Protein AF-A0A919JDH4-F1 (afdb_monomer)

Nearest PDB structures (foldseek):
 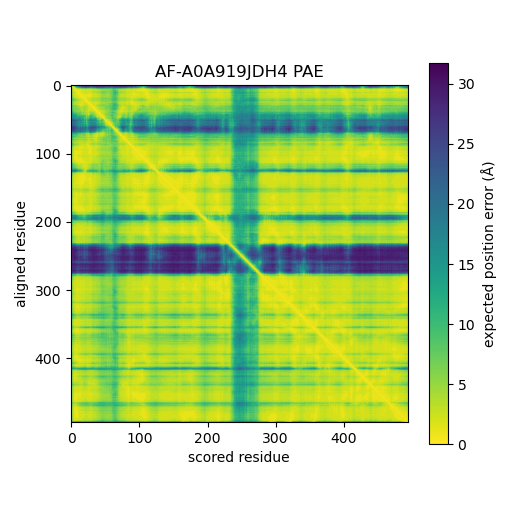 3ly0-assembly1_A  TM=7.181E-01  e=2.570E-14  Cereibacter sphaeroides 2.4.1
  5lx4-assembly1_A-2  TM=7.889E-01  e=2.229E-13  Aspergillus fumigatus
  5lwz-assembly1_A  TM=8.027E-01  e=3.135E-13  Aspergillus fumigatus Af293
  5lx7-assembly1_A-2  TM=8.026E-01  e=6.947E-13  Aspergillus fumigatus
  2rag-assembly1_A  TM=5.861E-01  e=3.046E-12  Caulobacter vibrioides CB15

Mean predicted aligned error: 7.28 Å

pLDDT: mean 84.59, std 18.18, range [31.33, 98.94]

Organism: NCBI:txid135950

Sequence (494 aa):
MNAGRGFADLHNHQFAQLAFGGRVLWGSAAAADSELGSCRPEHGPHGLFDLPGNLAQVLLGTGSVAALLGHRTDGAPDFPAWPGWHDLTHQAVPRSALKRAVDGGLRLMVMPAVNNALLGRLTRGHDYHDMAAVDRQLRAARQFEAMIDAEAGGPGRGWYRIAETPAQAREAIGQGRLAVVLGIEVDHFLGDTVGPRSTVRDLAAQLDRYHALGVRHLFPIHLQDCAYGGAAFATSLHWSRNSGPVSRANPPLSLPVWRMTTVARTADGYAYRGGHCNAGGLTPLGVTLIRLLMERGMMIDVDHASASARADVLRLTGAAGYPVVAGHAELRSLAARGDRSEFLLTDAEVTGIGRHGGIVAPKLRQPAVAAPDDVKGTAEAFLYAYRRVRELLPDAVIPFGTDLNGFAGMPRPRRAGVRLDYPFTAPVSGAQLGRGRLGGRDFDINTDGVAHVGMLPDLVALLIRHGLPEPEARPMLDSALGYVRAWERAVEAG

Structure (mmCIF, N/CA/C/O backbone):
data_AF-A0A919JDH4-F1
#
_entry.id   AF-A0A919JDH4-F1
#
loop_
_atom_site.group_PDB
_atom_site.id
_atom_site.type_symbol
_atom_site.label_atom_id
_atom_site.label_alt_id
_atom_site.label_comp_id
_atom_site.label_asym_id
_atom_site.label_entity_id
_atom_site.label_seq_id
_atom_site.pdbx_PDB_ins_code
_atom_site.Cartn_x
_atom_site.Cartn_y
_atom_site.Cartn_z
_atom_site.occupancy
_atom_site.B_iso_or_equiv
_atom_site.auth_seq_id
_atom_site.auth_comp_id
_atom_site.auth_asym_id
_atom_site.auth_atom_id
_atom_site.pdbx_PDB_model_num
ATOM 1 N N . MET A 1 1 ? -27.170 4.247 3.321 1.00 47.28 1 MET A N 1
ATOM 2 C CA . MET A 1 1 ? -25.769 3.991 2.919 1.00 47.28 1 MET A CA 1
ATOM 3 C C . MET A 1 1 ? -25.643 4.359 1.451 1.00 47.28 1 MET A C 1
ATOM 5 O O . MET A 1 1 ? -26.468 3.893 0.676 1.00 47.28 1 MET A O 1
ATOM 9 N N . ASN A 1 2 ? -24.692 5.216 1.072 1.00 53.44 2 ASN A N 1
ATOM 10 C CA . ASN A 1 2 ? -24.413 5.467 -0.346 1.00 53.44 2 ASN A CA 1
ATOM 11 C C . ASN A 1 2 ? -23.721 4.222 -0.907 1.00 53.44 2 ASN A C 1
ATOM 13 O O . ASN A 1 2 ? -22.554 3.980 -0.598 1.00 53.44 2 ASN A O 1
ATOM 17 N N . ALA A 1 3 ? -24.460 3.404 -1.658 1.00 53.56 3 ALA A N 1
ATOM 18 C CA . ALA A 1 3 ? -23.914 2.228 -2.321 1.00 53.56 3 ALA A CA 1
ATOM 19 C C . ALA A 1 3 ? -22.698 2.653 -3.167 1.00 53.56 3 ALA A C 1
ATOM 21 O O . ALA A 1 3 ? -22.827 3.489 -4.058 1.00 53.56 3 ALA A O 1
ATOM 22 N N . GLY A 1 4 ? -21.511 2.135 -2.837 1.00 65.62 4 GLY A N 1
ATOM 23 C CA . GLY A 1 4 ? -20.267 2.413 -3.564 1.00 65.62 4 GLY A CA 1
ATOM 24 C C . GLY A 1 4 ? -19.285 3.409 -2.928 1.00 65.62 4 GLY A C 1
ATOM 25 O O . GLY A 1 4 ? -18.208 3.593 -3.490 1.00 65.62 4 GLY A O 1
ATOM 26 N N . ARG A 1 5 ? -19.583 4.029 -1.774 1.00 84.56 5 ARG A N 1
ATOM 27 C CA . ARG A 1 5 ? -18.593 4.867 -1.062 1.00 84.56 5 ARG A CA 1
ATOM 28 C C . ARG A 1 5 ? -17.568 4.006 -0.312 1.00 84.56 5 ARG A C 1
ATOM 30 O O . ARG A 1 5 ? -17.949 3.019 0.318 1.00 84.56 5 ARG A O 1
ATOM 37 N N . GLY A 1 6 ? -16.286 4.370 -0.366 1.00 96.00 6 GLY A N 1
ATOM 38 C CA . GLY A 1 6 ? -15.194 3.521 0.109 1.00 96.00 6 GLY A CA 1
ATOM 39 C C . GLY A 1 6 ? -13.818 4.142 -0.082 1.00 96.00 6 GLY A C 1
ATOM 40 O O . GLY A 1 6 ? -13.474 4.506 -1.208 1.00 96.00 6 GLY A O 1
ATOM 41 N N . PHE A 1 7 ? -13.011 4.197 0.980 1.00 98.19 7 PHE A N 1
ATOM 42 C CA . PHE A 1 7 ? -11.595 4.540 0.837 1.00 98.19 7 PHE A CA 1
ATOM 43 C C . PHE A 1 7 ? -10.766 3.291 0.515 1.00 98.19 7 PHE A C 1
ATOM 45 O O . PHE A 1 7 ? -11.189 2.160 0.795 1.00 98.19 7 PHE A O 1
ATOM 52 N N . ALA A 1 8 ? -9.601 3.503 -0.094 1.00 98.62 8 ALA A N 1
ATOM 53 C CA . ALA A 1 8 ? -8.673 2.454 -0.483 1.00 98.62 8 ALA A CA 1
ATOM 54 C C . ALA A 1 8 ? -7.288 2.614 0.145 1.00 98.62 8 ALA A C 1
ATOM 56 O O . ALA A 1 8 ? -6.842 3.729 0.420 1.00 98.62 8 ALA A O 1
ATOM 57 N N . ASP A 1 9 ? -6.627 1.474 0.320 1.00 98.62 9 ASP A N 1
ATOM 58 C CA . ASP A 1 9 ? -5.222 1.344 0.701 1.00 98.62 9 ASP A CA 1
ATOM 59 C C . ASP A 1 9 ? -4.470 0.621 -0.425 1.00 98.62 9 ASP A C 1
ATOM 61 O O . ASP A 1 9 ? -4.675 -0.569 -0.652 1.00 98.62 9 ASP A O 1
ATOM 65 N N . LEU A 1 10 ? -3.657 1.338 -1.197 1.00 98.38 10 LEU A N 1
ATOM 66 C CA . LEU A 1 10 ? -3.035 0.801 -2.411 1.00 98.38 10 LEU A CA 1
ATOM 67 C C . LEU A 1 10 ? -1.713 0.075 -2.167 1.00 98.38 10 LEU A C 1
ATOM 69 O O . LEU A 1 10 ? -1.081 -0.339 -3.137 1.00 98.38 10 LEU A O 1
ATOM 73 N N . HIS A 1 11 ? -1.302 -0.100 -0.913 1.00 97.81 11 HIS A N 1
ATOM 74 C CA . HIS A 1 11 ? -0.021 -0.721 -0.616 1.00 97.81 11 HIS A CA 1
ATOM 75 C C . HIS A 1 11 ? -0.018 -1.325 0.791 1.00 97.81 11 HIS A C 1
ATOM 77 O O . HIS A 1 11 ? 0.091 -0.602 1.778 1.00 97.81 11 HIS A O 1
ATOM 83 N N . ASN A 1 12 ? -0.192 -2.646 0.903 1.00 95.38 12 ASN A N 1
ATOM 84 C CA . ASN A 1 12 ? -0.328 -3.330 2.191 1.00 95.38 12 ASN A CA 1
ATOM 85 C C . ASN A 1 12 ? 0.160 -4.787 2.147 1.00 95.38 12 ASN A C 1
ATOM 87 O O . ASN A 1 12 ? -0.447 -5.640 1.494 1.00 95.38 12 ASN A O 1
ATOM 91 N N . HIS A 1 13 ? 1.195 -5.116 2.918 1.00 97.38 13 HIS A N 1
ATOM 92 C CA . HIS A 1 13 ? 1.796 -6.449 2.927 1.00 97.38 13 HIS A CA 1
ATOM 93 C C . HIS A 1 13 ? 1.192 -7.367 3.991 1.00 97.38 13 HIS A C 1
ATOM 95 O O . HIS A 1 13 ? 1.863 -7.838 4.916 1.00 97.38 13 HIS A O 1
ATOM 101 N N . GLN A 1 14 ? -0.098 -7.666 3.855 1.00 98.00 14 GLN A N 1
ATOM 102 C CA . GLN A 1 14 ? -0.848 -8.488 4.812 1.00 98.00 14 GLN A CA 1
ATOM 103 C C . GLN A 1 14 ? -0.118 -9.792 5.202 1.00 98.00 14 GLN A C 1
ATOM 105 O O . GLN A 1 14 ? -0.121 -10.170 6.373 1.00 98.00 14 GLN A O 1
ATOM 110 N N . PHE A 1 15 ? 0.530 -10.464 4.242 1.00 97.88 15 PHE A N 1
ATOM 111 C CA . PHE A 1 15 ? 1.167 -11.773 4.438 1.00 97.88 15 PHE A CA 1
ATOM 112 C C . PHE A 1 15 ? 2.704 -11.746 4.540 1.00 97.88 15 PHE A C 1
ATOM 114 O O . PHE A 1 15 ? 3.338 -12.797 4.410 1.00 97.88 15 PHE A O 1
ATOM 121 N N . ALA A 1 16 ? 3.315 -10.590 4.825 1.00 93.75 16 ALA A N 1
ATOM 122 C CA . ALA A 1 16 ? 4.773 -10.448 4.927 1.00 93.75 16 ALA A CA 1
ATOM 123 C C . ALA A 1 16 ? 5.443 -11.339 5.999 1.00 93.75 16 ALA A C 1
ATOM 125 O O . ALA A 1 16 ? 6.643 -11.585 5.912 1.00 93.75 16 ALA A O 1
ATOM 126 N N . GLN A 1 17 ? 4.705 -11.931 6.948 1.00 92.62 17 GLN A N 1
ATOM 127 C CA . GLN A 1 17 ? 5.241 -12.978 7.839 1.00 92.62 17 GLN A CA 1
ATOM 128 C C . GLN A 1 17 ? 5.737 -14.224 7.090 1.00 92.62 17 GLN A C 1
ATOM 130 O O . GLN A 1 17 ? 6.486 -15.021 7.644 1.00 92.62 17 GLN A O 1
ATOM 135 N N . LEU A 1 18 ? 5.316 -14.421 5.837 1.00 94.25 18 LEU A N 1
ATOM 136 C CA . LEU A 1 18 ? 5.763 -15.519 4.969 1.00 94.25 18 LEU A CA 1
ATOM 137 C C . LEU A 1 18 ? 6.910 -15.110 4.026 1.00 94.25 18 LEU A C 1
ATOM 139 O O . LEU A 1 18 ? 7.472 -15.960 3.319 1.00 94.25 18 LEU A O 1
ATOM 143 N N . ALA A 1 19 ? 7.234 -13.817 4.006 1.00 89.94 19 ALA A N 1
ATOM 144 C CA . ALA A 1 19 ? 8.346 -13.225 3.280 1.00 89.94 19 ALA A CA 1
ATOM 145 C C . ALA A 1 19 ? 9.632 -13.271 4.113 1.00 89.94 19 ALA A C 1
ATOM 147 O O . ALA A 1 19 ? 9.632 -13.687 5.272 1.00 89.94 19 ALA A O 1
ATOM 148 N N . PHE A 1 20 ? 10.752 -12.856 3.523 1.00 84.25 20 PHE A N 1
ATOM 149 C CA . PHE A 1 20 ? 12.035 -12.675 4.215 1.00 84.25 20 PHE A CA 1
ATOM 150 C C . PHE A 1 20 ? 12.496 -13.941 4.961 1.00 84.25 20 PHE A C 1
ATOM 152 O O . PHE A 1 20 ? 13.006 -13.902 6.083 1.00 84.25 20 PHE A O 1
ATOM 159 N N . GLY A 1 21 ? 12.247 -15.097 4.344 1.00 83.19 21 GLY A N 1
ATOM 160 C CA . GLY A 1 21 ? 12.508 -16.418 4.915 1.00 83.19 21 GLY A CA 1
ATOM 161 C C . GLY A 1 21 ? 11.651 -16.798 6.132 1.00 83.19 21 GLY A C 1
ATOM 162 O O . GLY A 1 21 ? 11.965 -17.771 6.817 1.00 83.19 21 GLY A O 1
ATOM 163 N N . GLY A 1 22 ? 10.585 -16.037 6.394 1.00 86.31 22 GLY A N 1
ATOM 164 C CA . GLY A 1 22 ? 9.565 -16.258 7.419 1.00 86.31 22 GLY A CA 1
ATOM 165 C C . GLY A 1 22 ? 10.018 -16.027 8.853 1.00 86.31 22 GLY A C 1
ATOM 166 O O . GLY A 1 22 ? 9.481 -16.646 9.766 1.00 86.31 22 GLY A O 1
ATOM 167 N N . ARG A 1 23 ? 11.055 -15.205 9.041 1.00 80.38 23 ARG A N 1
ATOM 168 C CA . ARG A 1 23 ? 11.686 -14.969 10.351 1.00 80.38 23 ARG A CA 1
ATOM 169 C C . ARG A 1 23 ? 11.811 -13.492 10.728 1.00 80.38 23 ARG A C 1
ATOM 171 O O . ARG A 1 23 ? 12.329 -13.192 11.791 1.00 80.38 23 ARG A O 1
ATOM 178 N N . VAL A 1 24 ? 11.397 -12.578 9.844 1.00 79.56 24 VAL A N 1
ATOM 179 C CA . VAL A 1 24 ? 11.563 -11.126 10.051 1.00 79.56 24 VAL A CA 1
ATOM 180 C C . VAL A 1 24 ? 10.308 -10.467 10.612 1.00 79.56 24 VAL A C 1
ATOM 182 O O . VAL A 1 24 ? 10.408 -9.647 11.514 1.00 79.56 24 VAL A O 1
ATOM 185 N N . LEU A 1 25 ? 9.130 -10.796 10.076 1.00 85.69 25 LEU A N 1
ATOM 186 C CA . LEU A 1 25 ? 7.869 -10.256 10.574 1.00 85.69 25 LEU A CA 1
ATOM 187 C C . LEU A 1 25 ? 7.190 -11.300 11.464 1.00 85.69 25 LEU A C 1
ATOM 189 O O . LEU A 1 25 ? 6.777 -12.357 10.984 1.00 85.69 25 LEU A O 1
ATOM 193 N N . TRP A 1 26 ? 7.071 -11.001 12.754 1.00 89.44 26 TRP A N 1
ATOM 194 C CA . TRP A 1 26 ? 6.430 -11.869 13.735 1.00 89.44 26 TRP A CA 1
ATOM 195 C C . TRP A 1 26 ? 4.909 -11.672 13.782 1.00 89.44 26 TRP A C 1
ATOM 197 O O . TRP A 1 26 ? 4.405 -10.551 13.729 1.00 89.44 26 TRP A O 1
ATOM 207 N N . GLY A 1 27 ? 4.169 -12.770 13.951 1.00 91.69 27 GLY A N 1
ATOM 208 C CA . GLY A 1 27 ? 2.706 -12.793 14.014 1.00 91.69 27 GLY A CA 1
ATOM 209 C C . GLY A 1 27 ? 2.069 -13.390 12.757 1.00 91.69 27 GLY A C 1
ATOM 210 O O . GLY A 1 27 ? 2.738 -13.979 11.913 1.00 91.69 27 GLY A O 1
ATOM 211 N N . SER A 1 28 ? 0.746 -13.277 12.634 1.00 94.50 28 SER A N 1
ATOM 212 C CA . SER A 1 28 ? -0.007 -13.875 11.526 1.00 94.50 28 SER A CA 1
ATOM 213 C C . SER A 1 28 ? -1.254 -13.066 11.196 1.00 94.50 28 SER A C 1
ATOM 215 O O . SER A 1 28 ? -2.000 -12.673 12.086 1.00 94.50 28 SER A O 1
ATOM 217 N N . ALA A 1 29 ? -1.511 -12.847 9.907 1.00 95.31 29 ALA A N 1
ATOM 218 C CA . ALA A 1 29 ? -2.738 -12.188 9.468 1.00 95.31 29 ALA A CA 1
ATOM 219 C C . ALA A 1 29 ? -3.994 -13.042 9.715 1.00 95.31 29 ALA A C 1
ATOM 221 O O . ALA A 1 29 ? -5.081 -12.496 9.887 1.00 95.31 29 ALA A O 1
ATOM 222 N N . ALA A 1 30 ? -3.850 -14.374 9.722 1.00 94.38 30 ALA A N 1
ATOM 223 C CA . ALA A 1 30 ? -4.961 -15.323 9.817 1.00 94.38 30 ALA A CA 1
ATOM 224 C C . ALA A 1 30 ? -5.284 -15.760 11.252 1.00 94.38 30 ALA A C 1
ATOM 226 O O . ALA A 1 30 ? -6.417 -16.153 11.526 1.00 94.38 30 ALA A O 1
ATOM 227 N N . ALA A 1 31 ? -4.298 -15.697 12.148 1.00 89.62 31 ALA A N 1
ATOM 228 C CA . ALA A 1 31 ? -4.437 -16.173 13.517 1.00 89.62 31 ALA A CA 1
ATOM 229 C C . ALA A 1 31 ? -5.471 -15.358 14.309 1.00 89.62 31 ALA A C 1
ATOM 231 O O . ALA A 1 31 ? -5.719 -14.182 14.021 1.00 89.62 31 ALA A O 1
ATOM 232 N N . ALA A 1 32 ? -6.076 -15.983 15.318 1.00 89.00 32 ALA A N 1
ATOM 233 C CA . ALA A 1 32 ? -6.860 -15.260 16.305 1.00 89.00 32 ALA A CA 1
ATOM 234 C C . ALA A 1 32 ? -5.949 -14.345 17.137 1.00 89.00 32 ALA A C 1
ATOM 236 O O . ALA A 1 32 ? -4.773 -14.642 17.343 1.00 89.00 32 ALA A O 1
ATOM 237 N N . ASP A 1 33 ? -6.498 -13.256 17.678 1.00 89.00 33 ASP A N 1
ATOM 238 C CA . ASP A 1 33 ? -5.713 -12.298 18.467 1.00 89.00 33 ASP A CA 1
ATOM 239 C C . ASP A 1 33 ? -4.976 -12.970 19.634 1.00 89.00 33 ASP A C 1
ATOM 241 O O . ASP A 1 33 ? -3.833 -12.634 19.916 1.00 89.00 33 ASP A O 1
ATOM 245 N N . SER A 1 34 ? -5.592 -13.963 20.283 1.00 86.12 34 SER A N 1
ATOM 246 C CA . SER A 1 34 ? -4.988 -14.719 21.389 1.00 86.12 34 SER A CA 1
ATOM 247 C C . SER A 1 34 ? -3.726 -15.495 21.000 1.00 86.12 34 SER A C 1
ATOM 249 O O . SER A 1 34 ? -2.951 -15.876 21.873 1.00 86.12 34 SER A O 1
ATOM 251 N N . GLU A 1 35 ? -3.522 -15.748 19.710 1.00 86.62 35 GLU A N 1
ATOM 252 C CA . GLU A 1 35 ? -2.385 -16.496 19.169 1.00 86.62 35 GLU A CA 1
ATOM 253 C C . GLU A 1 35 ? -1.235 -15.570 18.730 1.00 86.62 35 GLU A C 1
ATOM 255 O O . GLU A 1 35 ? -0.139 -16.039 18.425 1.00 86.62 35 GLU A O 1
ATOM 260 N N . LEU A 1 36 ? -1.439 -14.248 18.745 1.00 89.19 36 LEU A N 1
ATOM 261 C CA . LEU A 1 36 ? -0.424 -13.236 18.433 1.00 89.19 36 LEU A CA 1
ATOM 262 C C . LEU A 1 36 ? 0.477 -12.959 19.649 1.00 89.19 36 LEU A C 1
ATOM 264 O O . LEU A 1 36 ? 0.606 -11.827 20.110 1.00 89.19 36 LEU A O 1
ATOM 268 N N . GLY A 1 37 ? 1.059 -14.022 20.210 1.00 89.38 37 GLY A N 1
ATOM 269 C CA . GLY A 1 37 ? 1.851 -13.998 21.443 1.00 89.38 37 GLY A CA 1
ATOM 270 C C . GLY A 1 37 ? 3.237 -13.359 21.301 1.00 89.38 37 GLY A C 1
ATOM 271 O O . GLY A 1 37 ? 3.603 -12.829 20.257 1.00 89.38 37 GLY A O 1
ATOM 272 N N . SER A 1 38 ? 4.038 -13.409 22.368 1.00 89.06 38 SER A N 1
ATOM 273 C CA . SER A 1 38 ? 5.358 -12.761 22.404 1.00 89.06 38 SER A CA 1
ATOM 274 C C . SER A 1 38 ? 6.288 -13.176 21.256 1.00 89.06 38 SER A C 1
ATOM 276 O O . SER A 1 38 ? 6.415 -14.366 20.979 1.00 89.06 38 SER 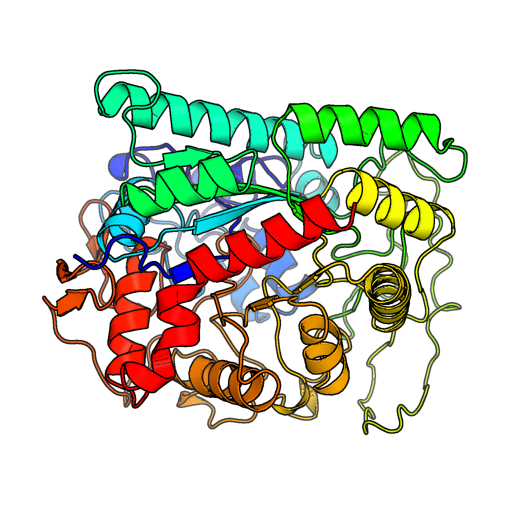A O 1
ATOM 278 N N . CYS A 1 39 ? 7.016 -12.216 20.670 1.00 85.31 39 CYS A N 1
ATOM 279 C CA . CYS A 1 39 ? 8.048 -12.469 19.654 1.00 85.31 39 CYS A CA 1
ATOM 280 C C . CYS A 1 39 ? 9.397 -12.915 20.232 1.00 85.31 39 CYS A C 1
ATOM 282 O O . CYS A 1 39 ? 10.328 -13.208 19.483 1.00 85.31 39 CYS A O 1
ATOM 284 N N . ARG A 1 40 ? 9.514 -13.022 21.564 1.00 85.00 40 ARG A N 1
ATOM 285 C CA . ARG A 1 40 ? 10.735 -13.471 22.252 1.00 85.00 40 ARG A CA 1
ATOM 286 C C . ARG A 1 40 ? 11.327 -14.782 21.700 1.00 85.00 40 ARG A C 1
ATOM 288 O O . ARG A 1 40 ? 12.554 -14.871 21.697 1.00 85.00 40 ARG A O 1
ATOM 295 N N . PRO A 1 41 ? 10.539 -15.788 21.260 1.00 82.75 41 PRO A N 1
ATOM 296 C CA . PRO A 1 41 ? 11.097 -17.004 20.669 1.00 82.75 41 PRO A CA 1
ATOM 297 C C . PRO A 1 41 ? 11.942 -16.749 19.417 1.00 82.75 41 PRO A C 1
ATOM 299 O O . PRO A 1 41 ? 12.909 -17.471 19.197 1.00 82.75 41 PRO A O 1
ATOM 302 N N . GLU A 1 42 ? 11.606 -15.722 18.634 1.00 79.06 42 GLU A N 1
ATOM 303 C CA . GLU A 1 42 ? 12.273 -15.419 17.366 1.00 79.06 42 GLU A CA 1
ATOM 304 C C . GLU A 1 42 ? 13.263 -14.259 17.501 1.00 79.06 42 GLU A C 1
ATOM 306 O O . GLU A 1 42 ? 14.423 -14.383 17.121 1.00 79.06 42 GLU A O 1
ATOM 311 N N . HIS A 1 43 ? 12.846 -13.150 18.116 1.00 81.31 43 HIS A N 1
ATOM 312 C CA . HIS A 1 43 ? 13.675 -11.946 18.244 1.00 81.31 43 HIS A CA 1
ATOM 313 C C . HIS A 1 43 ? 14.552 -11.955 19.507 1.00 81.31 43 HIS A C 1
ATOM 315 O O . HIS A 1 43 ? 15.353 -11.047 19.733 1.00 81.31 43 HIS A O 1
ATOM 321 N N . GLY A 1 44 ? 14.435 -12.983 20.350 1.00 74.12 44 GLY A N 1
ATOM 322 C CA . GLY A 1 44 ? 15.226 -13.118 21.567 1.00 74.12 44 GLY A CA 1
ATOM 323 C C . GLY A 1 44 ? 14.783 -12.208 22.721 1.00 74.12 44 GLY A C 1
ATOM 324 O O . GLY A 1 44 ? 13.780 -11.493 22.640 1.00 74.12 44 GLY A O 1
ATOM 325 N N . PRO A 1 45 ? 15.504 -12.243 23.857 1.00 74.31 45 PRO A N 1
ATOM 326 C CA . PRO A 1 45 ? 15.206 -11.396 25.009 1.00 74.31 45 PRO A CA 1
ATOM 327 C C . PRO A 1 45 ? 15.366 -9.916 24.644 1.00 74.31 45 PRO A C 1
ATOM 329 O O . PRO A 1 45 ? 16.378 -9.531 24.065 1.00 74.31 45 PRO A O 1
ATOM 332 N N . HIS A 1 46 ? 14.362 -9.098 24.979 1.00 71.31 46 HIS A N 1
ATOM 333 C CA . HIS A 1 46 ? 14.290 -7.675 24.608 1.00 71.31 46 HIS A CA 1
ATOM 334 C C . HIS A 1 46 ? 14.454 -7.412 23.102 1.00 71.31 46 HIS A C 1
ATOM 336 O O . HIS A 1 46 ? 14.872 -6.328 22.705 1.00 71.31 46 HIS A O 1
ATOM 342 N N . GLY A 1 47 ? 14.179 -8.415 22.263 1.00 64.88 47 GLY A N 1
ATOM 343 C CA . GLY A 1 47 ? 14.332 -8.296 20.821 1.00 64.88 47 GLY A CA 1
ATOM 344 C C . GLY A 1 47 ? 15.777 -8.068 20.356 1.00 64.88 47 GLY A C 1
ATOM 345 O O . GLY A 1 47 ? 16.004 -7.593 19.248 1.00 64.88 47 GLY A O 1
ATOM 346 N N . LEU A 1 48 ? 16.770 -8.382 21.198 1.00 66.31 48 LEU A N 1
ATOM 347 C CA . LEU A 1 48 ? 18.194 -8.164 20.911 1.00 66.31 48 LEU A CA 1
ATOM 348 C C . LEU A 1 48 ? 18.711 -8.973 19.713 1.00 66.31 48 LEU A C 1
ATOM 350 O O . LEU A 1 48 ? 19.782 -8.674 19.188 1.00 66.31 48 LEU A O 1
ATOM 354 N N . PHE A 1 49 ? 17.979 -10.002 19.289 1.00 61.56 49 PHE A N 1
ATOM 355 C CA . PHE A 1 49 ? 18.321 -10.824 18.132 1.00 61.56 49 PHE A CA 1
ATOM 356 C C . PHE A 1 49 ? 17.540 -10.437 16.872 1.00 61.56 49 PHE A C 1
ATOM 358 O O . PHE A 1 49 ? 17.715 -11.100 15.850 1.00 61.56 49 PHE A O 1
ATOM 365 N N . ASP A 1 50 ? 16.767 -9.341 16.894 1.00 64.75 50 ASP A N 1
ATOM 366 C CA . ASP A 1 50 ? 16.145 -8.746 15.702 1.00 64.75 50 ASP A CA 1
ATOM 367 C C . ASP A 1 50 ? 17.191 -8.047 14.806 1.00 64.75 50 ASP A C 1
ATOM 369 O O . ASP A 1 50 ? 17.109 -6.863 14.486 1.00 64.75 50 ASP A O 1
ATOM 373 N N . LEU A 1 51 ? 18.235 -8.782 14.407 1.00 61.25 51 LEU A N 1
ATOM 374 C CA . LEU A 1 51 ? 19.225 -8.348 13.418 1.00 61.25 51 LEU A CA 1
ATOM 375 C C . LEU A 1 51 ? 18.569 -7.797 12.133 1.00 61.25 51 LEU A C 1
ATOM 377 O O . LEU A 1 51 ? 19.077 -6.800 11.622 1.00 61.25 51 LEU A O 1
ATOM 381 N N . PRO A 1 52 ? 17.465 -8.368 11.606 1.00 57.44 52 PRO A N 1
ATOM 382 C CA . PRO A 1 52 ? 16.797 -7.866 10.407 1.00 57.44 52 PRO A CA 1
ATOM 383 C C . PRO A 1 52 ? 16.007 -6.581 10.620 1.00 57.44 52 PRO A C 1
ATOM 385 O O . PRO A 1 52 ? 16.122 -5.711 9.773 1.00 57.44 52 PRO A O 1
ATOM 388 N N . GLY A 1 53 ? 15.244 -6.415 11.701 1.00 54.97 53 GLY A N 1
ATOM 389 C CA . GLY A 1 53 ? 14.540 -5.164 12.005 1.00 54.97 53 GLY A CA 1
ATOM 390 C C . GLY A 1 53 ? 15.505 -4.027 12.304 1.00 54.97 53 GLY A C 1
ATOM 391 O O . GLY A 1 53 ? 15.331 -2.906 11.825 1.00 54.97 53 GLY A O 1
ATOM 392 N N . ASN A 1 54 ? 16.588 -4.345 13.008 1.00 57.31 54 ASN A N 1
ATOM 393 C CA . ASN A 1 54 ? 17.704 -3.442 13.259 1.00 57.31 54 ASN A CA 1
ATOM 394 C C . ASN A 1 54 ? 18.413 -3.009 11.973 1.00 57.31 54 ASN A C 1
ATOM 396 O O . ASN A 1 54 ? 18.774 -1.843 11.814 1.00 57.31 54 ASN A O 1
ATOM 400 N N . LEU A 1 55 ? 18.604 -3.944 11.042 1.00 55.94 55 LEU A N 1
ATOM 401 C CA . LEU A 1 55 ? 19.260 -3.680 9.773 1.00 55.94 55 LEU A CA 1
ATOM 402 C C . LEU A 1 55 ? 18.310 -3.023 8.761 1.00 55.94 55 LEU A C 1
ATOM 404 O O . LEU A 1 55 ? 18.728 -2.084 8.106 1.00 55.94 55 LEU A O 1
ATOM 408 N N . ALA A 1 56 ? 17.044 -3.429 8.662 1.00 53.25 56 ALA A N 1
ATOM 409 C CA . ALA A 1 56 ? 16.028 -2.823 7.798 1.00 53.25 56 ALA A CA 1
ATOM 410 C C . ALA A 1 56 ? 15.806 -1.350 8.159 1.00 53.25 56 ALA A C 1
ATOM 412 O O . ALA A 1 56 ? 15.770 -0.504 7.272 1.00 53.25 56 ALA A O 1
ATOM 413 N N . GLN A 1 57 ? 15.792 -1.007 9.449 1.00 53.78 57 GLN A N 1
ATOM 414 C CA . GLN A 1 57 ? 15.717 0.387 9.899 1.00 53.78 57 GLN A CA 1
ATOM 415 C C . GLN A 1 57 ? 16.897 1.248 9.437 1.00 53.78 57 GLN A C 1
ATOM 417 O O . GLN A 1 57 ? 16.715 2.424 9.118 1.00 53.78 57 GLN A O 1
ATOM 422 N N . VAL A 1 58 ? 18.098 0.668 9.387 1.00 48.50 58 VAL A N 1
ATOM 423 C CA . VAL A 1 58 ? 19.322 1.350 8.940 1.00 48.50 58 VAL A CA 1
ATOM 424 C C . VAL A 1 58 ? 19.442 1.355 7.410 1.00 48.50 58 VAL A C 1
ATOM 426 O O . VAL A 1 58 ? 19.832 2.367 6.832 1.00 48.50 58 VAL A O 1
ATOM 429 N N . LEU A 1 59 ? 19.093 0.250 6.746 1.00 46.91 59 LEU A N 1
ATOM 430 C CA . LEU A 1 59 ? 19.205 0.060 5.296 1.00 46.91 59 LEU A CA 1
ATOM 431 C C . LEU A 1 59 ? 18.129 0.823 4.525 1.00 46.91 59 LEU A C 1
ATOM 433 O O . LEU A 1 59 ? 18.439 1.444 3.515 1.00 46.91 59 LEU A O 1
ATOM 437 N N . LEU A 1 60 ? 16.887 0.804 5.010 1.00 48.78 60 LEU A N 1
ATOM 438 C CA . LEU A 1 60 ? 15.743 1.450 4.360 1.00 48.78 60 LEU A CA 1
ATOM 439 C C . LEU A 1 60 ? 15.593 2.919 4.776 1.00 48.78 60 LEU A C 1
ATOM 441 O O . LEU A 1 60 ? 14.712 3.619 4.289 1.00 48.78 60 LEU A O 1
ATOM 445 N N . GLY A 1 61 ? 16.456 3.410 5.675 1.00 44.25 61 GLY A N 1
ATOM 446 C CA . GLY A 1 61 ? 16.411 4.788 6.168 1.00 44.25 61 GLY A CA 1
ATOM 447 C C . GLY A 1 61 ? 15.181 5.111 7.021 1.00 44.25 61 GLY A C 1
ATOM 448 O O . GLY A 1 61 ? 14.889 6.284 7.245 1.00 44.25 61 GLY A O 1
ATOM 449 N N . THR A 1 62 ? 14.446 4.098 7.487 1.00 42.59 62 THR A N 1
ATOM 450 C CA . THR A 1 62 ? 13.166 4.260 8.192 1.00 42.59 62 THR A CA 1
ATOM 451 C C . THR A 1 62 ? 13.301 4.357 9.716 1.00 42.59 62 THR A C 1
ATOM 453 O O . THR A 1 62 ? 12.320 4.716 10.381 1.00 42.59 62 THR A O 1
ATOM 456 N N . GLY A 1 63 ? 14.497 4.116 10.278 1.00 42.25 63 GLY A N 1
ATOM 457 C CA . GLY A 1 63 ? 14.750 4.140 11.725 1.00 42.25 63 GLY A CA 1
ATOM 458 C C . GLY A 1 63 ? 16.048 4.832 12.166 1.00 42.25 63 GLY A C 1
ATOM 459 O O . GLY A 1 63 ? 16.743 5.486 11.394 1.00 42.25 63 GLY A O 1
ATOM 460 N N . SER A 1 64 ? 16.350 4.724 13.462 1.00 42.81 64 SER A N 1
ATOM 461 C CA . SER A 1 64 ? 17.512 5.356 14.111 1.00 42.81 64 SER A CA 1
ATOM 462 C C . SER A 1 64 ? 18.451 4.300 14.697 1.00 42.81 64 SER A C 1
ATOM 464 O O . SER A 1 64 ? 18.011 3.201 15.016 1.00 42.81 64 SER A O 1
ATOM 466 N N . VAL A 1 65 ? 19.727 4.637 14.924 1.00 42.34 65 VAL A N 1
ATOM 467 C CA . VAL A 1 65 ? 20.717 3.752 15.587 1.00 42.34 65 VAL A CA 1
ATOM 468 C C . VAL A 1 65 ? 20.218 3.260 16.960 1.00 42.34 65 VAL A C 1
ATOM 470 O O . VAL A 1 65 ? 20.601 2.184 17.399 1.00 42.34 65 VAL A O 1
ATOM 473 N N . ALA A 1 66 ? 19.312 3.995 17.619 1.00 44.44 66 ALA A N 1
ATOM 474 C CA . ALA A 1 66 ? 18.696 3.577 18.880 1.00 44.44 66 ALA A CA 1
ATOM 475 C C . ALA A 1 66 ? 17.817 2.319 18.755 1.00 44.44 66 ALA A C 1
ATOM 477 O O . ALA A 1 66 ? 17.627 1.624 19.747 1.00 44.44 66 ALA A O 1
ATOM 478 N N . ALA A 1 67 ? 17.329 1.986 17.557 1.00 48.25 67 ALA A N 1
ATOM 479 C CA . ALA A 1 67 ? 16.603 0.743 17.312 1.00 48.25 67 ALA A CA 1
ATOM 480 C C . ALA A 1 67 ? 17.462 -0.507 17.562 1.00 48.25 67 ALA A C 1
ATOM 482 O O . ALA A 1 67 ? 16.939 -1.518 18.010 1.00 48.25 67 ALA A O 1
ATOM 483 N N . LEU A 1 68 ? 18.793 -0.393 17.411 1.00 50.44 68 LEU A N 1
ATOM 484 C CA . LEU A 1 68 ? 19.768 -1.455 17.703 1.00 50.44 68 LEU A CA 1
ATOM 485 C C . LEU A 1 68 ? 19.801 -1.875 19.182 1.00 50.44 68 LEU A C 1
ATOM 487 O O . LEU A 1 68 ? 20.445 -2.867 19.517 1.00 50.44 68 LEU A O 1
ATOM 491 N N . LEU A 1 69 ? 19.145 -1.123 20.073 1.00 52.62 69 LEU A N 1
ATOM 492 C CA . LEU A 1 69 ? 19.062 -1.427 21.503 1.00 52.62 69 LEU A CA 1
ATOM 493 C C . LEU A 1 69 ? 17.984 -2.478 21.831 1.00 52.62 69 LEU A C 1
ATOM 495 O O . LEU A 1 69 ? 17.881 -2.890 22.987 1.00 52.62 69 LEU A O 1
ATOM 499 N N . GLY A 1 70 ? 17.219 -2.932 20.831 1.00 63.25 70 GLY A N 1
ATOM 500 C CA . GLY A 1 70 ? 16.145 -3.912 20.978 1.00 63.25 70 GLY A CA 1
ATOM 501 C C . GLY A 1 70 ? 14.753 -3.276 21.056 1.00 63.25 70 GLY A C 1
ATOM 502 O O . GLY A 1 70 ? 14.586 -2.059 20.987 1.00 63.25 70 GLY A O 1
ATOM 503 N N . HIS A 1 71 ? 13.729 -4.115 21.202 1.00 72.00 71 HIS A N 1
ATOM 504 C CA . HIS A 1 71 ? 12.328 -3.706 21.296 1.00 72.00 71 HIS A CA 1
ATOM 505 C C . HIS A 1 71 ? 11.564 -4.603 22.278 1.00 72.00 71 HIS A C 1
ATOM 507 O O . HIS A 1 71 ? 11.976 -5.719 22.605 1.00 72.00 71 HIS A O 1
ATOM 513 N N . ARG A 1 72 ? 10.447 -4.099 22.811 1.00 78.19 72 ARG A N 1
ATOM 514 C CA . ARG A 1 72 ? 9.593 -4.906 23.687 1.00 78.19 72 ARG A CA 1
ATOM 515 C C . ARG A 1 72 ? 8.920 -6.008 22.862 1.00 78.19 72 ARG A C 1
ATOM 517 O O . ARG A 1 72 ? 8.452 -5.756 21.759 1.00 78.19 72 ARG A O 1
ATOM 524 N N . THR A 1 73 ? 8.856 -7.216 23.416 1.00 82.56 73 THR A N 1
ATOM 525 C CA . THR A 1 73 ? 8.473 -8.421 22.663 1.00 82.56 73 THR A CA 1
ATOM 526 C C . THR A 1 73 ? 7.079 -8.947 22.997 1.00 82.56 73 THR A C 1
ATOM 528 O O . THR A 1 73 ? 6.623 -9.909 22.387 1.00 82.56 73 THR A O 1
ATOM 531 N N . ASP A 1 74 ? 6.409 -8.380 23.996 1.00 87.19 74 ASP A N 1
ATOM 532 C CA . ASP A 1 74 ? 5.165 -8.905 24.563 1.00 87.19 74 ASP A CA 1
ATOM 533 C C . ASP A 1 74 ? 3.948 -8.630 23.656 1.00 87.19 74 ASP A C 1
ATOM 535 O O . ASP A 1 74 ? 3.560 -7.479 23.448 1.00 87.19 74 ASP A O 1
ATOM 539 N N . GLY A 1 75 ? 3.337 -9.695 23.134 1.00 88.38 75 GLY A N 1
ATOM 540 C CA . GLY A 1 75 ? 2.105 -9.636 22.341 1.00 88.38 75 GLY A CA 1
ATOM 541 C C . GLY A 1 75 ? 0.865 -9.947 23.181 1.00 88.38 75 GLY A C 1
ATOM 542 O O . GLY A 1 75 ? 0.729 -9.483 24.314 1.00 88.38 75 GLY A O 1
ATOM 543 N N . ALA A 1 76 ? -0.029 -10.763 22.631 1.00 89.06 76 ALA A N 1
ATOM 544 C CA . ALA A 1 76 ? -1.205 -11.297 23.308 1.00 89.06 76 ALA A CA 1
ATOM 545 C C . ALA A 1 76 ? -0.877 -11.895 24.700 1.00 89.06 76 ALA A C 1
ATOM 547 O O . ALA A 1 76 ? 0.221 -12.431 24.896 1.00 89.06 76 ALA A O 1
ATOM 548 N N . PRO A 1 77 ? -1.823 -11.854 25.661 1.00 87.50 77 PRO A N 1
ATOM 549 C CA . PRO A 1 77 ? -3.227 -11.452 25.493 1.00 87.50 77 PRO A CA 1
ATOM 550 C C . PRO A 1 77 ? -3.471 -9.935 25.498 1.00 87.50 77 PRO A C 1
ATOM 552 O O . PRO A 1 77 ? -4.435 -9.487 24.882 1.00 87.50 77 PRO A O 1
ATOM 555 N N . ASP A 1 78 ? -2.599 -9.151 26.133 1.00 87.50 78 ASP A N 1
ATOM 556 C CA . ASP A 1 78 ? -2.847 -7.728 26.419 1.00 87.50 78 ASP A CA 1
ATOM 557 C C . ASP A 1 78 ? -2.025 -6.768 25.549 1.00 87.50 78 ASP A C 1
ATOM 559 O O . ASP A 1 78 ? -2.081 -5.556 25.743 1.00 87.50 78 ASP A O 1
ATOM 563 N N . PHE A 1 79 ? -1.233 -7.289 24.606 1.00 89.19 79 PHE A N 1
ATOM 564 C CA . PHE A 1 79 ? -0.472 -6.507 23.625 1.00 89.19 79 PHE A CA 1
ATOM 565 C C . PHE A 1 79 ? 0.273 -5.297 24.220 1.00 89.19 79 PHE A C 1
ATOM 567 O O . PHE A 1 79 ? 0.155 -4.191 23.693 1.00 89.19 79 PHE A O 1
ATOM 574 N N . PRO A 1 80 ? 1.028 -5.423 25.329 1.00 86.31 80 PRO A N 1
ATOM 575 C CA . PRO A 1 80 ? 1.595 -4.254 25.993 1.00 86.31 80 PRO A CA 1
ATOM 576 C C . PRO A 1 80 ? 2.816 -3.676 25.257 1.00 86.31 80 PRO A C 1
ATOM 578 O O . PRO A 1 80 ? 3.331 -2.639 25.686 1.00 86.31 80 PRO A O 1
ATOM 581 N N . ALA A 1 81 ? 3.304 -4.342 24.202 1.00 83.12 81 ALA A N 1
ATOM 582 C CA . ALA A 1 81 ? 4.432 -3.897 23.388 1.00 83.12 81 ALA A CA 1
ATOM 583 C C . ALA A 1 81 ? 4.052 -3.585 21.936 1.00 83.12 81 ALA A C 1
ATOM 585 O O . ALA A 1 81 ? 4.285 -2.466 21.492 1.00 83.12 81 ALA A O 1
ATOM 586 N N . TRP A 1 82 ? 3.474 -4.557 21.229 1.00 89.31 82 TRP A N 1
ATOM 587 C CA . TRP A 1 82 ? 3.143 -4.472 19.806 1.00 89.31 82 TRP A CA 1
ATOM 588 C C . TRP A 1 82 ? 1.675 -4.854 19.575 1.00 89.31 82 TRP A C 1
ATOM 590 O O . TRP A 1 82 ? 1.113 -5.535 20.429 1.00 89.31 82 TRP A O 1
ATOM 600 N N . PRO A 1 83 ? 1.039 -4.450 18.461 1.00 90.56 83 PRO A N 1
ATOM 601 C CA . PRO A 1 83 ? 1.568 -3.535 17.455 1.00 90.56 83 PRO A CA 1
ATOM 602 C C . PRO A 1 83 ? 1.582 -2.076 17.945 1.00 90.56 83 PRO A C 1
ATOM 604 O O . PRO A 1 83 ? 0.816 -1.679 18.825 1.00 90.56 83 PRO A O 1
ATOM 607 N N . GLY A 1 84 ? 2.446 -1.263 17.353 1.00 88.19 84 GLY A N 1
ATOM 608 C CA . GLY A 1 84 ? 2.601 0.163 17.616 1.00 88.19 84 GLY A CA 1
ATOM 609 C C . GLY A 1 84 ? 2.974 0.912 16.340 1.00 88.19 84 GLY A C 1
ATOM 610 O O . GLY A 1 84 ? 3.497 0.329 15.398 1.00 88.19 84 GLY A O 1
ATOM 611 N N . TRP A 1 85 ? 2.738 2.226 16.302 1.00 87.88 85 TRP A N 1
ATOM 612 C CA . TRP A 1 85 ? 2.960 3.048 15.099 1.00 87.88 85 TRP A CA 1
ATOM 613 C C . TRP A 1 85 ? 4.409 3.026 14.569 1.00 87.88 85 TRP A C 1
ATOM 615 O O . TRP A 1 85 ? 4.655 3.353 13.409 1.00 87.88 85 TRP A O 1
ATOM 625 N N . HIS A 1 86 ? 5.376 2.681 15.419 1.00 81.88 86 HIS A N 1
ATOM 626 C CA . HIS A 1 86 ? 6.797 2.561 15.085 1.00 81.88 86 HIS A CA 1
ATOM 627 C C . HIS A 1 86 ? 7.254 1.117 14.833 1.00 81.88 86 HIS A C 1
ATOM 629 O O . HIS A 1 86 ? 8.435 0.901 14.569 1.00 81.88 86 HIS A O 1
ATOM 635 N N . ASP A 1 87 ? 6.365 0.131 14.975 1.00 80.50 87 ASP A N 1
ATOM 636 C CA . ASP A 1 87 ? 6.728 -1.278 14.861 1.00 80.50 87 ASP A CA 1
ATOM 637 C C . ASP A 1 87 ? 6.858 -1.675 13.398 1.00 80.50 87 ASP A C 1
ATOM 639 O O . ASP A 1 87 ? 5.935 -1.486 12.611 1.00 80.50 87 ASP A O 1
ATOM 643 N N . LEU A 1 88 ? 8.004 -2.254 13.044 1.00 79.62 88 LEU A N 1
ATOM 644 C CA . LEU A 1 88 ? 8.304 -2.645 11.665 1.00 79.62 88 LEU A CA 1
ATOM 645 C C . LEU A 1 88 ? 8.425 -4.163 11.478 1.00 79.62 88 LEU A C 1
ATOM 647 O O . LEU A 1 88 ? 8.364 -4.644 10.354 1.00 79.62 88 LEU A O 1
ATOM 651 N N . THR A 1 89 ? 8.608 -4.916 12.566 1.00 81.56 89 THR A N 1
ATOM 652 C CA . THR A 1 89 ? 8.857 -6.370 12.550 1.00 81.56 89 THR A CA 1
ATOM 653 C C . THR A 1 89 ? 7.724 -7.187 13.169 1.00 81.56 89 THR A C 1
ATOM 655 O O . THR A 1 89 ? 7.880 -8.373 13.442 1.00 81.56 89 THR A O 1
ATOM 658 N N . HIS A 1 90 ? 6.554 -6.579 13.364 1.00 90.25 90 HIS A N 1
ATOM 659 C CA . HIS A 1 90 ? 5.371 -7.243 13.902 1.00 90.25 90 HIS A CA 1
ATOM 660 C C . HIS A 1 90 ? 4.163 -7.069 12.985 1.00 90.25 90 HIS A C 1
ATOM 662 O O . HIS A 1 90 ? 3.999 -6.035 12.344 1.00 90.25 90 HIS A O 1
ATOM 668 N N . GLN A 1 91 ? 3.296 -8.077 12.968 1.00 93.75 91 GLN A N 1
ATOM 669 C CA . GLN A 1 91 ? 2.058 -8.086 12.201 1.00 93.75 91 GLN A CA 1
ATOM 670 C C . GLN A 1 91 ? 1.116 -6.948 12.632 1.00 93.75 91 GLN A C 1
ATOM 672 O O . GLN A 1 91 ? 0.632 -6.924 13.764 1.00 93.75 91 GLN A O 1
ATOM 677 N N . ALA A 1 92 ? 0.795 -6.058 11.694 1.00 94.56 92 ALA A N 1
ATOM 678 C CA . ALA A 1 92 ? -0.089 -4.908 11.888 1.00 94.56 92 ALA A CA 1
ATOM 679 C C . ALA A 1 92 ? -1.426 -5.017 11.120 1.00 94.56 92 ALA A C 1
ATOM 681 O O . ALA A 1 92 ? -2.251 -4.099 11.147 1.00 94.56 92 ALA A O 1
ATOM 682 N N . VAL A 1 93 ? -1.674 -6.145 10.450 1.00 97.19 93 VAL A N 1
ATOM 683 C CA . VAL A 1 93 ? -2.871 -6.434 9.639 1.00 97.19 93 VAL A CA 1
ATOM 684 C C . VAL A 1 93 ? -3.559 -7.747 10.082 1.00 97.19 93 VAL A C 1
ATOM 686 O O . VAL A 1 93 ? -3.888 -8.590 9.242 1.00 97.19 93 VAL A O 1
ATOM 689 N N . PRO A 1 94 ? -3.791 -7.984 11.393 1.00 96.19 94 PRO A N 1
ATOM 690 C CA . PRO A 1 94 ? -4.514 -9.175 11.832 1.00 96.19 94 PRO A CA 1
ATOM 691 C C . PRO A 1 94 ? -5.986 -9.127 11.395 1.00 96.19 94 PRO A C 1
ATOM 693 O O . PRO A 1 94 ? -6.569 -8.052 11.217 1.00 96.19 94 PRO A O 1
ATOM 696 N N . ARG A 1 95 ? -6.608 -10.303 11.252 1.00 96.38 95 ARG A N 1
ATOM 697 C CA . ARG A 1 95 ? -7.989 -10.480 10.765 1.00 96.38 95 ARG A CA 1
ATOM 698 C C . ARG A 1 95 ? -9.017 -9.568 11.436 1.00 96.38 95 ARG A C 1
ATOM 700 O O . ARG A 1 95 ? -9.826 -8.952 10.744 1.00 96.38 95 ARG A O 1
ATOM 707 N N . SER A 1 96 ? -8.999 -9.494 12.765 1.00 95.56 96 SER A N 1
ATOM 708 C CA . SER A 1 96 ? -9.923 -8.693 13.581 1.00 95.56 96 SER A CA 1
ATOM 709 C C . SER A 1 96 ? -9.796 -7.194 13.280 1.00 95.56 96 SER A C 1
ATOM 711 O O . SER A 1 96 ? -10.794 -6.522 13.006 1.00 95.56 96 SER A O 1
ATOM 713 N N . ALA A 1 97 ? -8.564 -6.682 13.235 1.00 97.69 97 ALA A N 1
ATOM 714 C CA . ALA A 1 97 ? -8.274 -5.300 12.876 1.00 97.69 97 ALA A CA 1
ATOM 715 C C . ALA A 1 97 ? -8.676 -4.996 11.428 1.00 97.69 97 ALA A C 1
ATOM 717 O O . ALA A 1 97 ? -9.308 -3.969 11.178 1.00 97.69 97 ALA A O 1
ATOM 718 N N . LEU A 1 98 ? -8.367 -5.886 10.478 1.00 98.56 98 LEU A N 1
ATOM 719 C CA . LEU A 1 98 ? -8.762 -5.700 9.081 1.00 98.56 98 LEU A CA 1
ATOM 720 C C . LEU A 1 98 ? -10.286 -5.653 8.945 1.00 98.56 98 LEU A C 1
ATOM 722 O O . LEU A 1 98 ? -10.813 -4.748 8.300 1.00 98.56 98 LEU A O 1
ATOM 726 N N . LYS A 1 99 ? -11.010 -6.550 9.623 1.00 98.06 99 LYS A N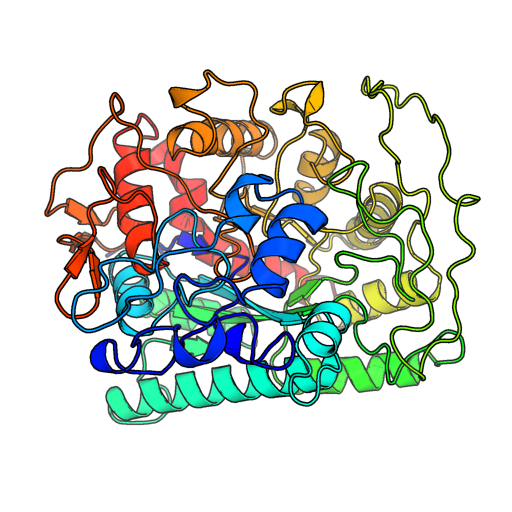 1
ATOM 727 C CA . LYS A 1 99 ? -12.475 -6.520 9.648 1.00 98.06 99 LYS A CA 1
ATOM 728 C C . LYS A 1 99 ? -13.009 -5.198 10.199 1.00 98.06 99 LYS A C 1
ATOM 730 O O . LYS A 1 99 ? -13.915 -4.627 9.597 1.00 98.06 99 LYS A O 1
ATOM 735 N N . ARG A 1 100 ? -12.420 -4.659 11.272 1.00 98.12 100 ARG A N 1
ATOM 736 C CA . ARG A 1 100 ? -12.796 -3.332 11.790 1.00 98.12 100 ARG A CA 1
ATOM 737 C C . ARG A 1 100 ? -12.561 -2.223 10.758 1.00 98.12 100 ARG A C 1
ATOM 739 O O . ARG A 1 100 ? -13.406 -1.343 10.616 1.00 98.12 100 ARG A O 1
ATOM 746 N N . ALA A 1 101 ? -11.449 -2.260 10.020 1.00 98.50 101 ALA A N 1
ATOM 747 C CA . ALA A 1 101 ? -11.190 -1.295 8.949 1.00 98.50 101 ALA A CA 1
ATOM 748 C C . ALA A 1 101 ? -12.276 -1.358 7.862 1.00 98.50 101 ALA A C 1
ATOM 750 O O . ALA A 1 101 ? -12.779 -0.320 7.424 1.00 98.50 101 ALA A O 1
ATOM 751 N N . VAL A 1 102 ? -12.697 -2.570 7.485 1.00 98.25 102 VAL A N 1
ATOM 752 C CA . VAL A 1 102 ? -13.816 -2.794 6.558 1.00 98.25 102 VAL A CA 1
ATOM 753 C C . VAL A 1 102 ? -15.122 -2.261 7.148 1.00 98.25 102 VAL A C 1
ATOM 755 O O . VAL A 1 102 ? -15.831 -1.507 6.485 1.00 98.25 102 VAL A O 1
ATOM 758 N N . ASP A 1 103 ? -15.429 -2.526 8.410 1.00 97.44 103 ASP A N 1
ATOM 759 C CA . ASP A 1 103 ? -16.639 -1.986 9.046 1.00 97.44 103 ASP A CA 1
ATOM 760 C C . ASP A 1 103 ? -16.641 -0.451 9.101 1.00 97.44 103 ASP A C 1
ATOM 762 O O . ASP A 1 103 ? -17.698 0.174 8.989 1.00 97.44 103 ASP A O 1
ATOM 766 N N . GLY A 1 104 ? -15.463 0.173 9.169 1.00 97.31 104 GLY A N 1
ATOM 767 C CA . GLY A 1 104 ? -15.285 1.625 9.103 1.00 97.31 104 GLY A CA 1
ATOM 768 C C . GLY A 1 104 ? -15.222 2.241 7.703 1.00 97.31 104 GLY A C 1
ATOM 769 O O . GLY A 1 104 ? -15.247 3.467 7.586 1.00 97.31 104 GLY A O 1
ATOM 770 N N . GLY A 1 105 ? -15.186 1.431 6.642 1.00 97.25 105 GLY A N 1
ATOM 771 C CA . GLY A 1 105 ? -15.292 1.905 5.259 1.00 97.25 105 GLY A CA 1
ATOM 772 C C . GLY A 1 105 ? -14.081 1.683 4.352 1.00 97.25 105 GLY A C 1
ATOM 773 O O . GLY A 1 105 ? -14.087 2.210 3.238 1.00 97.25 105 GLY A O 1
ATOM 774 N N . LEU A 1 106 ? -13.083 0.892 4.766 1.00 98.62 106 LEU A N 1
ATOM 775 C CA . LEU A 1 106 ? -12.079 0.364 3.836 1.00 98.62 106 LEU A CA 1
ATOM 776 C C . LEU A 1 106 ? -12.783 -0.580 2.852 1.00 98.62 106 LEU A C 1
ATOM 778 O O . LEU A 1 106 ? -13.433 -1.545 3.264 1.00 98.62 106 LEU A O 1
ATOM 782 N N . ARG A 1 107 ? -12.709 -0.290 1.554 1.00 98.44 107 ARG A N 1
ATOM 783 C CA . ARG A 1 107 ? -13.433 -1.056 0.520 1.00 98.44 107 ARG A CA 1
ATOM 784 C C . ARG A 1 107 ? -12.535 -1.645 -0.552 1.00 98.44 107 ARG A C 1
ATOM 786 O O . ARG A 1 107 ? -12.951 -2.595 -1.205 1.00 98.44 107 ARG A O 1
ATOM 793 N N . LEU A 1 108 ? -11.319 -1.135 -0.703 1.00 98.75 108 LEU A N 1
ATOM 794 C CA . LEU A 1 108 ? -10.326 -1.727 -1.583 1.00 98.75 108 LEU A CA 1
ATOM 795 C C . LEU A 1 108 ? -8.963 -1.740 -0.901 1.00 98.75 108 LEU A C 1
ATOM 797 O O . LEU A 1 108 ? -8.576 -0.747 -0.289 1.00 98.75 108 LEU A O 1
ATOM 801 N N . MET A 1 109 ? -8.241 -2.847 -1.033 1.00 98.69 109 MET A N 1
ATOM 802 C CA . MET A 1 109 ? -6.813 -2.880 -0.754 1.00 98.69 109 MET A CA 1
ATOM 803 C C . MET A 1 109 ? -6.045 -3.530 -1.900 1.00 98.69 109 MET A C 1
ATOM 805 O O . MET A 1 109 ? -6.528 -4.488 -2.505 1.00 98.69 109 MET A O 1
ATOM 809 N N . VAL A 1 110 ? -4.843 -3.042 -2.174 1.00 98.88 110 VAL A N 1
ATOM 810 C CA . VAL A 1 110 ? -3.858 -3.789 -2.960 1.00 98.88 110 VAL A CA 1
ATOM 811 C C . VAL A 1 110 ? -2.965 -4.530 -1.973 1.00 98.88 110 VAL A C 1
ATOM 813 O O . VAL A 1 110 ? -2.436 -3.932 -1.038 1.00 98.88 110 VAL A O 1
ATOM 816 N N . MET A 1 111 ? -2.809 -5.834 -2.183 1.00 98.56 111 MET A N 1
ATOM 817 C CA . MET A 1 111 ? -1.970 -6.702 -1.363 1.00 98.56 111 MET A CA 1
ATOM 818 C C . MET A 1 111 ? -0.766 -7.170 -2.186 1.00 98.56 111 MET A C 1
ATOM 820 O O . MET A 1 111 ? -0.856 -8.209 -2.850 1.00 98.56 111 MET A O 1
ATOM 824 N N . PRO A 1 112 ? 0.333 -6.393 -2.225 1.00 98.31 112 PRO A N 1
ATOM 825 C CA . PRO A 1 112 ? 1.567 -6.847 -2.837 1.00 98.31 112 PRO A CA 1
ATOM 826 C C . PRO A 1 112 ? 2.224 -7.945 -1.996 1.00 98.31 112 PRO A C 1
ATOM 828 O O . PRO A 1 112 ? 2.538 -7.759 -0.818 1.00 98.31 112 PRO A O 1
ATOM 831 N N . ALA A 1 113 ? 2.458 -9.104 -2.613 1.00 98.19 113 ALA A N 1
ATOM 832 C CA . ALA A 1 113 ? 3.361 -10.104 -2.067 1.00 98.19 113 ALA A CA 1
ATOM 833 C C . ALA A 1 113 ? 4.797 -9.569 -2.137 1.00 98.19 113 ALA A C 1
ATOM 835 O O . ALA A 1 113 ? 5.274 -9.248 -3.228 1.00 98.19 113 ALA A O 1
ATOM 836 N N . VAL A 1 114 ? 5.466 -9.500 -0.983 1.00 93.81 114 VAL A N 1
ATOM 837 C CA . VAL A 1 114 ? 6.780 -8.853 -0.842 1.00 93.81 114 VAL A CA 1
ATOM 838 C C . VAL A 1 114 ? 7.887 -9.830 -0.521 1.00 93.81 114 VAL A C 1
ATOM 840 O O . VAL A 1 114 ? 7.639 -10.871 0.085 1.00 93.81 114 VAL A O 1
ATOM 843 N N . ASN A 1 115 ? 9.118 -9.525 -0.912 1.00 88.50 115 ASN A N 1
ATOM 844 C CA . ASN A 1 115 ? 10.289 -10.247 -0.439 1.00 88.50 115 ASN A CA 1
ATOM 845 C C . ASN A 1 115 ? 11.574 -9.454 -0.670 1.00 88.50 115 ASN A C 1
ATOM 847 O O . ASN A 1 115 ? 11.676 -8.624 -1.568 1.00 88.50 115 ASN A O 1
ATOM 851 N N . ASN A 1 116 ? 12.577 -9.794 0.134 1.00 79.69 116 ASN A N 1
ATOM 852 C CA . ASN A 1 116 ? 13.961 -9.413 -0.064 1.00 79.69 116 ASN A CA 1
ATOM 853 C C . ASN A 1 116 ? 14.829 -10.621 0.317 1.00 79.69 116 ASN A C 1
ATOM 855 O O . ASN A 1 116 ? 14.924 -11.008 1.491 1.00 79.69 116 ASN A O 1
ATOM 859 N N . ALA A 1 117 ? 15.449 -11.241 -0.687 1.00 74.19 117 ALA A N 1
ATOM 860 C CA . ALA A 1 117 ? 16.239 -12.459 -0.509 1.00 74.19 117 ALA A CA 1
ATOM 861 C C . ALA A 1 117 ? 17.459 -12.265 0.413 1.00 74.19 117 ALA A C 1
ATOM 863 O O . ALA A 1 117 ? 17.876 -13.205 1.096 1.00 74.19 117 ALA A O 1
ATOM 864 N N . LEU A 1 118 ? 18.022 -11.050 0.481 1.00 71.94 118 LEU A N 1
ATOM 865 C CA . LEU A 1 118 ? 19.135 -10.741 1.381 1.00 71.94 118 LEU A CA 1
ATOM 866 C C . LEU A 1 118 ? 18.697 -10.838 2.847 1.00 71.94 118 LEU A C 1
ATOM 868 O O . LEU A 1 118 ? 19.388 -11.487 3.635 1.00 71.94 118 LEU A O 1
ATOM 872 N N . LEU A 1 119 ? 17.546 -10.263 3.206 1.00 70.38 119 LEU A N 1
ATOM 873 C CA . LEU A 1 119 ? 17.005 -10.355 4.566 1.00 70.38 119 LEU A CA 1
ATOM 874 C C . LEU A 1 119 ? 16.733 -11.814 4.959 1.00 70.38 119 LEU A C 1
ATOM 876 O O . LEU A 1 119 ? 17.154 -12.244 6.033 1.00 70.38 119 LEU A O 1
ATOM 880 N N . GLY A 1 120 ? 16.129 -12.607 4.066 1.00 71.00 120 GLY A N 1
ATOM 881 C CA . GLY A 1 120 ? 15.887 -14.034 4.317 1.00 71.00 120 GLY A CA 1
ATOM 882 C C . GLY A 1 120 ? 17.165 -14.869 4.464 1.00 71.00 120 GLY A C 1
ATOM 883 O O . GLY A 1 120 ? 17.232 -15.783 5.290 1.00 71.00 120 GLY A O 1
ATOM 884 N N . ARG A 1 121 ? 18.226 -14.530 3.724 1.00 72.19 121 ARG A N 1
ATOM 885 C CA . ARG A 1 121 ? 19.540 -15.171 3.875 1.00 72.19 121 ARG A CA 1
ATOM 886 C C . ARG A 1 121 ? 20.199 -14.817 5.209 1.00 72.19 121 ARG A C 1
ATOM 888 O O . ARG A 1 121 ? 20.803 -15.692 5.832 1.00 72.19 121 ARG A O 1
ATOM 895 N N . LEU A 1 122 ? 20.104 -13.560 5.643 1.00 69.12 122 LEU A N 1
ATOM 896 C CA . LEU A 1 122 ? 20.693 -13.090 6.902 1.00 69.12 122 LEU A CA 1
ATOM 897 C C . LEU A 1 122 ? 20.036 -13.739 8.126 1.00 69.12 122 LEU A C 1
ATOM 899 O O . LEU A 1 122 ? 20.743 -14.094 9.068 1.00 69.12 122 LEU A O 1
ATOM 903 N N . THR A 1 123 ? 18.723 -13.978 8.086 1.00 68.38 123 THR A N 1
ATOM 904 C CA . THR A 1 123 ? 17.993 -14.702 9.145 1.00 68.38 123 THR A CA 1
ATOM 905 C C . THR A 1 123 ? 18.159 -16.213 9.101 1.00 68.38 123 THR A C 1
ATOM 907 O O . THR A 1 123 ? 17.703 -16.903 10.013 1.00 68.38 123 THR A O 1
ATOM 910 N N . ARG A 1 124 ? 18.789 -16.753 8.048 1.00 74.25 124 ARG A N 1
ATOM 911 C CA . ARG A 1 124 ? 18.790 -18.197 7.756 1.00 74.25 124 ARG A CA 1
ATOM 912 C C . ARG A 1 124 ? 17.360 -18.757 7.752 1.00 74.25 124 ARG A C 1
ATOM 914 O O . ARG A 1 124 ? 17.097 -19.817 8.324 1.00 74.25 124 ARG A O 1
ATOM 921 N N . GLY A 1 125 ? 16.436 -17.999 7.166 1.00 72.88 125 GLY A N 1
ATOM 922 C CA . GLY A 1 125 ? 15.049 -18.402 6.995 1.00 72.88 125 GLY A CA 1
ATOM 923 C C . GLY A 1 125 ? 14.870 -19.495 5.941 1.00 72.88 125 GLY A C 1
ATOM 924 O O . GLY A 1 125 ? 15.807 -19.862 5.228 1.00 72.88 125 GLY A O 1
ATOM 925 N N . HIS A 1 126 ? 13.654 -20.032 5.858 1.00 76.88 126 HIS A N 1
ATOM 926 C CA . HIS A 1 126 ? 13.288 -21.006 4.827 1.00 76.88 126 HIS A CA 1
ATOM 927 C C . HIS A 1 126 ? 13.216 -20.335 3.444 1.00 76.88 126 HIS A C 1
ATOM 929 O O . HIS A 1 126 ? 13.218 -19.114 3.373 1.00 76.88 126 HIS A O 1
ATOM 935 N N . ASP A 1 127 ? 13.169 -21.127 2.364 1.00 78.31 127 ASP A N 1
ATOM 936 C CA . ASP A 1 127 ? 13.151 -20.713 0.944 1.00 78.31 127 ASP A CA 1
ATOM 937 C C . ASP A 1 127 ? 12.901 -19.205 0.694 1.00 78.31 127 ASP A C 1
ATOM 939 O O . ASP A 1 127 ? 11.760 -18.738 0.605 1.00 78.31 127 ASP A O 1
ATOM 943 N N . TYR A 1 128 ? 13.994 -18.438 0.654 1.00 76.44 128 TYR A N 1
ATOM 944 C CA . TYR A 1 128 ? 13.993 -16.972 0.614 1.00 76.44 128 TYR A CA 1
ATOM 945 C C . TYR A 1 128 ? 14.065 -16.411 -0.812 1.00 76.44 128 TYR A C 1
ATOM 947 O O . TYR A 1 128 ? 14.282 -15.212 -0.982 1.00 76.44 128 TYR A O 1
ATOM 955 N N . HIS A 1 129 ? 13.885 -17.263 -1.824 1.00 83.62 129 HIS A N 1
ATOM 956 C CA . HIS A 1 129 ? 13.771 -16.851 -3.218 1.00 83.62 129 HIS A CA 1
ATOM 957 C C . HIS A 1 129 ? 12.499 -16.025 -3.441 1.00 83.62 129 HIS A C 1
ATOM 959 O O . HIS A 1 129 ? 11.429 -16.374 -2.934 1.00 83.62 129 HIS A O 1
ATOM 965 N N . ASP A 1 130 ? 12.610 -14.944 -4.220 1.00 87.25 130 ASP A N 1
ATOM 966 C CA . ASP A 1 130 ? 11.542 -13.950 -4.389 1.00 87.25 130 ASP A CA 1
ATOM 967 C C . ASP A 1 130 ? 10.240 -14.592 -4.869 1.00 87.25 130 ASP A C 1
ATOM 969 O O . ASP A 1 130 ? 9.200 -14.460 -4.222 1.00 87.25 130 ASP A O 1
ATOM 973 N N . MET A 1 131 ? 10.296 -15.385 -5.940 1.00 90.94 131 MET A N 1
ATOM 974 C CA . MET A 1 131 ? 9.081 -15.974 -6.507 1.00 90.94 131 MET A CA 1
ATOM 975 C C . MET A 1 131 ? 8.502 -17.109 -5.655 1.00 90.94 131 MET A C 1
ATOM 977 O O . MET A 1 131 ? 7.289 -17.313 -5.649 1.00 90.94 131 MET A O 1
ATOM 981 N N . ALA A 1 132 ? 9.326 -17.804 -4.868 1.00 90.75 132 ALA A N 1
ATOM 982 C CA . ALA A 1 132 ? 8.830 -18.783 -3.905 1.00 90.75 132 ALA A CA 1
ATOM 983 C C . ALA A 1 132 ? 8.096 -18.110 -2.733 1.00 90.75 132 ALA A C 1
ATOM 985 O O . ALA A 1 132 ? 7.054 -18.602 -2.286 1.00 90.75 132 ALA A O 1
ATOM 986 N N . ALA A 1 133 ? 8.605 -16.971 -2.251 1.00 92.06 133 ALA A N 1
ATOM 987 C CA . ALA A 1 133 ? 7.941 -16.149 -1.243 1.00 92.06 133 ALA A CA 1
ATOM 988 C C . ALA A 1 133 ? 6.634 -15.538 -1.768 1.00 92.06 133 ALA A C 1
ATOM 990 O O . ALA A 1 133 ? 5.630 -15.546 -1.049 1.00 92.06 133 ALA A O 1
ATOM 991 N N . VAL A 1 134 ? 6.616 -15.080 -3.025 1.00 96.00 134 VAL A N 1
ATOM 992 C CA . VAL A 1 134 ? 5.393 -14.632 -3.711 1.00 96.00 134 VAL A CA 1
ATOM 993 C C . VAL A 1 134 ? 4.359 -15.753 -3.738 1.00 96.00 134 VAL A C 1
ATOM 995 O O . VAL A 1 134 ? 3.250 -15.586 -3.233 1.00 96.00 134 VAL A O 1
ATOM 998 N N . ASP A 1 135 ? 4.734 -16.930 -4.237 1.00 96.50 135 ASP A N 1
ATOM 999 C CA . ASP A 1 135 ? 3.851 -18.092 -4.332 1.00 96.50 135 ASP A CA 1
ATOM 1000 C C . ASP A 1 135 ? 3.237 -18.478 -2.969 1.00 96.50 135 ASP A C 1
ATOM 1002 O O . ASP A 1 135 ? 2.060 -18.845 -2.896 1.00 96.50 135 ASP A O 1
ATOM 1006 N N . ARG A 1 136 ? 4.004 -18.386 -1.871 1.00 96.44 136 ARG A N 1
ATOM 1007 C CA . ARG A 1 136 ? 3.492 -18.630 -0.508 1.00 96.44 136 ARG A CA 1
ATOM 1008 C C . ARG A 1 136 ? 2.449 -17.598 -0.086 1.00 96.44 136 ARG A C 1
ATOM 1010 O O . ARG A 1 136 ? 1.410 -17.987 0.442 1.00 96.44 136 ARG A O 1
ATOM 1017 N N . GLN A 1 137 ? 2.708 -16.317 -0.323 1.00 98.19 137 GLN A N 1
ATOM 1018 C CA . GLN A 1 137 ? 1.807 -15.231 0.071 1.00 98.19 137 GLN A CA 1
ATOM 1019 C C . GLN A 1 137 ? 0.509 -15.232 -0.741 1.00 98.19 137 GLN A C 1
ATOM 1021 O O . GLN A 1 137 ? -0.566 -15.097 -0.160 1.00 98.19 137 GLN A O 1
ATOM 1026 N N . LEU A 1 138 ? 0.573 -15.485 -2.053 1.00 98.62 138 LEU A N 1
ATOM 1027 C CA . LEU A 1 138 ? -0.626 -15.613 -2.891 1.00 98.62 138 LEU A CA 1
ATOM 1028 C C . LEU A 1 138 ? -1.500 -16.799 -2.449 1.00 98.62 138 LEU A C 1
ATOM 1030 O O . LEU A 1 138 ? -2.723 -16.671 -2.356 1.00 98.62 138 LEU A O 1
ATOM 1034 N N . ARG A 1 139 ? -0.887 -17.943 -2.104 1.00 98.50 139 ARG A N 1
ATOM 1035 C CA . ARG A 1 139 ? -1.618 -19.078 -1.513 1.00 98.50 139 ARG A CA 1
ATOM 1036 C C . ARG A 1 139 ? -2.248 -18.719 -0.169 1.00 98.50 139 ARG A C 1
ATOM 1038 O O . ARG A 1 139 ? -3.404 -19.068 0.055 1.00 98.50 139 ARG A O 1
ATOM 1045 N N . ALA A 1 140 ? -1.522 -18.018 0.700 1.00 98.44 140 ALA A N 1
ATOM 1046 C CA . ALA A 1 140 ? -2.036 -17.596 2.000 1.00 98.44 140 ALA A CA 1
ATOM 1047 C C . ALA A 1 140 ? -3.227 -16.634 1.871 1.00 98.44 140 ALA A C 1
ATOM 1049 O O . ALA A 1 140 ? -4.202 -16.785 2.602 1.00 98.44 140 ALA A O 1
ATOM 1050 N N . ALA A 1 141 ? -3.210 -15.722 0.895 1.00 98.75 141 ALA A N 1
ATOM 1051 C CA . ALA A 1 141 ? -4.341 -14.840 0.608 1.00 98.75 141 ALA A CA 1
ATOM 1052 C C . ALA A 1 141 ? -5.605 -15.622 0.219 1.00 98.75 141 ALA A C 1
ATOM 1054 O O . ALA A 1 141 ? -6.685 -15.363 0.749 1.00 98.75 141 ALA A O 1
ATOM 1055 N N . ARG A 1 142 ? -5.473 -16.636 -0.645 1.00 98.69 142 ARG A N 1
ATOM 1056 C CA . ARG A 1 142 ? -6.592 -17.514 -1.040 1.00 98.69 142 ARG A CA 1
ATOM 1057 C C . ARG A 1 142 ? -7.103 -18.364 0.122 1.00 98.69 142 ARG A C 1
ATOM 1059 O O . ARG A 1 142 ? -8.307 -18.539 0.275 1.00 98.69 142 ARG A O 1
ATOM 1066 N N . GLN A 1 143 ? -6.201 -18.874 0.958 1.00 98.62 143 GLN A N 1
ATOM 1067 C CA . GLN A 1 143 ? -6.571 -19.608 2.172 1.00 98.62 143 GLN A CA 1
ATOM 1068 C C . GLN A 1 143 ? -7.300 -18.708 3.174 1.00 98.62 143 GLN A C 1
ATOM 1070 O O . GLN A 1 143 ? -8.278 -19.137 3.779 1.00 98.62 143 GLN A O 1
ATOM 1075 N N . PHE A 1 144 ? -6.863 -17.456 3.314 1.00 98.69 144 PHE A N 1
ATOM 1076 C CA . PHE A 1 144 ? -7.522 -16.468 4.157 1.00 98.69 144 PHE A CA 1
ATOM 1077 C C . PHE A 1 144 ? -8.930 -16.147 3.646 1.00 98.69 144 PHE A C 1
ATOM 1079 O O . PHE A 1 144 ? -9.876 -16.186 4.424 1.00 98.69 144 PHE A O 1
ATOM 1086 N N . GLU A 1 145 ? -9.099 -15.917 2.343 1.00 98.69 145 GLU A N 1
ATOM 1087 C CA . GLU A 1 145 ? -10.419 -15.749 1.723 1.00 98.69 145 GLU A CA 1
ATOM 1088 C C . GLU A 1 145 ? -11.339 -16.949 2.007 1.00 98.69 145 GLU A C 1
ATOM 1090 O O . GLU A 1 145 ? -12.458 -16.763 2.484 1.00 98.69 145 GLU A O 1
ATOM 1095 N N . ALA A 1 146 ? -10.853 -18.178 1.803 1.00 98.62 146 ALA A N 1
ATOM 1096 C CA . ALA A 1 146 ? -11.617 -19.397 2.070 1.00 98.62 146 ALA A CA 1
ATOM 1097 C C . ALA A 1 146 ? -11.989 -19.560 3.556 1.00 98.62 146 ALA A C 1
ATOM 1099 O O . ALA A 1 146 ? -13.090 -20.011 3.873 1.00 98.62 146 ALA A O 1
ATOM 1100 N N . MET A 1 147 ? -11.097 -19.174 4.470 1.00 98.19 147 MET A N 1
ATOM 1101 C CA . MET A 1 147 ? -11.364 -19.158 5.910 1.00 98.19 147 MET A CA 1
ATOM 1102 C C . MET A 1 147 ? -12.477 -18.159 6.256 1.00 98.19 147 MET A C 1
ATOM 1104 O O . MET A 1 147 ? -13.426 -18.523 6.947 1.00 98.19 147 MET A O 1
ATOM 1108 N N . ILE A 1 148 ? -12.409 -16.928 5.738 1.00 98.50 148 ILE A N 1
ATOM 1109 C CA . ILE A 1 148 ? -13.446 -15.904 5.947 1.00 98.50 148 ILE A CA 1
ATOM 1110 C C . ILE A 1 148 ? -14.790 -16.332 5.340 1.00 98.50 148 ILE A C 1
ATOM 1112 O O . ILE A 1 148 ? -15.847 -16.094 5.924 1.00 98.50 148 ILE A O 1
ATOM 1116 N N . ASP A 1 149 ? -14.764 -16.982 4.181 1.00 98.56 149 ASP A N 1
ATOM 1117 C CA . ASP A 1 149 ? -15.947 -17.567 3.556 1.00 98.56 149 ASP A CA 1
ATOM 1118 C C . ASP A 1 149 ? -16.558 -18.677 4.429 1.00 98.56 149 ASP A C 1
ATOM 1120 O O . ASP A 1 149 ? -17.771 -18.693 4.651 1.00 98.56 149 ASP A O 1
ATOM 1124 N N . ALA A 1 150 ? -15.740 -19.576 4.985 1.00 98.31 150 ALA A N 1
ATOM 1125 C CA . ALA A 1 150 ? -16.203 -20.628 5.891 1.00 98.31 150 ALA A CA 1
ATOM 1126 C C . ALA A 1 150 ? -16.867 -20.050 7.155 1.00 98.31 150 ALA A C 1
ATOM 1128 O O . ALA A 1 150 ? -17.951 -20.498 7.532 1.00 98.31 150 ALA A O 1
ATOM 1129 N N . GLU A 1 151 ? -16.281 -19.005 7.750 1.00 96.31 151 GLU A N 1
ATOM 1130 C CA . GLU A 1 151 ? -16.869 -18.259 8.876 1.00 96.31 151 GLU A CA 1
ATOM 1131 C C . GLU A 1 151 ? -18.221 -17.614 8.513 1.00 96.31 151 GLU A C 1
ATOM 1133 O O . GLU A 1 151 ? -19.108 -17.503 9.359 1.00 96.31 151 GLU A O 1
ATOM 1138 N N . ALA A 1 152 ? -18.407 -17.224 7.249 1.00 97.38 152 ALA A N 1
ATOM 1139 C CA . ALA A 1 152 ? -19.635 -16.619 6.729 1.00 97.38 152 ALA A CA 1
ATOM 1140 C C . ALA A 1 152 ? -20.653 -17.636 6.166 1.00 97.38 152 ALA A C 1
ATOM 1142 O O . ALA A 1 152 ? -21.669 -17.248 5.576 1.00 97.38 152 ALA A O 1
ATOM 1143 N N . GLY A 1 153 ? -20.410 -18.938 6.350 1.00 97.56 153 GLY A N 1
ATOM 1144 C CA . GLY A 1 153 ? -21.327 -20.007 5.954 1.00 97.56 153 GLY A CA 1
ATOM 1145 C C . GLY A 1 153 ? -21.137 -20.535 4.530 1.00 97.56 153 GLY A C 1
ATOM 1146 O O . GLY A 1 153 ? -22.102 -21.042 3.947 1.00 97.56 153 GLY A O 1
ATOM 1147 N N . GLY A 1 154 ? -19.943 -20.388 3.948 1.00 97.12 154 GLY A N 1
ATOM 1148 C CA . GLY A 1 154 ? -19.525 -21.050 2.707 1.00 97.12 154 GLY A CA 1
ATOM 1149 C C . GLY A 1 154 ? -18.848 -20.137 1.670 1.00 97.12 154 GLY A C 1
ATOM 1150 O O . GLY A 1 154 ? -18.817 -18.917 1.841 1.00 97.12 154 GLY A O 1
ATOM 1151 N N . PRO A 1 155 ? -18.330 -20.717 0.568 1.00 97.50 155 PRO A N 1
ATOM 1152 C CA . PRO A 1 155 ? -17.624 -19.990 -0.493 1.00 97.50 155 PRO A CA 1
ATOM 1153 C C . PRO A 1 155 ? -18.393 -18.766 -1.013 1.00 97.50 155 PRO A C 1
ATOM 1155 O O . PRO A 1 155 ? -19.597 -18.842 -1.257 1.00 97.50 155 PRO A O 1
ATOM 1158 N N . GLY A 1 156 ? -17.708 -17.637 -1.198 1.00 95.62 156 GLY A N 1
ATOM 1159 C CA . GLY A 1 156 ? -18.286 -16.398 -1.736 1.00 95.62 156 GLY A CA 1
ATOM 1160 C C . GLY A 1 156 ? -19.099 -15.557 -0.742 1.00 95.62 156 GLY A C 1
ATOM 1161 O O . GLY A 1 156 ? -19.592 -14.481 -1.105 1.00 95.62 156 GLY A O 1
ATOM 1162 N N . ARG A 1 157 ? -19.284 -16.025 0.499 1.00 96.94 157 ARG A N 1
ATOM 1163 C CA . ARG A 1 157 ? -20.157 -15.370 1.491 1.00 96.94 157 ARG A CA 1
ATOM 1164 C C . ARG A 1 157 ? -19.420 -14.408 2.417 1.00 96.94 157 ARG A C 1
ATOM 1166 O O . ARG A 1 157 ? -20.068 -13.575 3.051 1.00 96.94 157 ARG A O 1
ATOM 1173 N N . GLY A 1 158 ? -18.098 -14.513 2.471 1.00 98.00 158 GLY A N 1
ATOM 1174 C CA . GLY A 1 158 ? -17.210 -13.712 3.291 1.00 98.00 158 GLY A CA 1
ATOM 1175 C C . GLY A 1 158 ? -17.108 -12.249 2.865 1.00 98.00 158 GLY A C 1
ATOM 1176 O O . GLY A 1 158 ? -17.502 -11.846 1.770 1.00 98.00 158 GLY A O 1
ATOM 1177 N N . TRP A 1 159 ? -16.548 -11.431 3.757 1.00 98.12 159 TRP A N 1
ATOM 1178 C CA . TRP A 1 159 ? -16.337 -9.997 3.535 1.00 98.12 159 TRP A CA 1
ATOM 1179 C C . TRP A 1 159 ? -15.025 -9.671 2.805 1.00 98.12 159 TRP A C 1
ATOM 1181 O O . TRP A 1 159 ? -14.849 -8.531 2.387 1.00 98.12 159 TRP A O 1
ATOM 1191 N N . TYR A 1 160 ? -14.114 -10.635 2.655 1.00 98.75 160 TYR A N 1
ATOM 1192 C CA . TYR A 1 160 ? -12.822 -10.486 1.981 1.00 98.75 160 TYR A CA 1
ATOM 1193 C C . TYR A 1 160 ? -12.911 -11.108 0.588 1.00 98.75 160 TYR A C 1
ATOM 1195 O O . TYR A 1 160 ? -13.121 -12.315 0.491 1.00 98.75 160 TYR A O 1
ATOM 1203 N N . ARG A 1 161 ? -12.791 -10.305 -0.477 1.00 98.62 161 ARG A N 1
ATOM 1204 C CA . ARG A 1 161 ? -12.907 -10.777 -1.861 1.00 98.62 161 ARG A CA 1
ATOM 1205 C C . ARG A 1 161 ? -11.701 -10.404 -2.700 1.00 98.62 161 ARG A C 1
ATOM 1207 O O . ARG A 1 161 ? -11.524 -9.243 -3.049 1.00 98.62 161 ARG A O 1
ATOM 1214 N N . ILE A 1 162 ? -10.926 -11.400 -3.095 1.00 98.88 162 ILE A N 1
ATOM 1215 C CA . ILE A 1 162 ? -9.879 -11.262 -4.093 1.00 98.88 162 ILE A CA 1
ATOM 1216 C C . ILE A 1 162 ? -10.532 -11.023 -5.453 1.00 98.88 162 ILE A C 1
ATOM 1218 O O . ILE A 1 162 ? -11.283 -11.862 -5.954 1.00 98.88 162 ILE A O 1
ATOM 1222 N N . ALA A 1 163 ? -10.259 -9.857 -6.027 1.00 98.69 163 ALA A N 1
ATOM 1223 C CA . ALA A 1 163 ? -10.781 -9.428 -7.310 1.00 98.69 163 ALA A CA 1
ATOM 1224 C C . ALA A 1 163 ? -9.727 -9.621 -8.402 1.00 98.69 163 ALA A C 1
ATOM 1226 O O . ALA A 1 163 ? -8.606 -9.125 -8.310 1.00 98.69 163 ALA A O 1
ATOM 1227 N N . GLU A 1 164 ? -10.121 -10.307 -9.467 1.00 98.62 164 GLU A N 1
ATOM 1228 C CA . GLU A 1 164 ? -9.301 -10.586 -10.648 1.00 98.62 164 GLU A CA 1
ATOM 1229 C C . GLU A 1 164 ? -9.733 -9.760 -11.864 1.00 98.62 164 GLU A C 1
ATOM 1231 O O . GLU A 1 164 ? -9.105 -9.809 -12.920 1.00 98.62 164 GLU A O 1
ATOM 1236 N N . THR A 1 165 ? -10.810 -8.991 -11.724 1.00 98.75 165 THR A N 1
ATOM 1237 C CA . THR A 1 165 ? -11.291 -8.036 -12.723 1.00 98.75 165 THR A CA 1
ATOM 1238 C C . THR A 1 165 ? -11.824 -6.777 -12.034 1.00 98.75 165 THR A C 1
ATOM 1240 O O . THR A 1 165 ? -12.290 -6.857 -10.887 1.00 98.75 165 THR A O 1
ATOM 1243 N N . PRO A 1 166 ? -11.856 -5.628 -12.732 1.00 98.56 166 PRO A N 1
ATOM 1244 C CA . PRO A 1 166 ? -12.487 -4.427 -12.195 1.00 98.56 166 PRO A CA 1
ATOM 1245 C C . PRO A 1 166 ? -13.970 -4.635 -11.848 1.00 98.56 166 PRO A C 1
ATOM 1247 O O . PRO A 1 166 ? -14.450 -4.119 -10.839 1.00 98.56 166 PRO A O 1
ATOM 1250 N N . ALA A 1 167 ? -14.689 -5.452 -12.628 1.00 98.50 167 ALA A N 1
ATOM 1251 C CA . ALA A 1 167 ? -16.092 -5.782 -12.383 1.00 98.50 167 ALA A CA 1
ATOM 1252 C C . ALA A 1 167 ? -16.299 -6.513 -11.044 1.00 98.50 167 ALA A C 1
ATOM 1254 O O . ALA A 1 167 ? -17.166 -6.122 -10.263 1.00 98.50 167 ALA A O 1
ATOM 1255 N N . GLN A 1 168 ? -15.462 -7.510 -10.733 1.00 98.56 168 GLN A N 1
ATOM 1256 C CA . GLN A 1 168 ? -15.496 -8.204 -9.438 1.00 98.56 168 GLN A CA 1
ATOM 1257 C C . GLN A 1 168 ? -15.164 -7.261 -8.274 1.00 98.56 168 GLN A C 1
ATOM 1259 O O . GLN A 1 168 ? -15.812 -7.316 -7.228 1.00 98.56 168 GLN A O 1
ATOM 1264 N N . ALA A 1 169 ? -14.183 -6.366 -8.449 1.00 98.50 169 ALA A N 1
ATOM 1265 C CA . ALA A 1 169 ? -13.854 -5.368 -7.433 1.00 98.50 169 ALA A CA 1
ATOM 1266 C C . ALA A 1 169 ? -15.042 -4.426 -7.178 1.00 98.50 169 ALA A C 1
ATOM 1268 O O . ALA A 1 169 ? -15.420 -4.192 -6.030 1.00 98.50 169 ALA A O 1
ATOM 1269 N N . ARG A 1 170 ? -15.677 -3.931 -8.247 1.00 97.81 170 ARG A N 1
ATOM 1270 C CA . ARG A 1 170 ? -16.871 -3.079 -8.182 1.00 97.81 170 ARG A CA 1
ATOM 1271 C C . ARG A 1 170 ? -18.030 -3.770 -7.471 1.00 97.81 170 ARG A C 1
ATOM 1273 O O . ARG A 1 170 ? -18.681 -3.144 -6.635 1.00 97.81 170 ARG A O 1
ATOM 1280 N N . GLU A 1 171 ? -18.274 -5.040 -7.782 1.00 97.19 171 GLU A N 1
ATOM 1281 C CA . GLU A 1 171 ? -19.313 -5.844 -7.140 1.00 97.19 171 GLU A CA 1
ATOM 1282 C C . GLU A 1 171 ? -19.063 -5.977 -5.631 1.00 97.19 171 GLU A C 1
ATOM 1284 O O . GLU A 1 171 ? -19.946 -5.653 -4.832 1.00 97.19 171 GLU A O 1
ATOM 1289 N N . ALA A 1 172 ? -17.851 -6.373 -5.229 1.00 97.81 172 ALA A N 1
ATOM 1290 C CA . ALA A 1 172 ? -17.491 -6.508 -3.819 1.00 97.81 172 ALA A CA 1
ATOM 1291 C C . ALA A 1 172 ? -17.662 -5.180 -3.059 1.00 97.81 172 ALA A C 1
ATOM 1293 O O . ALA A 1 172 ? -18.305 -5.147 -2.006 1.00 97.81 172 ALA A O 1
ATOM 1294 N N . ILE A 1 173 ? -17.172 -4.070 -3.626 1.00 97.62 173 ILE A N 1
ATOM 1295 C CA . ILE A 1 173 ? -17.325 -2.724 -3.051 1.00 97.62 173 ILE A CA 1
ATOM 1296 C C . ILE A 1 173 ? -18.810 -2.356 -2.906 1.00 97.62 173 ILE A C 1
ATOM 1298 O O . ILE A 1 173 ? -19.223 -1.856 -1.856 1.00 97.62 173 ILE A O 1
ATOM 1302 N N . GLY A 1 174 ? -19.626 -2.623 -3.932 1.00 95.62 174 GLY A N 1
ATOM 1303 C CA . GLY A 1 174 ? -21.069 -2.357 -3.928 1.00 95.62 174 GLY A CA 1
ATOM 1304 C C . GLY A 1 174 ? -21.832 -3.141 -2.855 1.00 95.62 174 GLY A C 1
ATOM 1305 O O . GLY A 1 174 ? -22.803 -2.634 -2.298 1.00 95.62 174 GLY A O 1
ATOM 1306 N N . GLN A 1 175 ? -21.347 -4.334 -2.505 1.00 94.69 175 GLN A N 1
ATOM 1307 C CA . GLN A 1 175 ? -21.870 -5.177 -1.423 1.00 94.69 175 GLN A CA 1
ATOM 1308 C C . GLN A 1 175 ? -21.333 -4.788 -0.032 1.00 94.69 175 GLN A C 1
ATOM 1310 O O . GLN A 1 175 ? -21.616 -5.467 0.954 1.00 94.69 175 GLN A O 1
ATOM 1315 N N . GLY A 1 176 ? -20.537 -3.718 0.071 1.00 93.94 176 GLY A N 1
ATOM 1316 C CA . GLY A 1 176 ? -19.907 -3.296 1.323 1.00 93.94 176 GLY A CA 1
ATOM 1317 C C . GLY A 1 176 ? -18.768 -4.210 1.789 1.00 93.94 176 GLY A C 1
ATOM 1318 O O . GLY A 1 176 ? -18.353 -4.114 2.944 1.00 93.94 176 GLY A O 1
ATOM 1319 N N . ARG A 1 177 ? -18.276 -5.090 0.910 1.00 97.06 177 ARG A N 1
ATOM 1320 C CA . ARG A 1 177 ? -17.161 -6.012 1.151 1.00 97.06 177 ARG A CA 1
ATOM 1321 C C . ARG A 1 177 ? -15.836 -5.349 0.771 1.00 97.06 177 ARG A C 1
ATOM 1323 O O . ARG A 1 177 ? -15.804 -4.295 0.136 1.00 97.06 177 ARG A O 1
ATOM 1330 N N . LEU A 1 178 ? -14.739 -5.973 1.176 1.00 98.75 178 LEU A N 1
ATOM 1331 C CA . LEU A 1 178 ? -13.392 -5.579 0.793 1.00 98.75 178 LEU A CA 1
ATOM 1332 C C . LEU A 1 178 ? -13.018 -6.239 -0.536 1.00 98.75 178 LEU A C 1
ATOM 1334 O O . LEU A 1 178 ? -12.961 -7.466 -0.607 1.00 98.75 178 LEU A O 1
ATOM 1338 N N . ALA A 1 179 ? -12.727 -5.434 -1.555 1.00 98.81 179 ALA A N 1
ATOM 1339 C CA . ALA A 1 179 ? -12.040 -5.882 -2.760 1.00 98.81 179 ALA A CA 1
ATOM 1340 C C . ALA A 1 179 ? -10.524 -5.916 -2.510 1.00 98.81 179 ALA A C 1
ATOM 1342 O O . ALA A 1 179 ? -9.931 -4.913 -2.118 1.00 98.81 179 ALA A O 1
ATOM 1343 N N . VAL A 1 180 ? -9.891 -7.058 -2.742 1.00 98.88 180 VAL A N 1
ATOM 1344 C CA . VAL A 1 180 ? -8.449 -7.264 -2.587 1.00 98.88 180 VAL A CA 1
ATOM 1345 C C . VAL A 1 180 ? -7.858 -7.486 -3.965 1.00 98.88 180 VAL A C 1
ATOM 1347 O O . VAL A 1 180 ? -8.218 -8.438 -4.653 1.00 98.88 180 VAL A O 1
ATOM 1350 N N . VAL A 1 181 ? -6.940 -6.622 -4.368 1.00 98.94 181 VAL A N 1
ATOM 1351 C CA . VAL A 1 181 ? -6.217 -6.747 -5.632 1.00 98.94 181 VAL A CA 1
ATOM 1352 C C . VAL A 1 181 ? -4.836 -7.303 -5.322 1.00 98.94 181 VAL A C 1
ATOM 1354 O O . VAL A 1 181 ? -4.057 -6.670 -4.611 1.00 98.94 181 VAL A O 1
ATOM 1357 N N . LEU A 1 182 ? -4.536 -8.509 -5.803 1.00 98.88 182 LEU A N 1
ATOM 1358 C CA . LEU A 1 182 ? -3.239 -9.134 -5.547 1.00 98.88 182 LEU A CA 1
ATOM 1359 C C . LEU A 1 182 ? -2.156 -8.437 -6.370 1.00 98.88 182 LEU A C 1
ATOM 1361 O O . LEU A 1 182 ? -2.322 -8.227 -7.578 1.00 98.88 182 LEU A O 1
ATOM 1365 N N . GLY A 1 183 ? -1.042 -8.123 -5.716 1.00 98.62 183 GLY A N 1
ATOM 1366 C CA . GLY A 1 183 ? 0.127 -7.547 -6.358 1.00 98.62 183 GLY A CA 1
ATOM 1367 C C . GLY A 1 183 ? 1.421 -8.294 -6.065 1.00 98.62 183 GLY A C 1
ATOM 1368 O O . GLY A 1 183 ? 1.435 -9.252 -5.289 1.00 98.62 183 GLY A O 1
ATOM 1369 N N . ILE A 1 184 ? 2.515 -7.847 -6.677 1.00 98.31 184 ILE A N 1
ATOM 1370 C CA . ILE A 1 184 ? 3.870 -8.341 -6.406 1.00 98.31 184 ILE A CA 1
ATOM 1371 C C . ILE A 1 184 ? 4.834 -7.158 -6.324 1.00 98.31 184 ILE A C 1
ATOM 1373 O O . ILE A 1 184 ? 4.822 -6.291 -7.198 1.00 98.31 184 ILE A O 1
ATOM 1377 N N . GLU A 1 185 ? 5.696 -7.189 -5.313 1.00 96.06 185 GLU A N 1
ATOM 1378 C CA . GLU A 1 185 ? 6.768 -6.225 -5.093 1.00 96.06 185 GLU A CA 1
ATOM 1379 C C . GLU A 1 185 ? 7.999 -6.927 -4.528 1.00 96.06 185 GLU A C 1
ATOM 1381 O O . GLU A 1 185 ? 8.082 -7.277 -3.355 1.00 96.06 185 GLU A O 1
ATOM 1386 N N . VAL A 1 186 ? 8.963 -7.215 -5.390 1.00 89.62 186 VAL A N 1
ATOM 1387 C CA . VAL A 1 186 ? 10.160 -7.970 -5.018 1.00 89.62 186 VAL A CA 1
ATOM 1388 C C . VAL A 1 186 ? 11.369 -7.399 -5.736 1.00 89.62 186 VAL A C 1
ATOM 1390 O O . VAL A 1 186 ? 11.247 -6.862 -6.837 1.00 89.62 186 VAL A O 1
ATOM 1393 N N . ASP A 1 187 ? 12.550 -7.570 -5.147 1.00 77.06 187 ASP A N 1
ATOM 1394 C CA . ASP A 1 187 ? 13.799 -7.062 -5.728 1.00 77.06 187 ASP A CA 1
ATOM 1395 C C . ASP A 1 187 ? 14.111 -7.695 -7.095 1.00 77.06 187 ASP A C 1
ATOM 1397 O O . ASP A 1 187 ? 14.613 -7.023 -7.997 1.00 77.06 187 ASP A O 1
ATOM 1401 N N . HIS A 1 188 ? 13.799 -8.984 -7.274 1.00 76.75 188 HIS A N 1
ATOM 1402 C CA . HIS A 1 188 ? 14.096 -9.720 -8.502 1.00 76.75 188 HIS A CA 1
ATOM 1403 C C . HIS A 1 188 ? 12.858 -10.442 -9.031 1.00 76.75 188 HIS A C 1
ATOM 1405 O O . HIS A 1 188 ? 12.782 -11.675 -9.026 1.00 76.75 188 HIS A O 1
ATOM 1411 N N . PHE A 1 189 ? 11.883 -9.685 -9.541 1.00 85.69 189 PHE A N 1
ATOM 1412 C CA . PHE A 1 189 ? 10.695 -10.278 -10.154 1.00 85.69 189 PHE A CA 1
ATOM 1413 C C . PHE A 1 189 ? 11.091 -11.244 -11.280 1.00 85.69 189 PHE A C 1
ATOM 1415 O O . PHE A 1 189 ? 11.768 -10.874 -12.238 1.00 85.69 189 PHE A O 1
ATOM 1422 N N . LEU A 1 190 ? 10.705 -12.513 -11.140 1.00 84.44 190 LEU A N 1
ATOM 1423 C CA . LEU A 1 190 ? 11.095 -13.618 -12.022 1.00 84.44 190 LEU A CA 1
ATOM 1424 C C . LEU A 1 190 ? 12.607 -13.856 -12.146 1.00 84.44 190 LEU A C 1
ATOM 1426 O O . LEU A 1 190 ? 12.995 -14.657 -12.988 1.00 84.44 190 LEU A O 1
ATOM 1430 N N . GLY A 1 191 ? 13.461 -13.250 -11.319 1.00 68.31 191 GLY A N 1
ATOM 1431 C CA . GLY A 1 191 ? 14.920 -13.267 -11.488 1.00 68.31 191 GLY A CA 1
ATOM 1432 C C . GLY A 1 191 ? 15.580 -14.650 -11.418 1.00 68.31 191 GLY A C 1
ATOM 1433 O O . GLY A 1 191 ? 16.672 -14.830 -11.948 1.00 68.31 191 GLY A O 1
ATOM 1434 N N . ASP A 1 192 ? 14.911 -15.643 -10.825 1.00 66.25 192 ASP A N 1
ATOM 1435 C CA . ASP A 1 192 ? 15.368 -17.042 -10.825 1.00 66.25 192 ASP A CA 1
ATOM 1436 C C . ASP A 1 192 ? 15.020 -17.792 -12.131 1.00 66.25 192 ASP A C 1
ATOM 1438 O O . ASP A 1 192 ? 15.541 -18.874 -12.394 1.00 66.25 192 ASP A O 1
ATOM 1442 N N . THR A 1 193 ? 14.138 -17.225 -12.959 1.00 66.81 193 THR A N 1
ATOM 1443 C CA . THR A 1 193 ? 13.596 -17.837 -14.192 1.00 66.81 193 THR A CA 1
ATOM 1444 C C . THR A 1 193 ? 13.828 -16.999 -15.450 1.00 66.81 193 THR A C 1
ATOM 1446 O O . THR A 1 193 ? 13.875 -17.536 -16.556 1.00 66.81 193 THR A O 1
ATOM 1449 N N . VAL A 1 194 ? 13.985 -15.687 -15.288 1.00 68.38 194 VAL A N 1
ATOM 1450 C CA . VAL A 1 194 ? 14.126 -14.693 -16.344 1.00 68.38 194 VAL A CA 1
ATOM 1451 C C . VAL A 1 194 ? 15.411 -13.911 -16.097 1.00 68.38 194 VAL A C 1
ATOM 1453 O O . VAL A 1 194 ? 15.599 -13.302 -15.047 1.00 68.38 194 VAL A O 1
ATOM 1456 N N . GLY A 1 195 ? 16.304 -13.926 -17.082 1.00 63.34 195 GLY A N 1
ATOM 1457 C CA . GLY A 1 195 ? 17.577 -13.213 -17.051 1.00 63.34 195 GLY A CA 1
ATOM 1458 C C . GLY A 1 195 ? 17.911 -12.577 -18.402 1.00 63.34 195 GLY A C 1
ATOM 1459 O O . GLY A 1 195 ? 17.093 -12.600 -19.321 1.00 63.34 195 GLY A O 1
ATOM 1460 N N . PRO A 1 196 ? 19.137 -12.053 -18.584 1.00 56.94 196 PRO A N 1
ATOM 1461 C CA . PRO A 1 196 ? 19.527 -11.318 -19.795 1.00 56.94 196 PRO A CA 1
ATOM 1462 C C . PRO A 1 196 ? 19.412 -12.097 -21.117 1.00 56.94 196 PRO A C 1
ATOM 1464 O O . PRO A 1 196 ? 19.475 -11.499 -22.186 1.00 56.94 196 PRO A O 1
ATOM 1467 N N . ARG A 1 197 ? 19.294 -13.431 -21.054 1.00 66.88 197 ARG A N 1
ATOM 1468 C CA . ARG A 1 197 ? 19.144 -14.326 -22.215 1.00 66.88 197 ARG A CA 1
ATOM 1469 C C . ARG A 1 197 ? 17.714 -14.836 -22.422 1.00 66.88 197 ARG A C 1
ATOM 1471 O O . ARG A 1 197 ? 17.488 -15.588 -23.364 1.00 66.88 197 ARG A O 1
ATOM 1478 N N . SER A 1 198 ? 16.779 -14.476 -21.548 1.00 70.94 198 SER A N 1
ATOM 1479 C CA . SER A 1 198 ? 15.389 -14.914 -21.653 1.00 70.94 198 SER A CA 1
ATOM 1480 C C . SER A 1 198 ? 14.693 -14.258 -22.835 1.00 70.94 198 SER A C 1
ATOM 1482 O O . SER A 1 198 ? 14.952 -13.102 -23.173 1.00 70.94 198 SER A O 1
ATOM 1484 N N . THR A 1 199 ? 13.804 -15.010 -23.472 1.00 79.56 199 THR A N 1
ATOM 1485 C CA . THR A 1 199 ? 13.023 -14.518 -24.603 1.00 79.56 199 THR A CA 1
ATOM 1486 C C . THR A 1 199 ? 11.769 -13.788 -24.124 1.00 79.56 199 THR A C 1
ATOM 1488 O O . THR A 1 199 ? 11.301 -13.981 -23.001 1.00 79.56 199 THR A O 1
ATOM 1491 N N . VAL A 1 200 ? 11.167 -12.993 -25.013 1.00 84.31 200 VAL A N 1
ATOM 1492 C CA . VAL A 1 200 ? 9.841 -12.390 -24.780 1.00 84.31 200 VAL A CA 1
ATOM 1493 C C . VAL A 1 200 ? 8.806 -13.464 -24.426 1.00 84.31 200 VAL A C 1
ATOM 1495 O O . VAL A 1 200 ? 7.966 -13.249 -23.559 1.00 84.31 200 VAL A O 1
ATOM 1498 N N . ARG A 1 201 ? 8.899 -14.645 -25.054 1.00 86.06 201 ARG A N 1
ATOM 1499 C CA . ARG A 1 201 ? 8.001 -15.777 -24.805 1.00 86.06 201 ARG A CA 1
ATOM 1500 C C . ARG A 1 201 ? 8.141 -16.325 -23.385 1.00 86.06 201 ARG A C 1
ATOM 1502 O O . ARG A 1 201 ? 7.127 -16.640 -22.770 1.00 86.06 201 ARG A O 1
ATOM 1509 N N . ASP A 1 202 ? 9.366 -16.426 -22.873 1.00 83.88 202 ASP A N 1
ATOM 1510 C CA . ASP A 1 202 ? 9.611 -16.919 -21.512 1.00 83.88 202 ASP A CA 1
ATOM 1511 C C . ASP A 1 202 ? 9.008 -15.965 -20.476 1.00 83.88 202 ASP A C 1
ATOM 1513 O O . ASP A 1 202 ? 8.321 -16.401 -19.553 1.00 83.88 202 ASP A O 1
ATOM 1517 N N . LEU A 1 203 ? 9.206 -14.657 -20.671 1.00 89.50 203 LEU A N 1
ATOM 1518 C CA . LEU A 1 203 ? 8.633 -13.627 -19.806 1.00 89.50 203 LEU A CA 1
ATOM 1519 C C . LEU A 1 203 ? 7.099 -13.612 -19.876 1.00 89.50 203 LEU A C 1
ATOM 1521 O O . LEU A 1 203 ? 6.442 -13.600 -18.837 1.00 89.50 203 LEU A O 1
ATOM 1525 N N . ALA A 1 204 ? 6.527 -13.669 -21.082 1.00 92.81 204 ALA A N 1
ATOM 1526 C CA . ALA A 1 204 ? 5.080 -13.716 -21.281 1.00 92.81 204 ALA A CA 1
ATOM 1527 C C . ALA A 1 204 ? 4.445 -14.929 -20.582 1.00 92.81 204 ALA A C 1
ATOM 1529 O O . ALA A 1 204 ? 3.465 -14.768 -19.862 1.00 92.81 204 ALA A O 1
ATOM 1530 N N . ALA A 1 205 ? 5.047 -16.118 -20.700 1.00 91.88 205 ALA A N 1
ATOM 1531 C CA . ALA A 1 205 ? 4.541 -17.328 -20.052 1.00 91.88 205 ALA A CA 1
ATOM 1532 C C . ALA A 1 205 ? 4.559 -17.236 -18.514 1.00 91.88 205 ALA A C 1
ATOM 1534 O O . ALA A 1 205 ? 3.636 -17.711 -17.849 1.00 91.88 205 ALA A O 1
ATOM 1535 N N . GLN A 1 206 ? 5.590 -16.615 -17.930 1.00 91.50 206 GLN A N 1
ATOM 1536 C CA . GLN A 1 206 ? 5.622 -16.377 -16.485 1.00 91.50 206 GLN A CA 1
ATOM 1537 C C . GLN A 1 206 ? 4.582 -15.335 -16.051 1.00 91.50 206 GLN A C 1
ATOM 1539 O O . GLN A 1 206 ? 3.924 -15.526 -15.029 1.00 91.50 206 GLN A O 1
ATOM 1544 N N . LEU A 1 207 ? 4.383 -14.266 -16.826 1.00 94.81 207 LEU A N 1
ATOM 1545 C CA . LEU A 1 207 ? 3.323 -13.291 -16.555 1.00 94.81 207 LEU A CA 1
ATOM 1546 C C . LEU A 1 207 ? 1.935 -13.927 -16.643 1.00 94.81 207 LEU A C 1
ATOM 1548 O O . LEU A 1 207 ? 1.121 -13.696 -15.754 1.00 94.81 207 LEU A O 1
ATOM 1552 N N . ASP A 1 208 ? 1.685 -14.786 -17.632 1.00 96.38 208 ASP A N 1
ATOM 1553 C CA . ASP A 1 208 ? 0.421 -15.522 -17.760 1.00 96.38 208 ASP A CA 1
ATOM 1554 C C . ASP A 1 208 ? 0.156 -16.406 -16.542 1.00 96.38 208 ASP A C 1
ATOM 1556 O O . ASP A 1 208 ? -0.966 -16.451 -16.040 1.00 96.38 208 ASP A O 1
ATOM 1560 N N . ARG A 1 209 ? 1.197 -17.055 -16.006 1.00 96.19 209 ARG A N 1
ATOM 1561 C CA . ARG A 1 209 ? 1.093 -17.822 -14.760 1.00 96.19 209 ARG A CA 1
ATOM 1562 C C . ARG A 1 209 ? 0.654 -16.939 -13.591 1.00 96.19 209 ARG A C 1
ATOM 1564 O O . ARG A 1 209 ? -0.294 -17.298 -12.897 1.00 96.19 209 ARG A O 1
ATOM 1571 N N . TYR A 1 210 ? 1.322 -15.813 -13.342 1.00 97.56 210 TYR A N 1
ATOM 1572 C CA . TYR A 1 210 ? 0.981 -14.948 -12.201 1.00 97.56 210 TYR A CA 1
ATOM 1573 C C . TYR A 1 210 ? -0.357 -14.231 -12.387 1.00 97.56 210 TYR A C 1
ATOM 1575 O O . TYR A 1 210 ? -1.123 -14.094 -11.431 1.00 97.56 210 TYR A O 1
ATOM 1583 N N . HIS A 1 211 ? -0.698 -13.876 -13.622 1.00 98.25 211 HIS A N 1
ATOM 1584 C CA . HIS A 1 211 ? -2.022 -13.389 -13.970 1.00 98.25 211 HIS A CA 1
ATOM 1585 C C . HIS A 1 211 ? -3.096 -14.458 -13.693 1.00 98.25 211 HIS A C 1
ATOM 1587 O O . HIS A 1 211 ? -4.109 -14.154 -13.066 1.00 98.25 211 HIS A O 1
ATOM 1593 N N . ALA A 1 212 ? -2.870 -15.727 -14.044 1.00 98.06 212 ALA A N 1
ATOM 1594 C CA . ALA A 1 212 ? -3.785 -16.829 -13.723 1.00 98.06 212 ALA A CA 1
ATOM 1595 C C . ALA A 1 212 ? -3.895 -17.123 -12.213 1.00 98.06 212 ALA A C 1
ATOM 1597 O O . ALA A 1 212 ? -4.915 -17.631 -11.759 1.00 98.06 212 ALA A O 1
ATOM 1598 N N . LEU A 1 213 ? -2.879 -16.773 -11.416 1.00 98.06 213 LEU A N 1
ATOM 1599 C CA . LEU A 1 213 ? -2.951 -16.812 -9.946 1.00 98.06 213 LEU A CA 1
ATOM 1600 C C . LEU A 1 213 ? -3.746 -15.630 -9.347 1.00 98.06 213 LEU A C 1
ATOM 1602 O O . LEU A 1 213 ? -4.018 -15.608 -8.142 1.00 98.06 213 LEU A O 1
ATOM 1606 N N . GLY A 1 214 ? -4.160 -14.674 -10.182 1.00 98.31 214 GLY A N 1
ATOM 1607 C CA . GLY A 1 214 ? -4.989 -13.526 -9.817 1.00 98.31 214 GLY A CA 1
ATOM 1608 C C . GLY A 1 214 ? -4.220 -12.225 -9.586 1.00 98.31 214 GLY A C 1
ATOM 1609 O O . GLY A 1 214 ? -4.811 -11.259 -9.114 1.00 98.31 214 GLY A O 1
ATOM 1610 N N . VAL A 1 215 ? -2.921 -12.170 -9.903 1.00 98.75 215 VAL A N 1
ATOM 1611 C CA . VAL A 1 215 ? -2.123 -10.939 -9.770 1.00 98.75 215 VAL A CA 1
ATOM 1612 C C . VAL A 1 215 ? -2.560 -9.919 -10.817 1.00 98.75 215 VAL A C 1
ATOM 1614 O O . VAL A 1 215 ? -2.695 -10.249 -11.997 1.00 98.75 215 VAL A O 1
ATOM 1617 N N . ARG A 1 216 ? -2.791 -8.678 -10.384 1.00 98.69 216 ARG A N 1
ATOM 1618 C CA . ARG A 1 216 ? -3.277 -7.571 -11.227 1.00 98.69 216 ARG A CA 1
ATOM 1619 C C . ARG A 1 216 ? -2.545 -6.254 -11.008 1.00 98.69 216 ARG A C 1
ATOM 1621 O O . ARG A 1 216 ? -2.805 -5.313 -11.743 1.00 98.69 216 ARG A O 1
ATOM 1628 N N . HIS A 1 217 ? -1.627 -6.193 -10.047 1.00 98.75 217 HIS A N 1
ATOM 1629 C CA . HIS A 1 217 ? -0.800 -5.022 -9.770 1.00 98.75 217 HIS A CA 1
ATOM 1630 C C . HIS A 1 217 ? 0.671 -5.452 -9.663 1.00 98.75 217 HIS A C 1
ATOM 1632 O O . HIS A 1 217 ? 0.971 -6.425 -8.978 1.00 98.75 217 HIS A O 1
ATOM 1638 N N . LEU A 1 218 ? 1.601 -4.790 -10.346 1.00 98.12 218 LEU A N 1
ATOM 1639 C CA . LEU A 1 218 ? 3.022 -5.141 -10.288 1.00 98.12 218 LEU A CA 1
ATOM 1640 C C . LEU A 1 218 ? 3.904 -3.910 -10.076 1.00 98.12 218 LEU A C 1
ATOM 1642 O O . LEU A 1 218 ? 3.739 -2.919 -10.784 1.00 98.12 218 LEU A O 1
ATOM 1646 N N . PHE A 1 219 ? 4.883 -4.044 -9.181 1.00 96.69 219 PHE A N 1
ATOM 1647 C CA . PHE A 1 219 ? 6.045 -3.165 -9.053 1.00 96.69 219 PHE A CA 1
ATOM 1648 C C . PHE A 1 219 ? 7.177 -3.758 -9.906 1.00 96.69 219 PHE A C 1
ATOM 1650 O O . PHE A 1 219 ? 7.720 -4.809 -9.553 1.00 96.69 219 PHE A O 1
ATOM 1657 N N . PRO A 1 220 ? 7.533 -3.160 -11.059 1.00 92.69 220 PRO A N 1
ATOM 1658 C CA . PRO A 1 220 ? 8.548 -3.733 -11.946 1.00 92.69 220 PRO A CA 1
ATOM 1659 C C . PRO A 1 220 ? 9.965 -3.671 -11.364 1.00 92.69 220 PRO A C 1
ATOM 1661 O O . PRO A 1 220 ? 10.834 -4.442 -11.769 1.00 92.69 220 PRO A O 1
ATOM 1664 N N . ILE A 1 221 ? 10.207 -2.708 -10.474 1.00 88.31 221 ILE A N 1
ATOM 1665 C CA . ILE A 1 221 ? 11.493 -2.411 -9.846 1.00 88.31 221 ILE A CA 1
ATOM 1666 C C . ILE A 1 221 ? 11.216 -2.154 -8.365 1.00 88.31 221 ILE A C 1
ATOM 1668 O O . ILE A 1 221 ? 10.240 -1.490 -8.040 1.00 88.31 221 ILE A O 1
ATOM 1672 N N . HIS A 1 222 ? 12.080 -2.664 -7.491 1.00 86.19 222 HIS A N 1
ATOM 1673 C CA . HIS A 1 222 ? 12.016 -2.442 -6.046 1.00 86.19 222 HIS A CA 1
ATOM 1674 C C . HIS A 1 222 ? 13.381 -1.925 -5.546 1.00 86.19 222 HIS A C 1
ATOM 1676 O O . HIS A 1 222 ? 14.095 -1.282 -6.306 1.00 86.19 222 HIS A O 1
ATOM 1682 N N . LEU A 1 223 ? 13.775 -2.163 -4.295 1.00 74.62 223 LEU A N 1
ATOM 1683 C CA . LEU A 1 223 ? 14.918 -1.545 -3.593 1.00 74.62 223 LEU A CA 1
ATOM 1684 C C . LEU A 1 223 ? 16.319 -1.738 -4.221 1.00 74.62 223 LEU A C 1
ATOM 1686 O O . LEU A 1 223 ? 17.310 -1.261 -3.658 1.00 74.62 223 LEU A O 1
ATOM 1690 N N . GLN A 1 224 ? 16.440 -2.452 -5.342 1.00 73.19 224 GLN A N 1
ATOM 1691 C CA . GLN A 1 224 ? 17.699 -2.726 -6.037 1.00 73.19 224 GLN A CA 1
ATOM 1692 C C . GLN A 1 224 ? 17.523 -2.677 -7.556 1.00 73.19 224 GLN A C 1
ATOM 1694 O O . GLN A 1 224 ? 16.471 -3.027 -8.092 1.00 73.19 224 GLN A O 1
ATOM 1699 N N . ASP A 1 225 ? 18.596 -2.295 -8.254 1.00 76.19 225 ASP A N 1
ATOM 1700 C CA . ASP A 1 225 ? 18.677 -2.457 -9.704 1.00 76.19 225 ASP A CA 1
ATOM 1701 C C . ASP A 1 225 ? 18.454 -3.922 -10.071 1.00 76.19 225 ASP A C 1
ATOM 1703 O O . ASP A 1 225 ? 19.068 -4.829 -9.503 1.00 76.19 225 ASP A O 1
ATOM 1707 N N . CYS A 1 226 ? 17.603 -4.147 -11.063 1.00 76.44 226 CYS A N 1
ATOM 1708 C CA . CYS A 1 226 ? 17.244 -5.485 -11.500 1.00 76.44 226 CYS A CA 1
ATOM 1709 C C . CYS A 1 226 ? 17.349 -5.609 -13.024 1.00 76.44 226 CYS A C 1
ATOM 1711 O O . CYS A 1 226 ? 17.777 -4.695 -13.734 1.00 76.44 226 CYS A O 1
ATOM 1713 N N . ALA A 1 227 ? 16.943 -6.761 -13.560 1.00 79.62 227 ALA A N 1
ATOM 1714 C CA . ALA A 1 227 ? 16.986 -7.016 -14.997 1.00 79.62 227 ALA A CA 1
ATOM 1715 C C . ALA A 1 227 ? 16.100 -6.051 -15.816 1.00 79.62 227 ALA A C 1
ATOM 1717 O O . ALA A 1 227 ? 16.310 -5.918 -17.024 1.00 79.62 227 ALA A O 1
ATOM 1718 N N . TYR A 1 228 ? 15.142 -5.369 -15.179 1.00 85.62 228 TYR A N 1
ATOM 1719 C CA . TYR A 1 228 ? 14.176 -4.483 -15.832 1.00 85.62 228 TYR A CA 1
ATOM 1720 C C . TYR A 1 228 ? 14.574 -3.003 -15.805 1.00 85.62 228 TYR A C 1
ATOM 1722 O O . TYR A 1 228 ? 14.224 -2.276 -16.732 1.00 85.62 228 TYR A O 1
ATOM 1730 N N . GLY A 1 229 ? 15.338 -2.542 -14.814 1.00 83.12 229 GLY A N 1
ATOM 1731 C CA . GLY A 1 229 ? 15.749 -1.140 -14.731 1.00 83.12 229 GLY A CA 1
ATOM 1732 C C . GLY A 1 229 ? 16.380 -0.754 -13.397 1.00 83.12 229 GLY A C 1
ATOM 1733 O O . GLY A 1 229 ? 16.644 -1.614 -12.555 1.00 83.12 229 GLY A O 1
ATOM 1734 N N . GLY A 1 230 ? 16.648 0.545 -13.247 1.00 81.38 230 GLY A N 1
ATOM 1735 C CA . GLY A 1 230 ? 17.273 1.108 -12.052 1.00 81.38 230 GLY A CA 1
ATOM 1736 C C . GLY A 1 230 ? 16.281 1.491 -10.953 1.00 81.38 230 GLY A C 1
ATOM 1737 O O . GLY A 1 230 ? 15.205 2.019 -11.241 1.00 81.38 230 GLY A O 1
ATOM 1738 N N . ALA A 1 231 ? 16.671 1.272 -9.699 1.00 81.81 231 ALA A N 1
ATOM 1739 C CA . ALA A 1 231 ? 15.906 1.629 -8.504 1.00 81.81 231 ALA A CA 1
ATOM 1740 C C . ALA A 1 231 ? 16.224 3.044 -7.991 1.00 81.81 231 ALA A C 1
ATOM 1742 O O . ALA A 1 231 ? 17.355 3.522 -8.098 1.00 81.81 231 ALA A O 1
ATOM 1743 N N . ALA A 1 232 ? 15.240 3.713 -7.396 1.00 80.31 232 ALA A N 1
ATOM 1744 C CA . ALA A 1 232 ? 15.410 4.969 -6.684 1.00 80.31 232 ALA A CA 1
ATOM 1745 C C . ALA A 1 232 ? 16.005 4.727 -5.294 1.00 80.31 232 ALA A C 1
ATOM 1747 O O . ALA A 1 232 ? 15.569 3.852 -4.547 1.00 80.31 232 ALA A O 1
ATOM 1748 N N . PHE A 1 233 ? 16.962 5.569 -4.909 1.00 69.00 233 PHE A N 1
ATOM 1749 C CA . PHE A 1 233 ? 17.598 5.492 -3.596 1.00 69.00 233 PHE A CA 1
ATOM 1750 C C . PHE A 1 233 ? 16.958 6.469 -2.604 1.00 69.00 233 PHE A C 1
ATOM 1752 O O . PHE A 1 233 ? 16.800 7.655 -2.910 1.00 69.00 233 PHE A O 1
ATOM 1759 N N . ALA A 1 234 ? 16.633 5.990 -1.397 1.00 59.50 234 ALA A N 1
ATOM 1760 C CA . ALA A 1 234 ? 16.054 6.826 -0.339 1.00 59.50 234 ALA A CA 1
ATOM 1761 C C . ALA A 1 234 ? 17.111 7.520 0.545 1.00 59.50 234 ALA A C 1
ATOM 1763 O O . ALA A 1 234 ? 16.861 8.613 1.047 1.00 59.50 234 ALA A O 1
ATOM 1764 N N . THR A 1 235 ? 18.309 6.941 0.699 1.00 51.44 235 THR A N 1
ATOM 1765 C CA . THR A 1 235 ? 19.414 7.483 1.518 1.00 51.44 235 THR A CA 1
ATOM 1766 C C . THR A 1 235 ? 20.773 7.304 0.835 1.00 51.44 235 THR A C 1
ATOM 1768 O O . THR A 1 235 ? 20.949 6.420 0.001 1.00 51.44 235 THR A O 1
ATOM 1771 N N . SER A 1 236 ? 21.775 8.098 1.229 1.00 40.97 236 SER A N 1
ATOM 1772 C CA . SER A 1 236 ? 23.174 7.942 0.783 1.00 40.97 236 SER A CA 1
ATOM 1773 C C . SER A 1 236 ? 23.817 6.617 1.212 1.00 40.97 236 SER A C 1
ATOM 1775 O O . SER A 1 236 ? 24.823 6.202 0.638 1.00 40.97 236 SER A O 1
ATOM 1777 N N . LEU A 1 237 ? 23.236 5.948 2.215 1.00 41.00 237 LEU A N 1
ATOM 1778 C CA . LEU A 1 237 ? 23.672 4.647 2.712 1.00 41.00 237 LEU A CA 1
ATOM 1779 C C . LEU A 1 237 ? 23.045 3.471 1.948 1.00 41.00 237 LEU A C 1
ATOM 1781 O O . LEU A 1 237 ? 23.314 2.327 2.315 1.00 41.00 237 LEU A O 1
ATOM 1785 N N . HIS A 1 238 ? 22.252 3.727 0.896 1.00 44.16 238 HIS A N 1
ATOM 1786 C CA . HIS A 1 238 ? 21.837 2.697 -0.059 1.00 44.16 238 HIS A CA 1
ATOM 1787 C C . HIS A 1 238 ? 23.074 2.183 -0.808 1.00 44.16 238 HIS A C 1
ATOM 1789 O O . HIS A 1 238 ? 23.446 2.651 -1.879 1.00 44.16 238 HIS A O 1
ATOM 1795 N N . TRP A 1 239 ? 23.765 1.271 -0.129 1.00 41.38 239 TRP A N 1
ATOM 1796 C CA . TRP A 1 239 ? 24.786 0.340 -0.572 1.00 41.38 239 TRP A CA 1
ATOM 1797 C C . TRP A 1 239 ? 25.518 0.735 -1.863 1.00 41.38 239 TRP A C 1
ATOM 1799 O O . TRP A 1 239 ? 25.348 0.140 -2.924 1.00 41.38 239 TRP A O 1
ATOM 1809 N N . SER A 1 240 ? 26.457 1.674 -1.738 1.00 35.62 240 SER A N 1
ATOM 1810 C CA . SER A 1 240 ? 27.433 2.038 -2.775 1.00 35.62 240 SER A CA 1
ATOM 1811 C C . SER A 1 240 ? 28.443 0.922 -3.102 1.00 35.62 240 SER A C 1
ATOM 1813 O O . SER A 1 240 ? 29.493 1.173 -3.699 1.00 35.62 240 SER A O 1
ATOM 1815 N N . ARG A 1 241 ? 28.177 -0.327 -2.698 1.00 33.94 241 ARG A N 1
ATOM 1816 C CA . ARG A 1 241 ? 29.205 -1.360 -2.626 1.00 33.94 241 ARG A CA 1
ATOM 1817 C C . ARG A 1 241 ? 28.710 -2.766 -2.925 1.00 33.94 241 ARG A C 1
ATOM 1819 O O . ARG A 1 241 ? 28.841 -3.619 -2.068 1.00 33.94 241 ARG A O 1
ATOM 1826 N N . ASN A 1 242 ? 28.237 -3.027 -4.146 1.00 37.22 242 ASN A N 1
ATOM 1827 C CA . ASN A 1 242 ? 28.288 -4.363 -4.766 1.00 37.22 242 ASN A CA 1
ATOM 1828 C C . ASN A 1 242 ? 28.051 -5.523 -3.783 1.00 37.22 242 ASN A C 1
ATOM 1830 O O . ASN A 1 242 ? 28.999 -6.113 -3.255 1.00 37.22 242 ASN A O 1
ATOM 1834 N N . SER A 1 243 ? 26.799 -5.863 -3.493 1.00 36.03 243 SER A N 1
ATOM 1835 C CA . SER A 1 243 ? 26.548 -7.153 -2.860 1.00 36.03 243 SER A CA 1
ATOM 1836 C C . SER A 1 243 ? 27.072 -8.223 -3.826 1.00 36.03 243 SER A C 1
ATOM 1838 O O . SER A 1 243 ? 26.702 -8.269 -5.001 1.00 36.03 243 SER A O 1
ATOM 1840 N N . GLY A 1 244 ? 28.019 -9.042 -3.356 1.00 35.25 244 GLY A N 1
ATOM 1841 C CA . GLY A 1 244 ? 28.395 -10.275 -4.048 1.00 35.25 244 GLY A CA 1
ATOM 1842 C C . GLY A 1 244 ? 27.147 -11.134 -4.304 1.00 35.25 244 GLY A C 1
ATOM 1843 O O . GLY A 1 244 ? 26.126 -10.906 -3.658 1.00 35.25 244 GLY A O 1
ATOM 1844 N N . PRO A 1 245 ? 27.202 -12.111 -5.225 1.00 36.12 245 PRO A N 1
ATOM 1845 C CA . PRO A 1 245 ? 26.020 -12.762 -5.796 1.00 36.12 245 PRO A CA 1
ATOM 1846 C C . PRO A 1 245 ? 25.033 -13.210 -4.705 1.00 36.12 245 PRO A C 1
ATOM 1848 O O . PRO A 1 245 ? 25.330 -14.096 -3.895 1.00 36.12 245 PRO A O 1
ATOM 1851 N N . VAL A 1 246 ? 23.874 -12.542 -4.655 1.00 40.84 246 VAL A N 1
ATOM 1852 C CA . VAL A 1 246 ? 22.804 -12.789 -3.669 1.00 40.84 246 VAL A CA 1
ATOM 1853 C C . VAL A 1 246 ? 21.874 -13.922 -4.135 1.00 40.84 246 VAL A C 1
ATOM 1855 O O . VAL A 1 246 ? 21.199 -14.531 -3.314 1.00 40.84 246 VAL A O 1
ATOM 1858 N N . SER A 1 247 ? 21.952 -14.321 -5.409 1.00 36.38 247 SER A N 1
ATOM 1859 C CA . SER A 1 247 ? 21.373 -15.552 -5.964 1.00 36.38 247 SER A CA 1
ATOM 1860 C C . SER A 1 247 ? 22.369 -16.191 -6.941 1.00 36.38 247 SER A C 1
ATOM 1862 O O . SER A 1 247 ? 23.042 -15.489 -7.695 1.00 36.38 247 SER A O 1
ATOM 1864 N N . ARG A 1 248 ? 22.476 -17.531 -6.955 1.00 37.06 248 ARG A N 1
ATOM 1865 C CA . ARG A 1 248 ? 23.280 -18.273 -7.954 1.00 37.06 248 ARG A CA 1
ATOM 1866 C C . ARG A 1 248 ? 22.7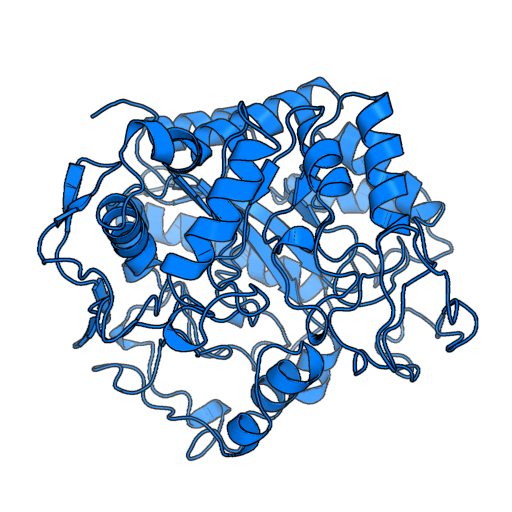53 -18.093 -9.390 1.00 37.06 248 ARG A C 1
ATOM 1868 O O . ARG A 1 248 ? 23.473 -18.440 -10.322 1.00 37.06 248 ARG A O 1
ATOM 1875 N N . ALA A 1 249 ? 21.540 -17.559 -9.565 1.00 43.59 249 ALA A N 1
ATOM 1876 C CA . ALA A 1 249 ? 20.897 -17.363 -10.864 1.00 43.59 249 ALA A CA 1
ATOM 1877 C C . ALA A 1 249 ? 21.300 -16.059 -11.582 1.00 43.59 249 ALA A C 1
ATOM 1879 O O . ALA A 1 249 ? 21.029 -15.926 -12.772 1.00 43.59 249 ALA A O 1
ATOM 1880 N N . ASN A 1 250 ? 22.009 -15.136 -10.916 1.00 38.78 250 ASN A N 1
ATOM 1881 C CA . ASN A 1 250 ? 22.572 -13.946 -11.557 1.00 38.78 250 ASN A CA 1
ATOM 1882 C C . ASN A 1 250 ? 24.051 -13.765 -11.165 1.00 38.78 250 ASN A C 1
ATOM 1884 O O . ASN A 1 250 ? 24.343 -13.436 -10.011 1.00 38.78 250 ASN A O 1
ATOM 1888 N N . PRO A 1 251 ? 25.019 -13.949 -12.089 1.00 36.00 251 PRO A N 1
ATOM 1889 C CA . PRO A 1 251 ? 26.352 -13.400 -11.875 1.00 36.00 251 PRO A CA 1
ATOM 1890 C C . PRO A 1 251 ? 26.232 -11.869 -11.762 1.00 36.00 251 PRO A C 1
ATOM 1892 O O . PRO A 1 251 ? 25.301 -11.288 -12.322 1.00 36.00 251 PRO A O 1
ATOM 1895 N N . PRO A 1 252 ? 27.132 -11.200 -11.024 1.00 37.25 252 PRO A N 1
ATOM 1896 C CA . PRO A 1 252 ? 26.988 -9.788 -10.704 1.00 37.25 252 PRO A CA 1
ATOM 1897 C C . PRO A 1 252 ? 26.975 -8.957 -11.990 1.00 37.25 252 PRO A C 1
ATOM 1899 O O . PRO A 1 252 ? 28.022 -8.679 -12.566 1.00 37.25 252 PRO A O 1
ATOM 1902 N N . LEU A 1 253 ? 25.804 -8.472 -12.401 1.00 39.69 253 LEU A N 1
ATOM 1903 C CA . LEU A 1 253 ? 25.710 -7.196 -13.112 1.00 39.69 253 LEU A CA 1
ATOM 1904 C C . LEU A 1 253 ? 25.632 -6.074 -12.080 1.00 39.69 253 LEU A C 1
ATOM 1906 O O . LEU A 1 253 ? 24.774 -5.204 -12.094 1.00 39.69 253 LEU A O 1
ATOM 1910 N N . SER A 1 254 ? 26.591 -6.126 -11.167 1.00 42.41 254 SER A N 1
ATOM 1911 C CA . SER A 1 254 ? 26.950 -5.057 -10.274 1.00 42.41 254 SER A CA 1
ATOM 1912 C C . SER A 1 254 ? 28.369 -4.663 -10.706 1.00 42.41 254 SER A C 1
ATOM 1914 O O . SER A 1 254 ? 29.383 -5.210 -10.275 1.00 42.41 254 SER A O 1
ATOM 1916 N N . LEU A 1 255 ? 28.433 -3.794 -11.723 1.00 35.38 255 LEU A N 1
ATOM 1917 C CA . LEU A 1 255 ? 29.602 -2.956 -11.984 1.00 35.38 255 LEU A CA 1
ATOM 1918 C C . LEU A 1 255 ? 29.347 -1.656 -11.207 1.00 35.38 255 LEU A C 1
ATOM 1920 O O . LEU A 1 255 ? 28.621 -0.784 -11.691 1.00 35.38 255 LEU A O 1
ATOM 1924 N N . PRO A 1 256 ? 29.853 -1.555 -9.968 1.00 42.19 256 PRO A N 1
ATOM 1925 C CA . PRO A 1 256 ? 29.480 -0.515 -9.027 1.00 42.19 256 PRO A CA 1
ATOM 1926 C C . PRO A 1 256 ? 30.182 0.790 -9.401 1.00 42.19 256 PRO A C 1
ATOM 1928 O O . PRO A 1 256 ? 31.250 0.793 -10.012 1.00 42.19 256 PRO A O 1
ATOM 1931 N N . VAL A 1 257 ? 29.612 1.910 -8.966 1.00 37.72 257 VAL A N 1
ATOM 1932 C CA . VAL A 1 257 ? 30.167 3.276 -9.046 1.00 37.72 257 VAL A CA 1
ATOM 1933 C C . VAL A 1 257 ? 30.047 3.973 -10.415 1.00 37.72 257 VAL A C 1
ATOM 1935 O O . VAL A 1 257 ? 29.720 5.153 -10.432 1.00 37.72 257 VAL A O 1
ATOM 1938 N N . TRP A 1 258 ? 30.207 3.303 -11.564 1.00 31.33 258 TRP A N 1
ATOM 1939 C CA . TRP A 1 258 ? 30.269 4.006 -12.870 1.00 31.33 258 TRP A CA 1
ATOM 1940 C C . TRP A 1 258 ? 28.924 4.442 -13.481 1.00 31.33 258 TRP A C 1
ATOM 1942 O O . TRP A 1 258 ? 28.912 5.342 -14.316 1.00 31.33 258 TRP A O 1
ATOM 1952 N N . ARG A 1 259 ? 27.791 3.843 -13.082 1.00 43.34 259 ARG A N 1
ATOM 1953 C CA . ARG A 1 259 ? 26.442 4.316 -13.478 1.00 43.34 259 ARG A CA 1
ATOM 1954 C C . ARG A 1 259 ? 25.850 5.351 -12.521 1.00 43.34 259 ARG A C 1
ATOM 1956 O O . ARG A 1 259 ? 24.771 5.874 -12.778 1.00 43.34 259 ARG A O 1
ATOM 1963 N N . MET A 1 260 ? 26.549 5.668 -11.435 1.00 40.88 260 MET A N 1
ATOM 1964 C CA . MET A 1 260 ? 26.196 6.808 -10.603 1.00 40.88 260 MET A CA 1
ATOM 1965 C C . MET A 1 260 ? 26.761 8.044 -11.291 1.00 40.88 260 MET A C 1
ATOM 1967 O O . MET A 1 260 ? 27.969 8.273 -11.268 1.00 40.88 260 MET A O 1
ATOM 1971 N N . THR A 1 261 ? 25.918 8.864 -11.907 1.00 42.09 261 THR A N 1
ATOM 1972 C CA . THR A 1 261 ? 26.357 10.216 -12.248 1.00 42.09 261 THR A CA 1
ATOM 1973 C C . THR A 1 261 ? 26.521 10.980 -10.945 1.00 42.09 261 THR A C 1
ATOM 1975 O O . THR A 1 261 ? 25.549 11.458 -10.356 1.00 42.09 261 THR A O 1
ATOM 1978 N N . THR A 1 262 ? 27.761 11.094 -10.470 1.00 40.56 262 THR A N 1
ATOM 1979 C CA . THR A 1 262 ? 28.132 12.148 -9.534 1.00 40.56 262 THR A CA 1
ATOM 1980 C C . THR A 1 262 ? 27.800 13.460 -10.230 1.00 40.56 262 THR A C 1
ATOM 1982 O O . THR A 1 262 ? 28.496 13.891 -11.142 1.00 40.56 262 THR A O 1
ATOM 1985 N N . VAL A 1 263 ? 26.718 14.093 -9.782 1.00 43.62 263 VAL A N 1
ATOM 1986 C CA . VAL A 1 263 ? 26.316 15.445 -10.174 1.00 43.62 263 VAL A CA 1
ATOM 1987 C C . VAL A 1 263 ? 25.759 15.550 -11.601 1.00 43.62 263 VAL A C 1
ATOM 1989 O O . VAL A 1 263 ? 26.386 16.098 -12.501 1.00 43.62 263 VAL A O 1
ATOM 1992 N N . ALA A 1 264 ? 24.488 15.189 -11.773 1.00 35.44 264 ALA A N 1
ATOM 1993 C CA . ALA A 1 264 ? 23.623 16.065 -12.554 1.00 35.44 264 ALA A CA 1
ATOM 1994 C C . ALA A 1 264 ? 23.081 17.109 -11.574 1.00 35.44 264 ALA A C 1
ATOM 1996 O O . ALA A 1 264 ? 22.324 16.773 -10.664 1.00 35.44 264 ALA A O 1
ATOM 1997 N N . ARG A 1 265 ? 23.481 18.378 -11.717 1.00 40.81 265 ARG A N 1
ATOM 1998 C CA . ARG A 1 265 ? 22.653 19.467 -11.192 1.00 40.81 265 ARG A CA 1
ATOM 1999 C C . ARG A 1 265 ? 21.318 19.335 -11.913 1.00 40.81 265 ARG A C 1
ATOM 2001 O O . ARG A 1 265 ? 21.199 19.773 -13.053 1.00 40.81 265 ARG A O 1
ATOM 2008 N N . THR A 1 266 ? 20.336 18.696 -11.290 1.00 39.81 266 THR A N 1
ATOM 2009 C CA . THR A 1 266 ? 18.961 18.841 -11.752 1.00 39.81 266 THR A CA 1
ATOM 2010 C C . THR A 1 266 ? 18.642 20.330 -11.647 1.00 39.81 266 THR A C 1
ATOM 2012 O O . THR A 1 266 ? 18.985 20.962 -10.640 1.00 39.81 266 THR A O 1
ATOM 2015 N N . ALA A 1 267 ? 17.975 20.899 -12.650 1.00 42.38 267 ALA A N 1
ATOM 2016 C CA . ALA A 1 267 ? 17.416 22.250 -12.554 1.00 42.38 267 ALA A CA 1
ATOM 2017 C C . ALA A 1 267 ? 16.513 22.417 -11.302 1.00 42.38 267 ALA A C 1
ATOM 2019 O O . ALA A 1 267 ? 16.297 23.529 -10.834 1.00 42.38 267 ALA A O 1
ATOM 2020 N N . ASP A 1 268 ? 16.102 21.296 -10.698 1.00 41.97 268 ASP A N 1
ATOM 2021 C CA . ASP A 1 268 ? 15.239 21.159 -9.521 1.00 41.97 268 ASP A CA 1
ATOM 2022 C C . ASP A 1 268 ? 15.952 21.290 -8.153 1.00 41.97 268 ASP A C 1
ATOM 2024 O O . ASP A 1 268 ? 15.383 20.961 -7.110 1.00 41.97 268 ASP A O 1
ATOM 2028 N N . GLY A 1 269 ? 17.209 21.756 -8.119 1.00 39.28 269 GLY A N 1
ATOM 2029 C CA . GLY A 1 269 ? 17.843 22.231 -6.877 1.00 39.28 269 GLY A CA 1
ATOM 2030 C C . GLY A 1 269 ? 18.390 21.163 -5.918 1.00 39.28 269 GLY A C 1
ATOM 2031 O O . GLY A 1 269 ? 18.616 21.454 -4.738 1.00 39.28 269 GLY A O 1
ATOM 2032 N N . TYR A 1 270 ? 18.666 19.947 -6.389 1.00 37.84 270 TYR A N 1
ATOM 2033 C CA . TYR A 1 270 ? 19.376 18.948 -5.593 1.00 37.84 270 TYR A CA 1
ATOM 2034 C C . TYR A 1 270 ? 20.873 19.226 -5.543 1.00 37.84 270 TYR A C 1
ATOM 2036 O O . TYR A 1 270 ? 21.642 18.876 -6.434 1.00 37.84 270 TYR A O 1
ATOM 2044 N N . ALA A 1 271 ? 21.299 19.834 -4.444 1.00 35.75 271 ALA A N 1
ATOM 2045 C CA . ALA A 1 271 ? 22.674 19.770 -3.985 1.00 35.75 271 ALA A CA 1
ATOM 2046 C C . ALA A 1 271 ? 22.648 19.322 -2.525 1.00 35.75 271 ALA A C 1
ATOM 2048 O O . ALA A 1 271 ? 22.404 20.146 -1.635 1.00 35.75 271 ALA A O 1
ATOM 2049 N N . TYR A 1 272 ? 22.887 18.030 -2.291 1.00 37.22 272 TYR A N 1
ATOM 2050 C CA . TYR A 1 272 ? 23.181 17.500 -0.964 1.00 37.22 272 TYR A CA 1
ATOM 2051 C C . TYR A 1 272 ? 24.531 16.782 -0.971 1.00 37.22 272 TYR A C 1
ATOM 2053 O O . TYR A 1 272 ? 24.880 16.086 -1.925 1.00 37.22 272 TYR A O 1
ATOM 2061 N N . ARG A 1 273 ? 25.307 16.994 0.096 1.00 36.09 273 ARG A N 1
ATOM 2062 C CA . ARG A 1 273 ? 26.611 16.369 0.329 1.00 36.09 273 ARG A CA 1
ATOM 2063 C C . ARG A 1 273 ? 26.412 14.857 0.505 1.00 36.09 273 ARG A C 1
ATOM 2065 O O . ARG A 1 273 ? 26.177 14.402 1.616 1.00 36.09 273 ARG A O 1
ATOM 2072 N N . GLY A 1 274 ? 26.504 14.104 -0.591 1.00 41.47 274 GLY A N 1
ATOM 2073 C CA . GLY A 1 274 ? 26.574 12.637 -0.577 1.00 41.47 274 GLY A CA 1
ATOM 2074 C C . GLY A 1 274 ? 25.349 11.865 -1.085 1.00 41.47 274 GLY A C 1
ATOM 2075 O O . GLY A 1 274 ? 25.287 10.672 -0.829 1.00 41.47 274 GLY A O 1
ATOM 2076 N N . GLY A 1 275 ? 24.385 12.485 -1.780 1.00 47.06 275 GLY A N 1
ATOM 2077 C CA . GLY A 1 275 ? 23.278 11.755 -2.431 1.00 47.06 275 GLY A CA 1
ATOM 2078 C C . GLY A 1 275 ? 23.611 11.284 -3.858 1.00 47.06 275 GLY A C 1
ATOM 2079 O O . GLY A 1 275 ? 24.312 11.991 -4.585 1.00 47.06 275 GLY A O 1
ATOM 2080 N N . HIS A 1 276 ? 23.087 10.120 -4.262 1.00 50.66 276 HIS A N 1
ATOM 2081 C CA . HIS A 1 276 ? 23.230 9.531 -5.602 1.00 50.66 276 HIS A CA 1
ATOM 2082 C C . HIS A 1 276 ? 21.888 9.569 -6.358 1.00 50.66 276 HIS A C 1
ATOM 2084 O O . HIS A 1 276 ? 20.849 9.308 -5.763 1.00 50.66 276 HIS A O 1
ATOM 2090 N N . CYS A 1 277 ? 21.918 9.893 -7.654 1.00 59.50 277 CYS A N 1
ATOM 2091 C CA . CYS A 1 277 ? 20.805 9.692 -8.588 1.00 59.50 277 CYS A CA 1
ATOM 2092 C C . CYS A 1 277 ? 21.138 8.467 -9.438 1.00 59.50 277 CYS A C 1
ATOM 2094 O O . CYS A 1 277 ? 22.269 8.359 -9.936 1.00 59.50 277 CYS A O 1
ATOM 2096 N N . ASN A 1 278 ? 20.196 7.545 -9.580 1.00 67.94 278 ASN A N 1
ATOM 2097 C CA . ASN A 1 278 ? 20.382 6.381 -10.419 1.00 67.94 278 ASN A CA 1
ATOM 2098 C C . ASN A 1 278 ? 20.159 6.752 -11.892 1.00 67.94 278 ASN A C 1
ATOM 2100 O O . ASN A 1 278 ? 19.050 7.063 -12.326 1.00 67.94 278 ASN A O 1
ATOM 2104 N N . ALA A 1 279 ? 21.222 6.689 -12.696 1.00 69.50 279 ALA A N 1
ATOM 2105 C CA . ALA A 1 279 ? 21.124 6.946 -14.133 1.00 69.50 279 ALA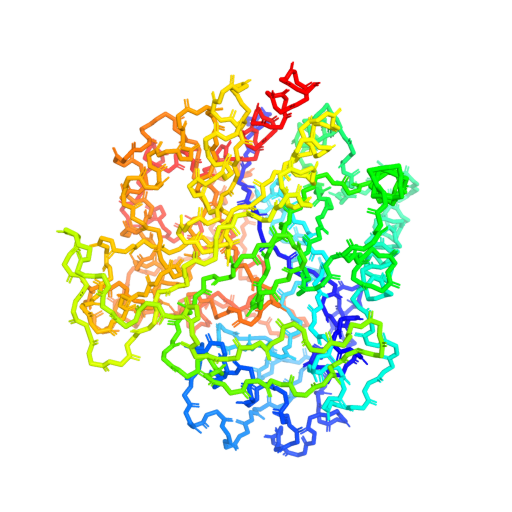 A CA 1
ATOM 2106 C C . ALA A 1 279 ? 20.467 5.786 -14.914 1.00 69.50 279 ALA A C 1
ATOM 2108 O O . ALA A 1 279 ? 20.313 5.865 -16.133 1.00 69.50 279 ALA A O 1
ATOM 2109 N N . GLY A 1 280 ? 20.129 4.675 -14.253 1.00 71.75 280 GLY A N 1
ATOM 2110 C CA . GLY A 1 280 ? 19.510 3.507 -14.868 1.00 71.75 280 GLY A CA 1
ATOM 2111 C C . GLY A 1 280 ? 18.035 3.726 -15.194 1.00 71.75 280 GLY A C 1
ATOM 2112 O O . GLY A 1 280 ? 17.200 3.689 -14.297 1.00 71.75 280 GLY A O 1
ATOM 2113 N N . GLY A 1 281 ? 17.716 3.901 -16.480 1.00 82.44 281 GLY A N 1
ATOM 2114 C CA . GLY A 1 281 ? 16.353 3.799 -17.019 1.00 82.44 281 GLY A CA 1
ATOM 2115 C C . GLY A 1 281 ? 15.866 2.353 -17.160 1.00 82.44 281 GLY A C 1
ATOM 2116 O O . GLY A 1 281 ? 16.478 1.425 -16.619 1.00 82.44 281 GLY A O 1
ATOM 2117 N N . LEU A 1 282 ? 14.788 2.144 -17.921 1.00 88.06 282 LEU A N 1
ATOM 2118 C CA . LEU A 1 282 ? 14.360 0.785 -18.264 1.00 88.06 282 LEU A CA 1
ATOM 2119 C C . LEU A 1 282 ? 15.383 0.117 -19.194 1.00 88.06 282 LEU A C 1
ATOM 2121 O O . LEU A 1 282 ? 15.888 0.714 -20.146 1.00 88.06 282 LEU A O 1
ATOM 2125 N N . THR A 1 283 ? 15.666 -1.161 -18.957 1.00 86.38 283 THR A N 1
ATOM 2126 C CA . THR A 1 283 ? 16.417 -1.993 -19.908 1.00 86.38 283 THR A CA 1
ATOM 2127 C C . THR A 1 283 ? 15.512 -2.399 -21.084 1.00 86.38 283 THR A C 1
ATOM 2129 O O . THR A 1 283 ? 14.288 -2.281 -20.988 1.00 86.38 283 THR A O 1
ATOM 2132 N N . PRO A 1 284 ? 16.048 -2.961 -22.187 1.00 88.62 284 PRO A N 1
ATOM 2133 C CA . PRO A 1 284 ? 15.206 -3.541 -23.241 1.00 88.62 284 PRO A CA 1
ATOM 2134 C C . PRO A 1 284 ? 14.228 -4.613 -22.726 1.00 88.62 284 PRO A C 1
ATOM 2136 O O . PRO A 1 284 ? 13.093 -4.707 -23.200 1.00 88.62 284 PRO A O 1
ATOM 2139 N N . LEU A 1 285 ? 14.645 -5.392 -21.721 1.00 85.44 285 LEU A N 1
ATOM 2140 C CA . LEU A 1 285 ? 13.779 -6.362 -21.056 1.00 85.44 285 LEU A CA 1
ATOM 2141 C C . LEU A 1 285 ? 12.710 -5.665 -20.202 1.00 85.44 285 LEU A C 1
ATOM 2143 O O . LEU A 1 285 ? 11.561 -6.085 -20.231 1.00 85.44 285 LEU A O 1
ATOM 2147 N N . GLY A 1 286 ? 13.045 -4.574 -19.508 1.00 91.25 286 GLY A N 1
ATOM 2148 C CA . GLY A 1 286 ? 12.075 -3.747 -18.783 1.00 91.25 286 GLY A CA 1
ATOM 2149 C C . GLY A 1 286 ? 11.023 -3.122 -19.692 1.00 91.25 286 GLY A C 1
ATOM 2150 O O . GLY A 1 286 ? 9.837 -3.207 -19.399 1.00 91.25 286 GLY A O 1
ATOM 2151 N N . VAL A 1 287 ? 11.422 -2.585 -20.849 1.00 94.88 287 VAL A N 1
ATOM 2152 C CA . VAL A 1 287 ? 10.476 -2.093 -21.869 1.00 94.88 287 VAL A CA 1
ATOM 2153 C C . VAL A 1 287 ? 9.534 -3.212 -22.326 1.00 94.88 287 VAL A C 1
ATOM 2155 O O . VAL A 1 287 ? 8.337 -2.985 -22.493 1.00 94.88 287 VAL A O 1
ATOM 2158 N N . THR A 1 288 ? 10.065 -4.424 -22.507 1.00 93.81 288 THR A N 1
ATOM 2159 C CA . THR A 1 288 ? 9.263 -5.606 -22.852 1.00 93.81 288 THR A CA 1
ATOM 2160 C C . THR A 1 288 ? 8.291 -5.965 -21.728 1.00 93.81 288 THR A C 1
ATOM 2162 O O . THR A 1 288 ? 7.117 -6.183 -22.005 1.00 93.81 288 THR A O 1
ATOM 2165 N N . LEU A 1 289 ? 8.746 -5.973 -20.470 1.00 94.88 289 LEU A N 1
ATOM 2166 C CA . LEU A 1 289 ? 7.898 -6.217 -19.302 1.00 94.88 289 LEU A CA 1
ATOM 2167 C C . LEU A 1 289 ? 6.736 -5.221 -19.251 1.00 94.88 289 LEU A C 1
ATOM 2169 O O . LEU A 1 289 ? 5.592 -5.650 -19.192 1.00 94.88 289 LEU A O 1
ATOM 2173 N N . ILE A 1 290 ? 7.007 -3.916 -19.347 1.00 97.56 290 ILE A N 1
ATOM 2174 C CA . ILE A 1 290 ? 5.962 -2.880 -19.322 1.00 97.56 290 ILE A CA 1
ATOM 2175 C C . ILE A 1 290 ? 4.910 -3.117 -20.410 1.00 97.56 290 ILE A C 1
ATOM 2177 O O . ILE A 1 290 ? 3.720 -3.076 -20.118 1.00 97.56 290 ILE A O 1
ATOM 2181 N N . ARG A 1 291 ? 5.327 -3.440 -21.641 1.00 97.50 291 ARG A N 1
ATOM 2182 C CA . ARG A 1 291 ? 4.387 -3.760 -22.729 1.00 97.50 291 ARG A CA 1
ATOM 2183 C C . ARG A 1 291 ? 3.534 -4.988 -22.419 1.00 97.50 291 ARG A C 1
ATOM 2185 O O . ARG A 1 291 ? 2.324 -4.929 -22.578 1.00 97.50 291 ARG A O 1
ATOM 2192 N N . LEU A 1 292 ? 4.142 -6.063 -21.920 1.00 97.25 292 LEU A N 1
ATOM 2193 C CA . LEU A 1 292 ? 3.418 -7.286 -21.568 1.00 97.25 292 LEU A CA 1
ATOM 2194 C C . LEU A 1 292 ? 2.440 -7.086 -20.396 1.00 97.25 292 LEU A C 1
ATOM 2196 O O . LEU A 1 292 ? 1.425 -7.781 -20.337 1.00 97.25 292 LEU A O 1
ATOM 2200 N N . LEU A 1 293 ? 2.734 -6.168 -19.467 1.00 98.12 293 LEU A N 1
ATOM 2201 C CA . LEU A 1 293 ? 1.800 -5.766 -18.407 1.00 98.12 293 LEU A CA 1
ATOM 2202 C C . LEU A 1 293 ? 0.619 -4.983 -18.977 1.00 98.12 293 LEU A C 1
ATOM 2204 O O . LEU A 1 293 ? -0.519 -5.265 -18.605 1.00 98.12 293 LEU A O 1
ATOM 2208 N N . MET A 1 294 ? 0.896 -4.049 -19.894 1.00 98.38 294 MET A N 1
ATOM 2209 C CA . MET A 1 294 ? -0.135 -3.272 -20.581 1.00 98.38 294 MET A CA 1
ATOM 2210 C C . MET A 1 294 ? -1.082 -4.186 -21.360 1.00 98.38 294 MET A C 1
ATOM 2212 O O . MET A 1 294 ? -2.275 -4.134 -21.114 1.00 98.38 294 MET A O 1
ATOM 2216 N N . GLU A 1 295 ? -0.559 -5.109 -22.175 1.00 97.56 295 GLU A N 1
ATOM 2217 C CA . GLU A 1 295 ? -1.342 -6.113 -22.929 1.00 97.56 295 GLU A CA 1
ATOM 2218 C C . GLU A 1 295 ? -2.254 -6.994 -22.049 1.00 97.56 295 GLU A C 1
ATOM 2220 O O . GLU A 1 295 ? -3.151 -7.669 -22.548 1.00 97.56 295 GLU A O 1
ATOM 2225 N N . ARG A 1 296 ? -2.004 -7.051 -20.735 1.00 97.75 296 ARG A N 1
ATOM 2226 C CA . ARG A 1 296 ? -2.785 -7.835 -19.763 1.00 97.75 296 ARG A CA 1
ATOM 2227 C C . ARG A 1 296 ? -3.691 -6.968 -18.889 1.00 97.75 296 ARG A C 1
ATOM 2229 O O . ARG A 1 296 ? -4.303 -7.494 -17.961 1.00 97.75 296 ARG A O 1
ATOM 2236 N N . GLY A 1 297 ? -3.751 -5.656 -19.121 1.00 97.88 297 GLY A N 1
ATOM 2237 C CA . GLY A 1 297 ? -4.518 -4.727 -18.290 1.00 97.88 297 GLY A CA 1
ATOM 2238 C C . GLY A 1 297 ? -4.087 -4.736 -16.817 1.00 97.88 297 GLY A C 1
ATOM 2239 O O . GLY A 1 297 ? -4.916 -4.533 -15.925 1.00 97.88 297 GLY A O 1
ATOM 2240 N N . MET A 1 298 ? -2.814 -5.044 -16.536 1.00 98.56 298 MET A N 1
ATOM 2241 C CA . MET A 1 298 ? -2.267 -5.047 -15.178 1.00 98.56 298 MET A CA 1
ATOM 2242 C C . MET A 1 298 ? -1.888 -3.631 -14.740 1.00 98.56 298 MET A C 1
ATOM 2244 O O . MET A 1 298 ? -1.238 -2.891 -15.476 1.00 98.56 298 MET A O 1
ATOM 2248 N N . MET A 1 299 ? -2.228 -3.257 -13.511 1.00 98.56 299 MET A N 1
ATOM 2249 C CA . MET A 1 299 ? -1.775 -1.999 -12.921 1.00 98.56 299 MET A CA 1
ATOM 2250 C C . MET A 1 299 ? -0.255 -2.022 -12.738 1.00 98.56 299 MET A C 1
ATOM 2252 O O . MET A 1 299 ? 0.305 -3.000 -12.236 1.00 98.56 299 MET A O 1
ATOM 2256 N N . ILE A 1 300 ? 0.400 -0.941 -13.154 1.00 98.62 300 ILE A N 1
ATOM 2257 C CA . ILE A 1 300 ? 1.852 -0.768 -13.075 1.00 98.62 300 ILE A CA 1
ATOM 2258 C C . ILE A 1 300 ? 2.132 0.263 -11.988 1.00 98.62 300 ILE A C 1
ATOM 2260 O O . ILE A 1 300 ? 1.730 1.421 -12.143 1.00 98.62 300 ILE A O 1
ATOM 2264 N N . ASP A 1 301 ? 2.817 -0.152 -10.926 1.00 98.50 301 ASP A N 1
ATOM 2265 C CA . ASP A 1 301 ? 3.308 0.767 -9.903 1.00 98.50 301 ASP A CA 1
ATOM 2266 C C . ASP A 1 301 ? 4.693 1.300 -10.282 1.00 98.50 301 ASP A C 1
ATOM 2268 O O . ASP A 1 301 ? 5.547 0.566 -10.787 1.00 98.50 301 ASP A O 1
ATOM 2272 N N . VAL A 1 302 ? 4.898 2.597 -10.086 1.00 97.31 302 VAL A N 1
ATOM 2273 C CA . VAL A 1 302 ? 6.129 3.316 -10.424 1.00 97.31 302 VAL A CA 1
ATOM 2274 C C . VAL A 1 302 ? 6.914 3.755 -9.194 1.00 97.31 302 VAL A C 1
ATOM 2276 O O . VAL A 1 302 ? 7.999 4.325 -9.357 1.00 97.31 302 VAL A O 1
ATOM 2279 N N . ASP A 1 303 ? 6.409 3.510 -7.983 1.00 93.69 303 ASP A N 1
ATOM 2280 C CA . ASP A 1 303 ? 7.232 3.654 -6.787 1.00 93.69 303 ASP A CA 1
ATOM 2281 C C . ASP A 1 303 ? 8.440 2.702 -6.854 1.00 93.69 303 ASP A C 1
ATOM 2283 O O . ASP A 1 303 ? 8.493 1.765 -7.651 1.00 93.69 303 ASP A O 1
ATOM 2287 N N . HIS A 1 304 ? 9.489 3.035 -6.102 1.00 91.06 304 HIS A N 1
ATOM 2288 C CA . HIS A 1 304 ? 10.827 2.426 -6.165 1.00 91.06 304 HIS A CA 1
ATOM 2289 C C . HIS A 1 304 ? 11.610 2.553 -7.477 1.00 91.06 304 HIS A C 1
ATOM 2291 O O . HIS A 1 304 ? 12.832 2.436 -7.432 1.00 91.06 304 HIS A O 1
ATOM 2297 N N . ALA A 1 305 ? 11.002 2.825 -8.629 1.00 90.12 305 ALA A N 1
ATOM 2298 C CA . ALA A 1 305 ? 11.757 3.039 -9.862 1.00 90.12 305 ALA A CA 1
ATOM 2299 C C . ALA A 1 305 ? 12.558 4.356 -9.807 1.00 90.12 305 ALA A C 1
ATOM 2301 O O . ALA A 1 305 ? 12.080 5.368 -9.286 1.00 90.12 305 ALA A O 1
ATOM 2302 N N . SER A 1 306 ? 13.775 4.362 -10.365 1.00 86.44 306 SER A N 1
ATOM 2303 C CA . SER A 1 306 ? 14.583 5.582 -10.522 1.00 86.44 306 SER A CA 1
ATOM 2304 C C . SER A 1 306 ? 13.823 6.645 -11.321 1.00 86.44 306 SER A C 1
ATOM 2306 O O . SER A 1 306 ? 12.927 6.327 -12.101 1.00 86.44 306 SER A O 1
ATOM 2308 N N . ALA A 1 307 ? 14.213 7.913 -11.220 1.00 85.56 307 ALA A N 1
ATOM 2309 C CA . ALA A 1 307 ? 13.629 8.984 -12.023 1.00 85.56 307 ALA A CA 1
ATOM 2310 C C . ALA A 1 307 ? 13.746 8.692 -13.529 1.00 85.56 307 ALA A C 1
ATOM 2312 O O . ALA A 1 307 ? 12.816 8.964 -14.287 1.00 85.56 307 ALA A O 1
ATOM 2313 N N . SER A 1 308 ? 14.855 8.078 -13.957 1.00 85.75 308 SER A N 1
ATOM 2314 C CA . SER A 1 308 ? 15.053 7.667 -15.352 1.00 85.75 308 SER A CA 1
ATOM 2315 C C . SER A 1 308 ? 14.094 6.541 -15.755 1.00 85.75 308 SER A C 1
ATOM 2317 O O . SER A 1 308 ? 13.451 6.623 -16.800 1.00 85.75 308 SER A O 1
ATOM 2319 N N . ALA A 1 309 ? 13.953 5.506 -14.922 1.00 90.00 309 ALA A N 1
ATOM 2320 C CA . ALA A 1 309 ? 13.070 4.377 -15.203 1.00 90.00 309 ALA A CA 1
ATOM 2321 C C . ALA A 1 309 ? 11.594 4.797 -15.152 1.00 90.00 309 ALA A C 1
ATOM 2323 O O . ALA A 1 309 ? 10.831 4.445 -16.049 1.00 90.00 309 ALA A O 1
ATOM 2324 N N . ARG A 1 310 ? 11.202 5.626 -14.177 1.00 94.00 310 ARG A N 1
ATOM 2325 C CA . ARG A 1 310 ? 9.867 6.239 -14.111 1.00 94.00 310 ARG A CA 1
ATOM 2326 C C . ARG A 1 310 ? 9.564 7.059 -15.356 1.00 94.00 310 ARG A C 1
ATOM 2328 O O . ARG A 1 310 ? 8.487 6.908 -15.924 1.00 94.00 310 ARG A O 1
ATOM 2335 N N . ALA A 1 311 ? 10.502 7.889 -15.818 1.00 93.12 311 ALA A N 1
ATOM 2336 C CA . ALA A 1 311 ? 10.320 8.667 -17.042 1.00 93.12 311 ALA A CA 1
ATOM 2337 C C . ALA A 1 311 ? 10.104 7.768 -18.273 1.00 93.12 311 ALA A C 1
ATOM 2339 O O . ALA A 1 311 ? 9.243 8.063 -19.105 1.00 93.12 311 ALA A O 1
ATOM 2340 N N . ASP A 1 312 ? 10.833 6.654 -18.375 1.00 95.94 312 ASP A N 1
ATOM 2341 C CA . ASP A 1 312 ? 10.626 5.663 -19.431 1.00 95.94 312 ASP A CA 1
ATOM 2342 C C . ASP A 1 312 ? 9.255 4.981 -19.342 1.00 95.94 312 ASP A C 1
ATOM 2344 O O . ASP A 1 312 ? 8.580 4.871 -20.369 1.00 95.94 312 ASP A O 1
ATOM 2348 N N . VAL A 1 313 ? 8.817 4.570 -18.143 1.00 97.25 313 VAL A N 1
ATOM 2349 C CA . VAL A 1 313 ? 7.472 4.004 -17.931 1.00 97.25 313 VAL A CA 1
ATOM 2350 C C . VAL A 1 313 ? 6.409 5.015 -18.352 1.00 97.25 313 VAL A C 1
ATOM 2352 O O . VAL A 1 313 ? 5.590 4.691 -19.205 1.00 97.25 313 VAL A O 1
ATOM 2355 N N . LEU A 1 314 ? 6.464 6.252 -17.846 1.00 96.75 314 LEU A N 1
ATOM 2356 C CA . LEU A 1 314 ? 5.496 7.309 -18.167 1.00 96.75 314 LEU A CA 1
ATOM 2357 C C . LEU A 1 314 ? 5.455 7.643 -19.663 1.00 96.75 314 LEU A C 1
ATOM 2359 O O . LEU A 1 314 ? 4.392 7.936 -20.207 1.00 96.75 314 LEU A O 1
ATOM 2363 N N . ARG A 1 315 ? 6.598 7.589 -20.354 1.00 96.19 315 ARG A N 1
ATOM 2364 C CA . ARG A 1 315 ? 6.660 7.778 -21.809 1.00 96.19 315 ARG A CA 1
ATOM 2365 C C . ARG A 1 315 ? 5.988 6.626 -22.559 1.00 96.19 315 ARG A C 1
ATOM 2367 O O . ARG A 1 315 ? 5.292 6.878 -23.540 1.00 96.19 315 ARG A O 1
ATOM 2374 N N . LEU A 1 316 ? 6.214 5.381 -22.136 1.00 96.69 316 LEU A N 1
ATOM 2375 C CA . LEU A 1 316 ? 5.608 4.197 -22.754 1.00 96.69 316 LEU A CA 1
ATOM 2376 C C . LEU A 1 316 ? 4.096 4.155 -22.523 1.00 96.69 316 LEU A C 1
ATOM 2378 O O . LEU A 1 316 ? 3.342 3.983 -23.478 1.00 96.69 316 LEU A O 1
ATOM 2382 N N . THR A 1 317 ? 3.659 4.347 -21.280 1.00 97.00 317 THR A N 1
ATOM 2383 C CA . THR A 1 317 ? 2.243 4.281 -20.905 1.00 97.00 317 THR A CA 1
ATOM 2384 C C . THR A 1 317 ? 1.470 5.487 -21.421 1.00 97.00 317 THR A C 1
ATOM 2386 O O . THR A 1 317 ? 0.362 5.328 -21.931 1.00 97.00 317 THR A O 1
ATOM 2389 N N . GLY A 1 318 ? 2.073 6.680 -21.410 1.00 94.88 318 GLY A N 1
ATOM 2390 C CA . GLY A 1 318 ? 1.449 7.889 -21.943 1.00 94.88 318 GLY A CA 1
ATOM 2391 C C . GLY A 1 318 ? 1.165 7.826 -23.444 1.00 94.88 318 GLY A C 1
ATOM 2392 O O . GLY A 1 318 ? 0.131 8.315 -23.891 1.00 94.88 318 GLY A O 1
ATOM 2393 N N . ALA A 1 319 ? 2.017 7.149 -24.222 1.00 91.06 319 ALA A N 1
ATOM 2394 C CA . ALA A 1 319 ? 1.772 6.921 -25.649 1.00 91.06 319 ALA A CA 1
ATOM 2395 C C . ALA A 1 319 ? 0.529 6.051 -25.921 1.00 91.06 319 ALA A C 1
ATOM 2397 O O . ALA A 1 319 ? -0.060 6.160 -26.994 1.00 91.06 319 ALA A O 1
ATOM 2398 N N . ALA A 1 320 ? 0.128 5.217 -24.959 1.00 93.31 320 ALA A N 1
ATOM 2399 C CA . ALA A 1 320 ? -1.049 4.354 -25.038 1.00 93.31 320 ALA A CA 1
ATOM 2400 C C . ALA A 1 320 ? -2.253 4.887 -24.238 1.00 93.31 320 ALA A C 1
ATOM 2402 O O . ALA A 1 320 ? -3.307 4.262 -24.236 1.00 93.31 320 ALA A O 1
ATOM 2403 N N . GLY A 1 321 ? -2.114 6.014 -23.529 1.00 95.50 321 GLY A N 1
ATOM 2404 C CA . GLY A 1 321 ? -3.142 6.485 -22.597 1.00 95.50 321 GLY A CA 1
ATOM 2405 C C . GLY A 1 321 ? -3.366 5.552 -21.399 1.00 95.50 321 GLY A C 1
ATOM 2406 O O . GLY A 1 321 ? -4.449 5.559 -20.818 1.00 95.50 321 GLY A O 1
ATOM 2407 N N . TYR A 1 322 ? -2.359 4.757 -21.035 1.00 98.06 322 TYR A N 1
ATOM 2408 C CA . TYR A 1 322 ? -2.441 3.732 -19.998 1.00 98.06 322 TYR A CA 1
ATOM 2409 C C . TYR A 1 322 ? -2.165 4.328 -18.601 1.00 98.06 322 TYR A C 1
ATOM 2411 O O . TYR A 1 322 ? -1.158 5.025 -18.429 1.00 98.06 322 TYR A O 1
ATOM 2419 N N . PRO A 1 323 ? -3.013 4.081 -17.584 1.00 97.88 323 PRO A N 1
ATOM 2420 C CA . PRO A 1 323 ? -2.812 4.620 -16.242 1.00 97.88 323 PRO A CA 1
ATOM 2421 C C . PRO A 1 323 ? -1.718 3.868 -15.476 1.00 97.88 323 PRO A C 1
ATOM 2423 O O . PRO A 1 323 ? -1.574 2.652 -15.581 1.00 97.88 323 PRO A O 1
ATOM 2426 N N . VAL A 1 324 ? -0.982 4.597 -14.641 1.00 98.00 324 VAL A N 1
ATOM 2427 C CA . VAL A 1 324 ? 0.008 4.038 -13.707 1.00 98.00 324 VAL A CA 1
ATOM 2428 C C . VAL A 1 324 ? -0.312 4.452 -12.275 1.00 98.00 324 VAL A C 1
ATOM 2430 O O . VAL A 1 324 ? -1.089 5.382 -12.045 1.00 98.00 324 VAL A O 1
ATOM 2433 N N . VAL A 1 325 ? 0.278 3.763 -11.308 1.00 98.50 325 VAL A N 1
ATOM 2434 C CA . VAL A 1 325 ? 0.089 4.019 -9.879 1.00 98.50 325 VAL A CA 1
ATOM 2435 C C . VAL A 1 325 ? 1.428 4.413 -9.258 1.00 98.50 325 VAL A C 1
ATOM 2437 O O . VAL A 1 325 ? 2.471 3.952 -9.701 1.00 98.50 325 VAL A O 1
ATOM 2440 N N . ALA A 1 326 ? 1.399 5.298 -8.271 1.00 98.06 326 ALA A N 1
ATOM 2441 C CA . ALA A 1 326 ? 2.415 5.383 -7.228 1.00 98.06 326 ALA A CA 1
ATOM 2442 C C . ALA A 1 326 ? 1.710 5.057 -5.907 1.00 98.06 326 ALA A C 1
ATOM 2444 O O . ALA A 1 326 ? 0.923 5.875 -5.408 1.00 98.06 326 ALA A O 1
ATOM 2445 N N . GLY A 1 327 ? 1.865 3.820 -5.437 1.00 95.94 327 GLY A N 1
ATOM 2446 C CA . GLY A 1 327 ? 1.045 3.215 -4.388 1.00 95.94 327 GLY A CA 1
ATOM 2447 C C . GLY A 1 327 ? 1.373 3.651 -2.961 1.00 95.94 327 GLY A C 1
ATOM 2448 O O . GLY A 1 327 ? 0.540 3.455 -2.076 1.00 95.94 327 GLY A O 1
ATOM 2449 N N . HIS A 1 328 ? 2.537 4.254 -2.725 1.00 94.75 328 HIS A N 1
ATOM 2450 C CA . HIS A 1 328 ? 3.036 4.662 -1.407 1.00 94.75 328 HIS A CA 1
ATOM 2451 C C . HIS A 1 328 ? 4.066 5.807 -1.526 1.00 94.75 328 HIS A C 1
ATOM 2453 O O . HIS A 1 328 ? 5.191 5.772 -1.016 1.00 94.75 328 HIS A O 1
ATOM 2459 N N . ALA A 1 329 ? 3.636 6.896 -2.158 1.00 92.81 329 ALA A N 1
ATOM 2460 C CA . ALA A 1 329 ? 4.492 8.014 -2.523 1.00 92.81 329 ALA A CA 1
ATOM 2461 C C . ALA A 1 329 ? 4.801 8.988 -1.368 1.00 92.81 329 ALA A C 1
ATOM 2463 O O . ALA A 1 329 ? 3.974 9.289 -0.498 1.00 92.81 329 ALA A O 1
ATOM 2464 N N . GLU A 1 330 ? 5.981 9.603 -1.434 1.00 90.81 330 GLU A N 1
ATOM 2465 C CA . GLU A 1 330 ? 6.317 10.840 -0.721 1.00 90.81 330 GLU A CA 1
ATOM 2466 C C . GLU A 1 330 ? 6.616 11.963 -1.714 1.00 90.81 330 GLU A C 1
ATOM 2468 O O . GLU A 1 330 ? 7.088 11.722 -2.827 1.00 90.81 330 GLU A O 1
ATOM 2473 N N . LEU A 1 331 ? 6.344 13.208 -1.312 1.00 92.75 331 LEU A N 1
ATOM 2474 C CA . LEU A 1 331 ? 6.452 14.364 -2.198 1.00 92.75 331 LEU A CA 1
ATOM 2475 C C . LEU A 1 331 ? 7.673 15.209 -1.865 1.00 92.75 331 LEU A C 1
ATOM 2477 O O . LEU A 1 331 ? 7.852 15.746 -0.771 1.00 92.75 331 LEU A O 1
ATOM 2481 N N . ARG A 1 332 ? 8.481 15.411 -2.888 1.00 89.06 332 ARG A N 1
ATOM 2482 C CA . ARG A 1 332 ? 9.743 16.138 -2.841 1.00 89.06 332 ARG A CA 1
ATOM 2483 C C . ARG A 1 332 ? 9.594 17.628 -2.572 1.00 89.06 332 ARG A C 1
ATOM 2485 O O . ARG A 1 332 ? 10.438 18.219 -1.900 1.00 89.06 332 ARG A O 1
ATOM 2492 N N . SER A 1 333 ? 8.539 18.238 -3.106 1.00 91.00 333 SER A N 1
ATOM 2493 C CA . SER A 1 333 ? 8.215 19.655 -2.906 1.00 91.00 333 SER A CA 1
ATOM 2494 C C . SER A 1 333 ? 7.929 19.978 -1.440 1.00 91.00 333 SER A C 1
ATOM 2496 O O . SER A 1 333 ? 8.204 21.091 -0.994 1.00 91.00 333 SER A O 1
ATOM 2498 N N . LEU A 1 334 ? 7.466 18.986 -0.676 1.00 92.50 334 LEU A N 1
ATOM 2499 C CA . LEU A 1 334 ? 7.201 19.108 0.752 1.00 92.50 334 LEU A CA 1
ATOM 2500 C C . LEU A 1 334 ? 8.417 18.780 1.614 1.00 92.50 334 LEU A C 1
ATOM 2502 O O . LEU A 1 334 ? 8.431 19.150 2.783 1.00 92.50 334 LEU A O 1
ATOM 2506 N N . ALA A 1 335 ? 9.429 18.105 1.070 1.00 86.38 335 ALA A N 1
ATOM 2507 C CA . ALA A 1 335 ? 10.544 17.619 1.861 1.00 86.38 335 ALA A CA 1
ATOM 2508 C C . ALA A 1 335 ? 11.566 18.707 2.217 1.00 86.38 335 ALA A C 1
ATOM 2510 O O . ALA A 1 335 ? 11.950 19.539 1.376 1.00 86.38 335 ALA A O 1
ATOM 2511 N N . ALA A 1 336 ? 12.053 18.668 3.461 1.00 80.25 336 ALA A N 1
ATOM 2512 C CA . ALA A 1 336 ? 13.159 19.506 3.909 1.00 80.25 336 ALA A CA 1
ATOM 2513 C C . ALA A 1 336 ? 14.415 19.205 3.082 1.00 80.25 336 ALA A C 1
ATOM 2515 O O . ALA A 1 336 ? 14.648 18.072 2.676 1.00 80.25 336 ALA A O 1
ATOM 2516 N N . ARG A 1 337 ? 15.254 20.219 2.827 1.00 73.19 337 ARG A N 1
ATOM 2517 C CA . ARG A 1 337 ? 16.379 20.108 1.876 1.00 73.19 337 ARG A CA 1
ATOM 2518 C C . ARG A 1 337 ? 17.317 18.920 2.150 1.00 73.19 337 ARG A C 1
ATOM 2520 O O . ARG A 1 337 ? 17.859 18.371 1.198 1.00 73.19 337 ARG A O 1
ATOM 2527 N N . GLY A 1 338 ? 17.529 18.564 3.419 1.00 70.12 338 GLY A N 1
ATOM 2528 C CA . GLY A 1 338 ? 18.387 17.444 3.822 1.00 70.12 338 GLY A CA 1
ATOM 2529 C C . GLY A 1 338 ? 17.765 16.059 3.628 1.00 70.12 338 GLY A C 1
ATOM 2530 O O . GLY A 1 338 ? 18.509 15.094 3.509 1.00 70.12 338 GLY A O 1
ATOM 2531 N N . ASP A 1 339 ? 16.438 15.985 3.529 1.00 73.56 339 ASP A N 1
ATOM 2532 C CA . ASP A 1 339 ? 15.667 14.736 3.456 1.00 73.56 339 ASP A CA 1
ATOM 2533 C C . ASP A 1 339 ? 15.207 14.425 2.024 1.00 73.56 339 ASP A C 1
ATOM 2535 O O . ASP A 1 339 ? 14.508 13.447 1.768 1.00 73.56 339 ASP A O 1
ATOM 2539 N N . ARG A 1 340 ? 15.580 15.270 1.057 1.00 78.31 340 ARG A N 1
ATOM 2540 C CA . ARG A 1 340 ? 15.220 15.062 -0.342 1.00 78.31 340 ARG A CA 1
ATOM 2541 C C . ARG A 1 340 ? 16.097 13.976 -0.960 1.00 78.31 340 ARG A C 1
ATOM 2543 O O . ARG A 1 340 ? 17.321 14.093 -0.974 1.00 78.31 340 ARG A O 1
ATOM 2550 N N . SER A 1 341 ? 15.466 13.010 -1.617 1.00 75.56 341 SER A N 1
ATOM 2551 C CA . SER A 1 341 ? 16.122 11.978 -2.427 1.00 75.56 341 SER A CA 1
ATOM 2552 C C . SER A 1 341 ? 15.338 11.695 -3.714 1.00 75.56 341 SER A C 1
ATOM 2554 O O . SER A 1 341 ? 14.283 12.294 -3.948 1.00 75.56 341 SER A O 1
ATOM 2556 N N . GLU A 1 342 ? 15.881 10.829 -4.574 1.00 78.56 342 GLU A N 1
ATOM 2557 C CA . GLU A 1 342 ? 15.224 10.388 -5.812 1.00 78.56 342 GLU A CA 1
ATOM 2558 C C . GLU A 1 342 ? 13.955 9.569 -5.532 1.00 78.56 342 GLU A C 1
ATOM 2560 O O . GLU A 1 342 ? 13.025 9.584 -6.340 1.00 78.56 342 GLU A O 1
ATOM 2565 N N . PHE A 1 343 ? 13.893 8.925 -4.364 1.00 80.06 343 PHE A N 1
ATOM 2566 C CA . PHE A 1 343 ? 12.734 8.172 -3.890 1.00 80.06 343 PHE A CA 1
ATOM 2567 C C . PHE A 1 343 ? 11.461 9.033 -3.800 1.00 80.06 343 PHE A C 1
ATOM 2569 O O . PHE A 1 343 ? 10.377 8.553 -4.100 1.00 80.06 343 PHE A O 1
ATOM 2576 N N . LEU A 1 344 ? 11.584 10.324 -3.467 1.00 86.56 344 LEU A N 1
ATOM 2577 C CA . LEU A 1 344 ? 10.445 11.243 -3.380 1.00 86.56 344 LEU A CA 1
ATOM 2578 C C . LEU A 1 344 ? 10.064 11.773 -4.768 1.00 86.56 344 LEU A C 1
ATOM 2580 O O . LEU A 1 344 ? 10.933 12.275 -5.484 1.00 86.56 344 LEU A O 1
ATOM 2584 N N . LEU A 1 345 ? 8.778 11.776 -5.115 1.00 92.00 345 LEU A N 1
ATOM 2585 C CA . LEU A 1 345 ? 8.276 12.261 -6.406 1.00 92.00 345 LEU A CA 1
ATOM 2586 C C . LEU A 1 345 ? 8.327 13.792 -6.510 1.00 92.00 345 LEU A C 1
ATOM 2588 O O . LEU A 1 345 ? 7.920 14.507 -5.589 1.00 92.00 345 LEU A O 1
ATOM 2592 N N . THR A 1 346 ? 8.796 14.310 -7.647 1.00 92.25 346 THR A N 1
ATOM 2593 C CA . THR A 1 346 ? 8.598 15.712 -8.059 1.00 92.25 346 THR A CA 1
ATOM 2594 C C . THR A 1 346 ? 7.127 16.001 -8.355 1.00 92.25 346 THR A C 1
ATOM 2596 O O . THR A 1 346 ? 6.368 15.117 -8.742 1.00 92.25 346 THR A O 1
ATOM 2599 N N . ASP A 1 347 ? 6.736 17.275 -8.294 1.00 95.12 347 ASP A N 1
ATOM 2600 C CA . ASP A 1 347 ? 5.399 17.696 -8.731 1.00 95.12 347 ASP A CA 1
ATOM 2601 C C . ASP A 1 347 ? 5.150 17.398 -10.225 1.00 95.12 347 ASP A C 1
ATOM 2603 O O . ASP A 1 347 ? 4.022 17.113 -10.631 1.00 95.12 347 ASP A O 1
ATOM 2607 N N . ALA A 1 348 ? 6.208 17.427 -11.046 1.00 93.25 348 ALA A N 1
ATOM 2608 C CA . ALA A 1 348 ? 6.145 17.067 -12.459 1.00 93.25 348 ALA A CA 1
ATOM 2609 C C . ALA A 1 348 ? 5.877 15.566 -12.658 1.00 93.25 348 ALA A C 1
ATOM 2611 O O . ALA A 1 348 ? 5.058 15.212 -13.504 1.00 93.25 348 ALA A O 1
ATOM 2612 N N . GLU A 1 349 ? 6.513 14.694 -11.867 1.00 94.62 349 GLU A N 1
ATOM 2613 C CA . GLU A 1 349 ? 6.235 13.251 -11.850 1.00 94.62 349 GLU A CA 1
ATOM 2614 C C . GLU A 1 349 ? 4.810 12.973 -11.353 1.00 94.62 349 GLU A C 1
ATOM 2616 O O . GLU A 1 349 ? 4.088 12.231 -12.012 1.00 94.62 349 GLU A O 1
ATOM 2621 N N . VAL A 1 350 ? 4.360 13.629 -10.273 1.00 97.56 350 VAL A N 1
ATOM 2622 C CA . VAL A 1 350 ? 2.972 13.522 -9.772 1.00 97.56 350 VAL A CA 1
ATOM 2623 C C . VAL A 1 350 ? 1.965 13.905 -10.860 1.00 97.56 350 VAL A C 1
ATOM 2625 O O . VAL A 1 350 ? 1.030 13.157 -11.141 1.00 97.56 350 VAL A O 1
ATOM 2628 N N . THR A 1 351 ? 2.186 15.039 -11.530 1.00 96.88 351 THR A N 1
ATOM 2629 C CA . THR A 1 351 ? 1.339 15.479 -12.650 1.00 96.88 351 THR A CA 1
ATOM 2630 C C . THR A 1 351 ? 1.397 14.479 -13.807 1.00 96.88 351 THR A C 1
ATOM 2632 O O . THR A 1 351 ? 0.371 14.158 -14.401 1.00 96.88 351 THR A O 1
ATOM 2635 N N . GLY A 1 352 ? 2.589 13.969 -14.129 1.00 95.94 352 GLY A N 1
ATOM 2636 C CA . GLY A 1 352 ? 2.810 12.978 -15.181 1.00 95.94 352 GLY A CA 1
ATOM 2637 C C . GLY A 1 352 ? 2.036 11.682 -14.952 1.00 95.94 352 GLY A C 1
ATOM 2638 O O . GLY A 1 352 ? 1.393 11.202 -15.882 1.00 95.94 352 GLY A O 1
ATOM 2639 N N . ILE A 1 353 ? 2.033 11.175 -13.718 1.00 97.06 353 ILE A N 1
ATOM 2640 C CA . ILE A 1 353 ? 1.256 9.999 -13.300 1.00 97.06 353 ILE A CA 1
ATOM 2641 C C . ILE A 1 353 ? -0.246 10.246 -13.503 1.00 97.06 353 ILE A C 1
ATOM 2643 O O . ILE A 1 353 ? -0.941 9.413 -14.083 1.00 97.06 353 ILE A O 1
ATOM 2647 N N . GLY A 1 354 ? -0.755 11.412 -13.100 1.00 95.25 354 GLY A N 1
ATOM 2648 C CA . GLY A 1 354 ? -2.186 11.714 -13.196 1.00 95.25 354 GLY A CA 1
ATOM 2649 C C . GLY A 1 354 ? -2.728 11.945 -14.616 1.00 95.25 354 GLY A C 1
ATOM 2650 O O . GLY A 1 354 ? -3.931 11.793 -14.825 1.00 95.25 354 GLY A O 1
ATOM 2651 N N . ARG A 1 355 ? -1.882 12.265 -15.612 1.00 88.50 355 ARG A N 1
ATOM 2652 C CA . ARG A 1 355 ? -2.307 12.662 -16.980 1.00 88.50 355 ARG A CA 1
ATOM 2653 C C . ARG A 1 355 ? -3.231 11.668 -17.689 1.00 88.50 355 ARG A C 1
ATOM 2655 O O . ARG A 1 355 ? -4.064 12.096 -18.482 1.00 88.50 355 ARG A O 1
ATOM 2662 N N . HIS A 1 356 ? -3.098 10.373 -17.410 1.00 88.69 356 HIS A N 1
ATOM 2663 C CA . HIS A 1 356 ? -3.887 9.312 -18.051 1.00 88.69 356 HIS A CA 1
ATOM 2664 C C . HIS A 1 356 ? -4.800 8.574 -17.065 1.00 88.69 356 HIS A C 1
ATOM 2666 O O . HIS A 1 356 ? -5.125 7.406 -17.254 1.00 88.69 356 HIS A O 1
ATOM 2672 N N . GLY A 1 357 ? -5.229 9.260 -16.000 1.00 92.50 357 GLY A N 1
ATOM 2673 C CA . GLY A 1 357 ? -6.061 8.662 -14.955 1.00 92.50 357 GLY A CA 1
ATOM 2674 C C . GLY A 1 357 ? -5.278 7.773 -13.989 1.00 92.50 357 GLY A C 1
ATOM 2675 O O . GLY A 1 357 ? -5.873 6.908 -13.349 1.00 92.50 357 GLY A O 1
ATOM 2676 N N . GLY A 1 358 ? -3.958 7.970 -13.902 1.00 96.75 358 GLY A N 1
ATOM 2677 C CA . GLY A 1 358 ? -3.128 7.341 -12.884 1.00 96.75 358 GLY A CA 1
ATOM 2678 C C . GLY A 1 358 ? -3.402 7.886 -11.482 1.00 96.75 358 GLY A C 1
ATOM 2679 O O . GLY A 1 358 ? -4.100 8.888 -11.305 1.00 96.75 358 GLY A O 1
ATOM 2680 N N . ILE A 1 359 ? -2.868 7.200 -10.474 1.00 98.38 359 ILE A N 1
ATOM 2681 C CA . ILE A 1 359 ? -3.174 7.451 -9.061 1.00 98.38 359 ILE A CA 1
ATOM 2682 C C . ILE A 1 359 ? -1.883 7.665 -8.281 1.00 98.38 359 ILE A C 1
ATOM 2684 O O . ILE A 1 359 ? -0.939 6.898 -8.425 1.00 98.38 359 ILE A O 1
ATOM 2688 N N . VAL A 1 360 ? -1.870 8.678 -7.415 1.00 98.56 360 VAL A N 1
ATOM 2689 C CA . VAL A 1 360 ? -0.803 8.897 -6.432 1.00 98.56 360 VAL A CA 1
ATOM 2690 C C . VAL A 1 360 ? -1.398 8.721 -5.041 1.00 98.56 360 VAL A C 1
ATOM 2692 O O . VAL A 1 360 ? -2.296 9.469 -4.650 1.00 98.56 360 VAL A O 1
ATOM 2695 N N . ALA A 1 361 ? -0.905 7.728 -4.310 1.00 98.12 361 ALA A N 1
ATOM 2696 C CA . ALA A 1 361 ? -1.331 7.374 -2.965 1.00 98.12 361 ALA A CA 1
ATOM 2697 C C . ALA A 1 361 ? -0.235 7.778 -1.967 1.00 98.12 361 ALA A C 1
ATOM 2699 O O . ALA A 1 361 ? 0.799 7.114 -1.885 1.00 98.12 361 ALA A O 1
ATOM 2700 N N . PRO A 1 362 ? -0.394 8.885 -1.222 1.00 96.81 362 PRO A N 1
ATOM 2701 C CA . PRO A 1 362 ? 0.637 9.311 -0.291 1.00 96.81 362 PRO A CA 1
ATOM 2702 C C . PRO A 1 362 ? 0.801 8.325 0.864 1.00 96.81 362 PRO A C 1
ATOM 2704 O O . PRO A 1 362 ? -0.192 7.847 1.430 1.00 96.81 362 PRO A O 1
ATOM 2707 N N . LYS A 1 363 ? 2.049 8.107 1.291 1.00 94.06 363 LYS A N 1
ATOM 2708 C CA . LYS A 1 363 ? 2.322 7.402 2.546 1.00 94.06 363 LYS A CA 1
ATOM 2709 C C . LYS A 1 363 ? 1.673 8.094 3.727 1.00 94.06 363 LYS A C 1
ATOM 2711 O O . LYS A 1 363 ? 1.661 9.323 3.812 1.00 94.06 363 LYS A O 1
ATOM 2716 N N . LEU A 1 364 ? 1.170 7.316 4.678 1.00 93.44 364 LEU A N 1
ATOM 2717 C CA . LEU A 1 364 ? 0.533 7.895 5.860 1.00 93.44 364 LEU A CA 1
ATOM 2718 C C . LEU A 1 364 ? 1.537 8.626 6.754 1.00 93.44 364 LEU A C 1
ATOM 2720 O O . LEU A 1 364 ? 1.282 9.744 7.205 1.00 93.44 364 LEU A O 1
ATOM 2724 N N . ARG A 1 365 ? 2.700 8.020 7.000 1.00 88.62 365 ARG A N 1
ATOM 2725 C CA . ARG A 1 365 ? 3.784 8.677 7.727 1.00 88.62 365 ARG A CA 1
ATOM 2726 C C . ARG A 1 365 ? 4.600 9.510 6.745 1.00 88.62 365 ARG A C 1
ATOM 2728 O O . ARG A 1 365 ? 5.209 8.977 5.829 1.00 88.62 365 ARG A O 1
ATOM 2735 N N . GLN A 1 366 ? 4.629 10.818 6.981 1.00 86.81 366 GLN A N 1
ATOM 2736 C CA . GLN A 1 366 ? 5.336 11.801 6.159 1.00 86.81 366 GLN A CA 1
ATOM 2737 C C . GLN A 1 366 ? 6.506 12.416 6.958 1.00 86.81 366 GLN A C 1
ATOM 2739 O O . GLN A 1 366 ? 6.372 13.522 7.494 1.00 86.81 366 GLN A O 1
ATOM 2744 N N . PRO A 1 367 ? 7.626 11.689 7.154 1.00 78.38 367 PRO A N 1
ATOM 2745 C CA . PRO A 1 367 ? 8.725 12.143 8.007 1.00 78.38 367 PRO A CA 1
ATOM 2746 C C . PRO A 1 367 ? 9.581 13.232 7.349 1.00 78.38 367 PRO A C 1
ATOM 2748 O O . PRO A 1 367 ? 10.102 14.088 8.061 1.00 78.38 367 PRO A O 1
ATOM 2751 N N . ALA A 1 368 ? 9.693 13.228 6.016 1.00 80.62 368 ALA A N 1
ATOM 2752 C CA . ALA A 1 368 ? 10.516 14.179 5.273 1.00 80.62 368 ALA A CA 1
ATOM 2753 C C . ALA A 1 368 ? 9.891 15.581 5.178 1.00 80.62 368 ALA A C 1
ATOM 2755 O O . ALA A 1 368 ? 10.590 16.541 4.850 1.00 80.62 368 ALA A O 1
ATOM 2756 N N . VAL A 1 369 ? 8.586 15.722 5.453 1.00 87.19 369 VAL A N 1
ATOM 2757 C CA . VAL A 1 369 ? 7.861 16.992 5.308 1.00 87.19 369 VAL A CA 1
ATOM 2758 C C . VAL A 1 369 ? 8.506 18.090 6.159 1.00 87.19 369 VAL A C 1
ATOM 2760 O O . VAL A 1 369 ? 8.738 17.935 7.359 1.00 87.19 369 VAL A O 1
ATOM 2763 N N . ALA A 1 370 ? 8.757 19.238 5.531 1.00 89.56 370 ALA A N 1
ATOM 2764 C CA . ALA A 1 370 ? 9.271 20.456 6.140 1.00 89.56 370 ALA A CA 1
ATOM 2765 C C . ALA A 1 370 ? 8.190 21.143 6.998 1.00 89.56 370 ALA A C 1
ATOM 2767 O O . ALA A 1 370 ? 7.689 22.217 6.670 1.00 89.56 370 ALA A O 1
ATOM 2768 N N . ALA A 1 371 ? 7.823 20.496 8.101 1.00 89.69 371 ALA A N 1
ATOM 2769 C CA . ALA A 1 371 ? 6.883 20.968 9.113 1.00 89.69 371 ALA A CA 1
ATOM 2770 C C . ALA A 1 371 ? 7.576 21.077 10.488 1.00 89.69 371 ALA A C 1
ATOM 2772 O O . ALA A 1 371 ? 8.694 20.579 10.648 1.00 89.69 371 ALA A O 1
ATOM 2773 N N . PRO A 1 372 ? 6.943 21.708 11.496 1.00 90.50 372 PRO A N 1
ATOM 2774 C CA . PRO A 1 372 ? 7.409 21.636 12.880 1.00 90.50 372 PRO A CA 1
ATOM 2775 C C . PRO A 1 372 ? 7.638 20.187 13.340 1.00 90.50 372 PRO A C 1
ATOM 2777 O O . PRO A 1 372 ? 6.901 19.279 12.951 1.00 90.50 372 PRO A O 1
ATOM 2780 N N . ASP A 1 373 ? 8.648 19.952 14.179 1.00 86.31 373 ASP A N 1
ATOM 2781 C CA . ASP A 1 373 ? 9.034 18.590 14.577 1.00 86.31 373 ASP A CA 1
ATOM 2782 C C . ASP A 1 373 ? 7.910 17.838 15.305 1.00 86.31 373 ASP A C 1
ATOM 2784 O O . ASP A 1 373 ? 7.774 16.625 15.141 1.00 86.31 373 ASP A O 1
ATOM 2788 N N . ASP A 1 374 ? 7.049 18.544 16.047 1.00 87.94 374 ASP A N 1
ATOM 2789 C CA . ASP A 1 374 ? 5.882 17.960 16.712 1.00 87.94 374 ASP A CA 1
ATOM 2790 C C . ASP A 1 374 ? 4.791 17.491 15.731 1.00 87.94 374 ASP A C 1
ATOM 2792 O O . ASP A 1 374 ? 3.981 16.650 16.125 1.00 87.94 374 ASP A O 1
ATOM 2796 N N . VAL A 1 375 ? 4.821 17.945 14.474 1.00 90.19 375 VAL A N 1
ATOM 2797 C CA . VAL A 1 375 ? 3.929 17.545 13.370 1.00 90.19 375 VAL A CA 1
ATOM 2798 C C . VAL A 1 375 ? 4.535 16.434 12.508 1.00 90.19 375 VAL A C 1
ATOM 2800 O O . VAL A 1 375 ? 3.809 15.593 11.988 1.00 90.19 375 VAL A O 1
ATOM 2803 N N . LYS A 1 376 ? 5.861 16.382 12.342 1.00 88.19 376 LYS A N 1
ATOM 2804 C CA . LYS A 1 376 ? 6.498 15.371 11.478 1.00 88.19 376 LYS A CA 1
ATOM 2805 C C . LYS A 1 376 ? 6.098 13.946 11.868 1.00 88.19 376 LYS A C 1
ATOM 2807 O O . LYS A 1 376 ? 6.193 13.547 13.034 1.00 88.19 376 LYS A O 1
ATOM 2812 N N . GLY A 1 377 ? 5.681 13.171 10.866 1.00 86.69 377 GLY A N 1
ATOM 2813 C CA . GLY A 1 377 ? 5.248 11.786 11.037 1.00 86.69 377 GLY A CA 1
ATOM 2814 C C . GLY A 1 377 ? 3.925 11.595 11.788 1.00 86.69 377 GLY A C 1
ATOM 2815 O O . GLY A 1 377 ? 3.680 10.477 12.226 1.00 86.69 377 GLY A O 1
ATOM 2816 N N . THR A 1 378 ? 3.097 12.631 11.972 1.00 92.50 378 THR A N 1
ATOM 2817 C CA . THR A 1 378 ? 1.732 12.526 12.529 1.00 92.50 378 THR A CA 1
ATOM 2818 C C . THR A 1 378 ? 0.669 12.544 11.419 1.00 92.50 378 THR A C 1
ATOM 2820 O O . THR A 1 378 ? 0.990 12.721 10.241 1.00 92.50 378 THR A O 1
ATOM 2823 N N . ALA A 1 379 ? -0.611 12.392 11.780 1.00 91.75 379 ALA A N 1
ATOM 2824 C CA . ALA A 1 379 ? -1.734 12.501 10.841 1.00 91.75 379 ALA A CA 1
ATOM 2825 C C . ALA A 1 379 ? -1.809 13.887 10.171 1.00 91.75 379 ALA A C 1
ATOM 2827 O O . ALA A 1 379 ? -2.207 14.024 9.019 1.00 91.75 379 ALA A O 1
ATOM 2828 N N . GLU A 1 380 ? -1.380 14.935 10.864 1.00 91.44 380 GLU A N 1
ATOM 2829 C CA . GLU A 1 380 ? -1.313 16.289 10.326 1.00 91.44 380 GLU A CA 1
ATOM 2830 C C . GLU A 1 380 ? -0.276 16.436 9.214 1.00 91.44 380 GLU A C 1
ATOM 2832 O O . GLU A 1 380 ? -0.526 17.158 8.250 1.00 91.44 380 GLU A O 1
ATOM 2837 N N . ALA A 1 381 ? 0.863 15.741 9.305 1.00 92.19 381 ALA A N 1
ATOM 2838 C CA . ALA A 1 381 ? 1.855 15.747 8.232 1.00 92.19 381 ALA A CA 1
ATOM 2839 C C . ALA A 1 381 ? 1.286 15.140 6.938 1.00 92.19 381 ALA A C 1
ATOM 2841 O O . ALA A 1 381 ? 1.555 15.653 5.851 1.00 92.19 381 ALA A O 1
ATOM 2842 N N . PHE A 1 382 ? 0.428 14.117 7.047 1.00 94.75 382 PHE A N 1
ATOM 2843 C CA . PHE A 1 382 ? -0.287 13.551 5.900 1.00 94.75 382 PHE A CA 1
ATOM 2844 C C . PHE A 1 382 ? -1.146 14.595 5.168 1.00 94.75 382 PHE A C 1
ATOM 2846 O O . PHE A 1 382 ? -1.199 14.585 3.939 1.00 94.75 382 PHE A O 1
ATOM 2853 N N . LEU A 1 383 ? -1.757 15.555 5.877 1.00 94.50 383 LEU A N 1
ATOM 2854 C CA . LEU A 1 383 ? -2.571 16.601 5.240 1.00 94.50 383 LEU A CA 1
ATOM 2855 C C . LEU A 1 383 ? -1.771 17.493 4.282 1.00 94.50 383 LEU A C 1
ATOM 2857 O O . LEU A 1 383 ? -2.349 17.996 3.318 1.00 94.50 383 LEU A O 1
ATOM 2861 N N . TYR A 1 384 ? -0.467 17.687 4.508 1.00 95.50 384 TYR A N 1
ATOM 2862 C CA . TYR A 1 384 ? 0.387 18.417 3.564 1.00 95.50 384 TYR A CA 1
ATOM 2863 C C . TYR A 1 384 ? 0.494 17.660 2.239 1.00 95.50 384 TYR A C 1
ATOM 2865 O O . TYR A 1 384 ? 0.260 18.241 1.179 1.00 95.50 384 TYR A O 1
ATOM 2873 N N . ALA A 1 385 ? 0.780 16.356 2.307 1.00 95.75 385 ALA A N 1
ATOM 2874 C CA . ALA A 1 385 ? 0.865 15.488 1.137 1.00 95.75 385 ALA A CA 1
ATOM 2875 C C . ALA A 1 385 ? -0.481 15.392 0.411 1.00 95.75 385 ALA A C 1
ATOM 2877 O O . ALA A 1 385 ? -0.547 15.639 -0.792 1.00 95.75 385 ALA A O 1
ATOM 2878 N N . TYR A 1 386 ? -1.564 15.146 1.150 1.00 97.25 386 TYR A N 1
ATOM 2879 C CA . TYR A 1 386 ? -2.919 15.084 0.606 1.00 97.25 386 TYR A CA 1
ATOM 2880 C C . TYR A 1 386 ? -3.300 16.363 -0.152 1.00 97.25 386 TYR A C 1
ATOM 2882 O O . TYR A 1 386 ? -3.734 16.307 -1.302 1.00 97.25 386 TYR A O 1
ATOM 2890 N N . ARG A 1 387 ? -3.113 17.536 0.470 1.00 96.69 387 ARG A N 1
ATOM 2891 C CA . ARG A 1 387 ? -3.458 18.824 -0.150 1.00 96.69 387 ARG A CA 1
ATOM 2892 C C . ARG A 1 387 ? -2.592 19.117 -1.369 1.00 96.69 387 ARG A C 1
ATOM 2894 O O . ARG A 1 387 ? -3.125 19.627 -2.349 1.00 96.69 387 ARG A O 1
ATOM 2901 N N . ARG A 1 388 ? -1.301 18.765 -1.339 1.00 97.62 388 ARG A N 1
ATOM 2902 C CA . ARG A 1 388 ? -0.409 18.960 -2.488 1.00 97.62 388 ARG A CA 1
ATOM 2903 C C . ARG A 1 388 ? -0.784 18.060 -3.664 1.00 97.62 388 ARG A C 1
ATOM 2905 O O . ARG A 1 388 ? -0.839 18.551 -4.785 1.00 97.62 388 ARG A O 1
ATOM 2912 N N . VAL A 1 389 ? -1.106 16.785 -3.428 1.00 97.88 389 VAL A N 1
ATOM 2913 C CA . VAL A 1 389 ? -1.609 15.905 -4.499 1.00 97.88 389 VAL A CA 1
ATOM 2914 C C . VAL A 1 389 ? -2.921 16.443 -5.060 1.00 97.88 389 VAL A C 1
ATOM 2916 O O . VAL A 1 389 ? -3.053 16.531 -6.274 1.00 97.88 389 VAL A O 1
ATOM 2919 N N . ARG A 1 390 ? -3.856 16.882 -4.209 1.00 97.06 390 ARG A N 1
ATOM 2920 C CA . ARG A 1 390 ? -5.127 17.475 -4.658 1.00 97.06 390 ARG A CA 1
ATOM 2921 C C . ARG A 1 390 ? -4.934 18.741 -5.494 1.00 97.06 390 ARG A C 1
ATOM 2923 O O . ARG A 1 390 ? -5.685 18.969 -6.430 1.00 97.06 390 ARG A O 1
ATOM 2930 N N . GLU A 1 391 ? -3.962 19.579 -5.147 1.00 97.56 391 GLU A N 1
ATOM 2931 C CA . GLU A 1 391 ? -3.636 20.785 -5.916 1.00 97.56 391 GLU A CA 1
ATOM 2932 C C . GLU A 1 391 ? -3.097 20.438 -7.310 1.00 97.56 391 GLU A C 1
ATOM 2934 O O . GLU A 1 391 ? -3.478 21.066 -8.294 1.00 97.56 391 GLU A O 1
ATOM 2939 N N . LEU A 1 392 ? -2.229 19.427 -7.396 1.00 97.88 392 LEU A N 1
ATOM 2940 C CA . LEU A 1 392 ? -1.621 18.992 -8.655 1.00 97.88 392 LEU A CA 1
ATOM 2941 C C . LEU A 1 392 ? -2.586 18.176 -9.525 1.00 97.88 392 LEU A C 1
ATOM 2943 O O . LEU A 1 392 ? -2.514 18.248 -10.749 1.00 97.88 392 LEU A O 1
ATOM 2947 N N . LEU A 1 393 ? -3.473 17.404 -8.894 1.00 96.81 393 LEU A N 1
ATOM 2948 C CA . LEU A 1 393 ? -4.401 16.460 -9.515 1.00 96.81 393 LEU A CA 1
ATOM 2949 C C . LEU A 1 393 ? -5.840 16.697 -9.002 1.00 96.81 393 LEU A C 1
ATOM 2951 O O . LEU A 1 393 ? -6.370 15.870 -8.255 1.00 96.81 393 LEU A O 1
ATOM 2955 N N . PRO A 1 394 ? -6.496 17.810 -9.382 1.00 94.12 394 PRO A N 1
ATOM 2956 C CA . PRO A 1 394 ? -7.782 18.222 -8.805 1.00 94.12 394 PRO A CA 1
ATOM 2957 C C . PRO A 1 394 ? -8.930 17.227 -9.026 1.00 94.12 394 PRO A C 1
ATOM 2959 O O . PRO A 1 394 ? -9.829 17.145 -8.190 1.00 94.12 394 PRO A O 1
ATOM 2962 N N . ASP A 1 395 ? -8.881 16.448 -10.110 1.00 91.12 395 ASP A N 1
ATOM 2963 C CA . ASP A 1 395 ? -9.918 15.472 -10.473 1.00 91.12 395 ASP A CA 1
ATOM 2964 C C . ASP A 1 395 ? -9.576 14.028 -10.056 1.00 91.12 395 ASP A C 1
ATOM 2966 O O . ASP A 1 395 ? -10.369 13.105 -10.270 1.00 91.12 395 ASP A O 1
ATOM 2970 N N . ALA A 1 396 ? -8.389 13.802 -9.484 1.00 94.44 396 ALA A N 1
ATOM 2971 C CA . ALA A 1 396 ? -7.945 12.470 -9.094 1.00 94.44 396 ALA A CA 1
ATOM 2972 C C . ALA A 1 396 ? -8.501 12.059 -7.726 1.00 94.44 396 ALA A C 1
ATOM 2974 O O . ALA A 1 396 ? -8.751 12.878 -6.841 1.00 94.44 396 ALA A O 1
ATOM 2975 N N . VAL A 1 397 ? -8.643 10.748 -7.534 1.00 96.88 397 VAL A N 1
ATOM 2976 C CA . VAL A 1 397 ? -8.780 10.183 -6.189 1.00 96.88 397 VAL A CA 1
ATOM 2977 C C . VAL A 1 397 ? -7.427 10.163 -5.483 1.00 96.88 397 VAL A C 1
ATOM 2979 O O . VAL A 1 397 ? -6.385 10.093 -6.132 1.00 96.88 397 VAL A O 1
ATOM 2982 N N . ILE A 1 398 ? -7.447 10.189 -4.152 1.00 98.00 398 ILE A N 1
ATOM 2983 C CA . ILE A 1 398 ? -6.241 10.208 -3.316 1.00 98.00 398 ILE A CA 1
ATOM 2984 C C . ILE A 1 398 ? -6.400 9.142 -2.221 1.00 98.00 398 ILE A C 1
ATOM 2986 O O . ILE A 1 398 ? -6.872 9.452 -1.125 1.00 98.00 398 ILE A O 1
ATOM 2990 N N . PRO A 1 399 ? -6.096 7.870 -2.528 1.00 97.88 399 PRO A N 1
ATOM 2991 C CA . PRO A 1 399 ? -6.113 6.791 -1.546 1.00 97.88 399 PRO A CA 1
ATOM 2992 C C . PRO A 1 399 ? -4.922 6.871 -0.585 1.00 97.88 399 PRO A C 1
ATOM 2994 O O . PRO A 1 399 ? -4.051 7.734 -0.705 1.00 97.88 399 PRO A O 1
ATOM 2997 N N . PHE A 1 400 ? -4.885 5.947 0.371 1.00 97.38 400 PHE A N 1
ATOM 2998 C CA . PHE A 1 400 ? -3.729 5.742 1.235 1.00 97.38 400 PHE A CA 1
ATOM 2999 C C . PHE A 1 400 ? -2.720 4.796 0.587 1.00 97.38 400 PHE A C 1
ATOM 3001 O O . PHE A 1 400 ? -3.116 3.865 -0.110 1.00 97.38 400 PHE A O 1
ATOM 3008 N N . GLY A 1 401 ? -1.437 5.010 0.866 1.00 97.00 401 GLY A N 1
ATOM 3009 C CA . GLY A 1 401 ? -0.404 3.982 0.757 1.00 97.00 401 GLY A CA 1
ATOM 3010 C C . GLY A 1 401 ? 0.103 3.664 2.150 1.00 97.00 401 GLY A C 1
ATOM 3011 O O . GLY A 1 401 ? 0.911 4.422 2.687 1.00 97.00 401 GLY A O 1
ATOM 3012 N N . THR A 1 402 ? -0.438 2.643 2.814 1.00 96.38 402 THR A N 1
ATOM 3013 C CA . THR A 1 402 ? -0.053 2.416 4.214 1.00 96.38 402 THR A CA 1
ATOM 3014 C C . THR A 1 402 ? 1.356 1.865 4.319 1.00 96.38 402 THR A C 1
ATOM 3016 O O . THR A 1 402 ? 2.126 2.352 5.142 1.00 96.38 402 THR A O 1
ATOM 3019 N N . ASP A 1 403 ? 1.688 0.895 3.475 1.00 93.69 403 ASP A N 1
ATOM 3020 C CA . ASP A 1 403 ? 2.920 0.120 3.549 1.00 93.69 403 ASP A CA 1
ATOM 3021 C C . ASP A 1 403 ? 3.064 -0.619 4.899 1.00 93.69 403 ASP A C 1
ATOM 3023 O O . ASP A 1 403 ? 4.135 -0.826 5.477 1.00 93.69 403 ASP A O 1
ATOM 3027 N N . LEU A 1 404 ? 1.907 -1.035 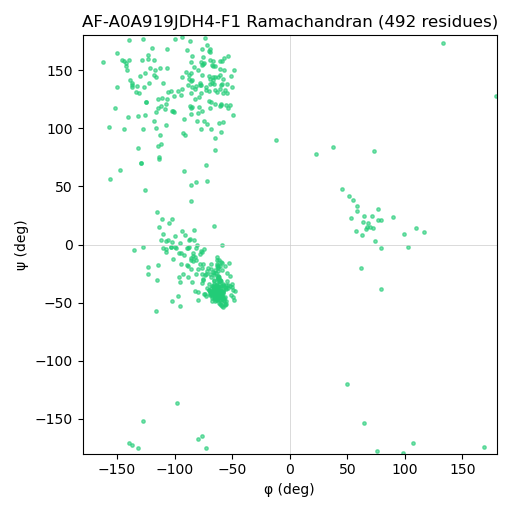5.439 1.00 93.19 404 LEU A N 1
ATOM 3028 C CA . LEU A 1 404 ? 1.837 -1.881 6.627 1.00 93.19 404 LEU A CA 1
ATOM 3029 C C . LEU A 1 404 ? 2.551 -3.210 6.366 1.00 93.19 404 LEU A C 1
ATOM 3031 O O . LEU A 1 404 ? 2.318 -3.867 5.351 1.00 93.19 404 LEU A O 1
ATOM 3035 N N . ASN A 1 405 ? 3.381 -3.611 7.333 1.00 92.06 405 ASN A N 1
ATOM 3036 C CA . ASN A 1 405 ? 4.290 -4.759 7.279 1.00 92.06 405 ASN A CA 1
ATOM 3037 C C . ASN A 1 405 ? 5.397 -4.697 6.194 1.00 92.06 405 ASN A C 1
ATOM 3039 O O . ASN A 1 405 ? 6.106 -5.690 6.031 1.00 92.06 405 ASN A O 1
ATOM 3043 N N . GLY A 1 406 ? 5.583 -3.574 5.485 1.00 85.44 406 GLY A N 1
ATOM 3044 C CA . GLY A 1 406 ? 6.677 -3.362 4.511 1.00 85.44 406 GLY A CA 1
ATOM 3045 C C . GLY A 1 406 ? 7.823 -2.503 5.039 1.00 85.44 406 GLY A C 1
ATOM 3046 O O . GLY A 1 406 ? 8.597 -1.927 4.284 1.00 85.44 406 GLY A O 1
ATOM 3047 N N . PHE A 1 407 ? 7.958 -2.424 6.365 1.00 80.25 407 PHE A N 1
ATOM 3048 C CA . PHE A 1 407 ? 8.935 -1.584 7.069 1.00 80.25 407 PHE A CA 1
ATOM 3049 C C . PHE A 1 407 ? 8.699 -0.067 6.962 1.00 80.25 407 PHE A C 1
ATOM 3051 O O . PHE A 1 407 ? 9.592 0.718 7.306 1.00 80.25 407 PHE A O 1
ATOM 3058 N N . ALA A 1 408 ? 7.486 0.366 6.604 1.00 80.19 408 ALA A N 1
ATOM 3059 C CA . ALA A 1 408 ? 7.036 1.732 6.839 1.00 80.19 408 ALA A CA 1
ATOM 3060 C C . ALA A 1 408 ? 6.466 1.905 8.254 1.00 80.19 408 ALA A C 1
ATOM 3062 O O . ALA A 1 408 ? 5.663 1.112 8.742 1.00 80.19 408 ALA A O 1
ATOM 3063 N N . GLY A 1 409 ? 6.860 2.996 8.913 1.00 81.25 409 GLY A N 1
ATOM 3064 C CA . GLY A 1 409 ? 6.181 3.434 10.132 1.00 81.25 409 GLY A CA 1
ATOM 3065 C C . GLY A 1 409 ? 4.835 4.086 9.807 1.00 81.25 409 GLY A C 1
ATOM 3066 O O . GLY A 1 409 ? 4.628 4.589 8.705 1.00 81.25 409 GLY A O 1
ATOM 3067 N N . MET A 1 410 ? 3.965 4.181 10.803 1.00 91.56 410 MET A N 1
ATOM 3068 C CA . MET A 1 410 ? 2.641 4.793 10.706 1.00 91.56 410 MET A CA 1
ATOM 3069 C C . MET A 1 410 ? 2.580 6.154 11.420 1.00 91.56 410 MET A C 1
ATOM 3071 O O . MET A 1 410 ? 3.504 6.508 12.164 1.00 91.56 410 MET A O 1
ATOM 3075 N N . PRO A 1 411 ? 1.512 6.951 11.213 1.00 93.94 411 PRO A N 1
ATOM 3076 C CA . PRO A 1 411 ? 1.308 8.196 11.940 1.00 93.94 411 PRO A CA 1
ATOM 3077 C C . PRO A 1 411 ? 1.405 8.027 13.459 1.00 93.94 411 PRO A C 1
ATOM 3079 O O . PRO A 1 411 ? 0.620 7.303 14.076 1.00 93.94 411 PRO A O 1
ATOM 3082 N N . ARG A 1 412 ? 2.352 8.741 14.069 1.00 92.81 412 ARG A N 1
ATOM 3083 C CA . ARG A 1 412 ? 2.522 8.802 15.523 1.00 92.81 412 ARG A CA 1
ATOM 3084 C C . ARG A 1 412 ? 1.451 9.700 16.159 1.00 92.81 412 ARG A C 1
ATOM 3086 O O . ARG A 1 412 ? 0.979 10.637 15.506 1.00 92.81 412 ARG A O 1
ATOM 3093 N N . PRO A 1 413 ? 1.114 9.501 17.444 1.00 91.94 413 PRO A N 1
ATOM 3094 C CA . PRO A 1 413 ? 0.217 10.402 18.160 1.00 91.94 413 PRO A CA 1
ATOM 3095 C C . PRO A 1 413 ? 0.848 11.795 18.315 1.00 91.94 413 PRO A C 1
ATOM 3097 O O . PRO A 1 413 ? 2.056 11.939 18.557 1.00 91.94 413 PRO A O 1
ATOM 3100 N N . ARG A 1 414 ? 0.019 12.841 18.234 1.00 88.12 414 ARG A N 1
ATOM 3101 C CA . ARG A 1 414 ? 0.420 14.225 18.515 1.00 88.12 414 ARG A CA 1
ATOM 3102 C C . ARG A 1 414 ? -0.174 14.687 19.844 1.00 88.12 414 ARG A C 1
ATOM 3104 O O . ARG A 1 414 ? -1.386 14.726 20.012 1.00 88.12 414 ARG A O 1
ATOM 3111 N N . ARG A 1 415 ? 0.681 15.084 20.796 1.00 79.00 415 ARG A N 1
ATOM 3112 C CA . ARG A 1 415 ? 0.260 15.448 22.167 1.00 79.00 415 ARG A CA 1
ATOM 3113 C C . ARG A 1 415 ? -0.609 16.709 22.245 1.00 79.00 415 ARG A C 1
ATOM 3115 O O . ARG A 1 415 ? -1.505 16.758 23.078 1.00 79.00 415 ARG A O 1
ATOM 3122 N N . ALA A 1 416 ? -0.337 17.705 21.403 1.00 82.12 416 ALA A N 1
ATOM 3123 C CA . ALA A 1 416 ? -1.027 18.999 21.387 1.00 82.12 416 ALA A CA 1
ATOM 3124 C C . ALA A 1 416 ? -1.913 19.194 20.134 1.00 82.12 416 ALA A C 1
ATOM 3126 O O . ALA A 1 416 ? -2.169 20.324 19.730 1.00 82.12 416 ALA A O 1
ATOM 3127 N N . GLY A 1 417 ? -2.322 18.097 19.483 1.00 81.94 417 GLY A N 1
ATOM 3128 C CA . GLY A 1 417 ? -3.133 18.119 18.261 1.00 81.94 417 GLY A CA 1
ATOM 3129 C C . GLY A 1 417 ? -4.638 18.018 18.513 1.00 81.94 417 GLY A C 1
ATOM 3130 O O . GLY A 1 417 ? -5.095 17.871 19.651 1.00 81.94 417 GLY A O 1
ATOM 3131 N N . VAL A 1 418 ? -5.413 18.059 17.424 1.00 89.44 418 VAL A N 1
ATOM 3132 C CA . VAL A 1 418 ? -6.835 17.679 17.460 1.00 89.44 418 VAL A CA 1
ATOM 3133 C C . VAL A 1 418 ? -6.927 16.236 17.936 1.00 89.44 418 VAL A C 1
ATOM 3135 O O . VAL A 1 418 ? -6.134 15.391 17.531 1.00 89.44 418 VAL A O 1
ATOM 3138 N N . ARG A 1 419 ? -7.896 15.960 18.807 1.00 94.44 419 ARG A N 1
ATOM 3139 C CA . ARG A 1 419 ? -8.152 14.617 19.328 1.00 94.44 419 ARG A CA 1
ATOM 3140 C C . ARG A 1 419 ? -9.414 14.037 18.714 1.00 94.44 419 ARG A C 1
ATOM 3142 O O . ARG A 1 419 ? -10.313 14.789 18.358 1.00 94.44 419 ARG A O 1
ATOM 3149 N N . LEU A 1 420 ? -9.495 12.719 18.611 1.00 95.62 420 LEU A N 1
ATOM 3150 C CA . LEU A 1 420 ? -10.711 11.988 18.269 1.00 95.62 420 LEU A CA 1
ATOM 3151 C C . LEU A 1 420 ? -11.439 11.566 19.551 1.00 95.62 420 LEU A C 1
ATOM 3153 O O . LEU A 1 420 ? -10.805 11.041 20.465 1.00 95.62 420 LEU A O 1
ATOM 3157 N N . ASP A 1 421 ? -12.754 11.771 19.602 1.00 95.75 421 ASP A N 1
ATOM 3158 C CA . ASP A 1 421 ? -13.598 11.273 20.691 1.00 95.75 421 ASP A CA 1
ATOM 3159 C C . ASP A 1 421 ? -14.188 9.916 20.289 1.00 95.75 421 ASP A C 1
ATOM 3161 O O . ASP A 1 421 ? -14.510 9.709 19.118 1.00 95.75 421 ASP A O 1
ATOM 3165 N N . TYR A 1 422 ? -14.332 9.002 21.252 1.00 96.88 422 TYR A N 1
ATOM 3166 C CA . TYR A 1 422 ? -14.921 7.678 21.039 1.00 96.88 422 TYR A CA 1
ATOM 3167 C C . TYR A 1 422 ? -16.224 7.515 21.847 1.00 96.88 422 TYR A C 1
ATOM 3169 O O . TYR A 1 422 ? -16.275 7.967 22.993 1.00 96.88 422 TYR A O 1
ATOM 3177 N N . PRO A 1 423 ? -17.236 6.802 21.314 1.00 97.56 423 PRO A N 1
ATOM 3178 C CA . PRO A 1 423 ? -17.299 6.304 19.940 1.00 97.56 423 PRO A CA 1
ATOM 3179 C C . PRO A 1 423 ? -17.469 7.447 18.924 1.00 97.56 423 PRO A C 1
ATOM 3181 O O . PRO A 1 423 ? -17.924 8.535 19.273 1.00 97.56 423 PRO A O 1
ATOM 3184 N N . PHE A 1 424 ? -17.118 7.193 17.664 1.00 97.50 424 PHE A N 1
ATOM 3185 C CA . PHE A 1 424 ? -17.339 8.121 16.552 1.00 97.50 424 PHE A CA 1
ATOM 3186 C C . PHE A 1 424 ? -18.160 7.469 15.436 1.00 97.50 424 PHE A C 1
ATOM 3188 O O . PHE A 1 424 ? -18.218 6.246 15.308 1.00 97.50 424 PHE A O 1
ATOM 3195 N N . THR A 1 425 ? -18.771 8.302 14.591 1.00 96.75 425 THR A N 1
ATOM 3196 C CA . THR A 1 425 ? -19.454 7.840 13.375 1.00 96.75 425 THR A CA 1
ATOM 3197 C C . THR A 1 425 ? -18.443 7.734 12.240 1.00 96.75 425 THR A C 1
ATOM 3199 O O . THR A 1 425 ? -17.871 8.745 11.832 1.00 96.75 425 THR A O 1
ATOM 3202 N N . ALA A 1 426 ? -18.227 6.530 11.715 1.00 95.25 426 ALA A N 1
ATOM 3203 C CA . ALA A 1 426 ? -17.325 6.287 10.598 1.00 95.25 426 ALA A CA 1
ATOM 3204 C C . ALA A 1 426 ? -17.776 7.083 9.353 1.00 95.25 426 ALA A C 1
ATOM 3206 O O . ALA A 1 426 ? -18.880 6.843 8.857 1.00 95.25 426 ALA A O 1
ATOM 3207 N N . PRO A 1 427 ? -16.948 7.994 8.803 1.00 90.88 427 PRO A N 1
ATOM 3208 C CA . PRO A 1 427 ? -17.383 8.921 7.748 1.00 90.88 427 PRO A CA 1
ATOM 3209 C C . PRO A 1 427 ? -17.840 8.264 6.437 1.00 90.88 427 PRO A C 1
ATOM 3211 O O . PRO A 1 427 ? -18.589 8.858 5.663 1.00 90.88 427 PRO A O 1
ATOM 3214 N N . VAL A 1 428 ? -17.388 7.035 6.173 1.00 91.75 428 VAL A N 1
ATOM 3215 C CA . VAL A 1 428 ? -17.733 6.289 4.956 1.00 91.75 428 VAL A CA 1
ATOM 3216 C C . VAL A 1 428 ? -18.907 5.342 5.182 1.00 91.75 428 VAL A C 1
ATOM 3218 O O . VAL A 1 428 ? -19.881 5.393 4.431 1.00 91.75 428 VAL A O 1
ATOM 3221 N N . SER A 1 429 ? -18.834 4.477 6.198 1.00 93.19 429 SER A N 1
ATOM 3222 C CA . SER A 1 429 ? -19.857 3.447 6.428 1.00 93.19 429 SER A CA 1
ATOM 3223 C C . SER A 1 429 ? -21.053 3.929 7.254 1.00 93.19 429 SER A C 1
ATOM 3225 O O . SER A 1 429 ? -22.118 3.318 7.187 1.00 93.19 429 SER A O 1
ATOM 3227 N N . GLY A 1 430 ? -20.902 5.006 8.031 1.00 93.75 430 GLY A N 1
ATOM 3228 C CA . GLY A 1 430 ? -21.886 5.458 9.020 1.00 93.75 430 GLY A CA 1
ATOM 3229 C C . GLY A 1 430 ? -21.940 4.599 10.290 1.00 93.75 430 GLY A C 1
ATOM 3230 O O . GLY A 1 430 ? -22.769 4.856 11.162 1.00 93.75 430 GLY A O 1
ATOM 3231 N N . ALA A 1 431 ? -21.079 3.584 10.414 1.00 95.06 431 ALA A N 1
ATOM 3232 C CA . ALA A 1 431 ? -21.024 2.721 11.589 1.00 95.06 431 ALA A CA 1
ATOM 3233 C C . ALA A 1 431 ? -20.555 3.494 12.834 1.00 95.06 431 ALA A C 1
ATOM 3235 O O . ALA A 1 431 ? -19.674 4.348 12.740 1.00 95.06 431 ALA A O 1
ATOM 3236 N N . GLN A 1 432 ? -21.107 3.170 14.006 1.00 97.75 432 GLN A N 1
ATOM 3237 C CA . GLN A 1 432 ? -20.559 3.638 15.282 1.00 97.75 432 GLN A CA 1
ATOM 3238 C C . GLN A 1 432 ? -19.344 2.787 15.647 1.00 97.75 432 GLN A C 1
ATOM 3240 O O . GLN A 1 432 ? -19.473 1.576 15.829 1.00 97.75 432 GLN A O 1
ATOM 3245 N N . LEU A 1 433 ? -18.174 3.411 15.760 1.00 98.00 433 LEU A N 1
ATOM 3246 C CA . LEU A 1 433 ? -16.926 2.736 16.100 1.00 98.00 433 LEU A CA 1
ATOM 3247 C C . LEU A 1 433 ? -16.404 3.214 17.455 1.00 98.00 433 LEU A C 1
ATOM 3249 O O . LEU A 1 433 ? -16.196 4.406 17.674 1.00 98.00 433 LEU A O 1
ATOM 3253 N N . GLY A 1 434 ? -16.175 2.263 18.363 1.00 97.94 434 GLY A N 1
ATOM 3254 C CA . GLY A 1 434 ? -15.375 2.470 19.573 1.00 97.94 434 GLY A CA 1
ATOM 3255 C C . GLY A 1 434 ? -13.876 2.395 19.275 1.00 97.94 434 GLY A C 1
ATOM 3256 O O . GLY A 1 434 ? -13.470 2.379 18.114 1.00 97.94 434 GLY A O 1
ATOM 3257 N N . ARG A 1 435 ? -13.042 2.314 20.315 1.00 97.50 435 ARG A N 1
ATOM 3258 C CA . ARG A 1 435 ? -11.598 2.072 20.155 1.00 97.50 435 ARG A CA 1
ATOM 3259 C C . ARG A 1 435 ? -11.334 0.778 19.378 1.00 97.50 435 ARG A C 1
ATOM 3261 O O . ARG A 1 435 ? -12.146 -0.150 19.403 1.00 97.50 435 ARG A O 1
ATOM 3268 N N . GLY A 1 436 ? -10.224 0.730 18.644 1.00 94.50 436 GLY A N 1
ATOM 3269 C CA . GLY A 1 436 ? -9.730 -0.534 18.095 1.00 94.50 436 GLY A CA 1
ATOM 3270 C C . GLY A 1 436 ? -9.389 -1.484 19.239 1.00 94.50 436 GLY A C 1
ATOM 3271 O O . GLY A 1 436 ? -8.934 -1.023 20.277 1.00 94.50 436 GLY A O 1
ATOM 3272 N N . ARG A 1 437 ? -9.617 -2.786 19.079 1.00 93.75 437 ARG A N 1
ATOM 3273 C CA . ARG A 1 437 ? -9.305 -3.770 20.118 1.00 93.75 437 ARG A CA 1
ATOM 3274 C C . ARG A 1 437 ? -8.572 -4.953 19.510 1.00 93.75 437 ARG A C 1
ATOM 3276 O O . ARG A 1 437 ? -9.045 -5.495 18.514 1.00 93.75 437 ARG A O 1
ATOM 3283 N N . LEU A 1 438 ? -7.461 -5.341 20.131 1.00 92.62 438 LEU A N 1
ATOM 3284 C CA . LEU A 1 438 ? -6.793 -6.622 19.902 1.00 92.62 438 LEU A CA 1
ATOM 3285 C C . LEU A 1 438 ? -6.658 -7.330 21.246 1.00 92.62 438 LEU A C 1
ATOM 3287 O O . LEU A 1 438 ? -6.103 -6.771 22.194 1.00 92.62 438 LEU A O 1
ATOM 3291 N N . GLY A 1 439 ? -7.206 -8.541 21.345 1.00 89.38 439 GLY A N 1
ATOM 3292 C CA . GLY A 1 439 ? -7.253 -9.289 22.605 1.00 89.38 439 GLY A CA 1
ATOM 3293 C C . GLY A 1 439 ? -7.806 -8.459 23.777 1.00 89.38 439 GLY A C 1
ATOM 3294 O O . GLY A 1 439 ? -8.953 -7.996 23.755 1.00 89.38 439 GLY A O 1
ATOM 3295 N N . GLY A 1 440 ? -6.999 -8.290 24.824 1.00 89.44 440 GLY A N 1
ATOM 3296 C CA . GLY A 1 440 ? -7.327 -7.531 26.033 1.00 89.44 440 GLY A CA 1
ATOM 3297 C C . GLY A 1 440 ? -7.141 -6.012 25.934 1.00 89.44 440 GLY A C 1
ATOM 3298 O O . GLY A 1 440 ? -7.610 -5.305 26.825 1.00 89.44 440 GLY A O 1
ATOM 3299 N N . ARG A 1 441 ? -6.501 -5.490 24.876 1.00 93.75 441 ARG A N 1
ATOM 3300 C CA . ARG A 1 441 ? -6.105 -4.075 24.775 1.00 93.75 441 ARG A CA 1
ATOM 3301 C C . ARG A 1 441 ? -6.972 -3.278 23.813 1.00 93.75 441 ARG A C 1
ATOM 3303 O O . ARG A 1 441 ? -7.130 -3.647 22.650 1.00 93.75 441 ARG A O 1
ATOM 3310 N N . ASP A 1 442 ? -7.432 -2.128 24.299 1.00 96.19 442 ASP A N 1
ATOM 3311 C CA . ASP A 1 442 ? -7.986 -1.058 23.476 1.00 96.19 442 ASP A CA 1
ATOM 3312 C C . ASP A 1 442 ? -6.866 -0.137 22.962 1.00 96.19 442 ASP A C 1
ATOM 3314 O O . ASP A 1 442 ? -5.939 0.209 23.697 1.00 96.19 442 ASP A O 1
ATOM 3318 N N . PHE A 1 443 ? -6.987 0.293 21.710 1.00 96.94 443 PHE A N 1
ATOM 3319 C CA . PHE A 1 443 ? -6.091 1.218 21.023 1.00 96.94 443 PHE A CA 1
ATOM 3320 C C . PHE A 1 443 ? -6.807 2.546 20.780 1.00 96.94 443 PHE A C 1
ATOM 3322 O O . PHE A 1 443 ? -7.893 2.590 20.192 1.00 96.94 443 PHE A O 1
ATOM 3329 N N . ASP A 1 444 ? -6.191 3.637 21.221 1.00 96.56 444 ASP A N 1
ATOM 3330 C CA . ASP A 1 444 ? -6.700 4.998 21.096 1.00 96.56 444 ASP A CA 1
ATOM 3331 C C . ASP A 1 444 ? -5.751 5.807 20.207 1.00 96.56 444 ASP A C 1
ATOM 3333 O O . ASP A 1 444 ? -4.615 6.088 20.586 1.00 96.56 444 ASP A O 1
ATOM 3337 N N . ILE A 1 445 ? -6.215 6.223 19.023 1.00 96.56 445 ILE A N 1
ATOM 3338 C CA . ILE A 1 445 ? -5.379 6.962 18.057 1.00 96.56 445 ILE A CA 1
ATOM 3339 C C . ILE A 1 445 ? -4.679 8.191 18.657 1.00 96.56 445 ILE A C 1
ATOM 3341 O O . ILE A 1 445 ? -3.598 8.577 18.211 1.00 96.56 445 ILE A O 1
ATOM 3345 N N . ASN A 1 446 ? -5.255 8.796 19.700 1.00 95.75 446 ASN A N 1
ATOM 3346 C CA . ASN A 1 446 ? -4.689 9.978 20.334 1.00 95.75 446 ASN A CA 1
ATOM 3347 C C . ASN A 1 446 ? -3.434 9.675 21.167 1.00 95.75 446 ASN A C 1
ATOM 3349 O O . ASN A 1 446 ? -2.636 10.580 21.414 1.00 95.75 446 ASN A O 1
ATOM 3353 N N . THR A 1 447 ? -3.284 8.442 21.655 1.00 94.44 447 THR A N 1
ATOM 3354 C CA . THR A 1 447 ? -2.167 8.013 22.514 1.00 94.44 447 THR A CA 1
ATOM 3355 C C . THR A 1 447 ? -1.286 6.962 21.865 1.00 94.44 447 THR A C 1
ATOM 3357 O O . THR A 1 447 ? -0.087 6.951 22.126 1.00 94.44 447 THR A O 1
ATOM 3360 N N . ASP A 1 448 ? -1.855 6.125 21.006 1.00 94.56 448 ASP A N 1
ATOM 3361 C CA . ASP A 1 448 ? -1.176 5.014 20.345 1.00 94.56 448 ASP A CA 1
ATOM 3362 C C . ASP A 1 448 ? -0.798 5.338 18.891 1.00 94.56 448 ASP A C 1
ATOM 3364 O O . ASP A 1 448 ? -0.001 4.620 18.290 1.00 94.56 448 ASP A O 1
ATOM 3368 N N . GLY A 1 449 ? -1.325 6.429 18.320 1.00 95.12 449 GLY A N 1
ATOM 3369 C CA . GLY A 1 449 ? -1.204 6.702 16.888 1.00 95.12 449 GLY A CA 1
ATOM 3370 C C . GLY A 1 449 ? -1.932 5.641 16.067 1.00 95.12 449 GLY A C 1
ATOM 3371 O O . GLY A 1 449 ? -2.885 5.027 16.536 1.00 95.12 449 GLY A O 1
ATOM 3372 N N . VAL A 1 450 ? -1.495 5.415 14.832 1.00 96.75 450 VAL A N 1
ATOM 3373 C CA . VAL A 1 450 ? -2.033 4.341 13.986 1.00 96.75 450 VAL A CA 1
ATOM 3374 C C . VAL A 1 450 ? -1.167 3.098 14.182 1.00 96.75 450 VAL A C 1
ATOM 3376 O O . VAL A 1 450 ? -0.117 2.972 13.569 1.00 96.75 450 VAL A O 1
ATOM 3379 N N . ALA A 1 451 ? -1.580 2.193 15.067 1.00 94.81 451 ALA A N 1
ATOM 3380 C CA . ALA A 1 451 ? -0.799 1.001 15.409 1.00 94.81 451 ALA A CA 1
ATOM 3381 C C . ALA A 1 451 ? -1.024 -0.180 14.450 1.00 94.81 451 ALA A C 1
ATOM 3383 O O . ALA A 1 451 ? -0.124 -0.976 14.218 1.00 94.81 451 ALA A O 1
ATOM 3384 N N . HIS A 1 452 ? -2.231 -0.313 13.903 1.00 96.12 452 HIS A N 1
ATOM 3385 C CA . HIS A 1 452 ? -2.618 -1.425 13.037 1.00 96.12 452 HIS A CA 1
ATOM 3386 C C . HIS A 1 452 ? -3.683 -0.982 12.026 1.00 96.12 452 HIS A C 1
ATOM 3388 O O . HIS A 1 452 ? -4.367 0.026 12.237 1.00 96.12 452 HIS A O 1
ATOM 3394 N N . VAL A 1 453 ? -3.911 -1.777 10.975 1.00 98.06 453 VAL A N 1
ATOM 3395 C CA . VAL A 1 453 ? -4.868 -1.484 9.883 1.00 98.06 453 VAL A CA 1
ATOM 3396 C C . VAL A 1 453 ? -6.263 -1.097 10.388 1.00 98.06 453 VAL A C 1
ATOM 3398 O O . VAL A 1 453 ? -6.937 -0.233 9.833 1.00 98.06 453 VAL A O 1
ATOM 3401 N N . GLY A 1 454 ? -6.687 -1.688 11.507 1.00 97.75 454 GLY A N 1
ATOM 3402 C CA . GLY A 1 454 ? -7.981 -1.416 12.119 1.00 97.75 454 GLY A CA 1
ATOM 3403 C C . GLY A 1 454 ? -8.186 0.025 12.571 1.00 97.75 454 GLY A C 1
ATOM 3404 O O . GLY A 1 454 ? -9.327 0.365 12.836 1.00 97.75 454 GLY A O 1
ATOM 3405 N N . MET A 1 455 ? -7.147 0.863 12.637 1.00 98.12 455 MET A N 1
ATOM 3406 C CA . MET A 1 455 ? -7.237 2.277 13.026 1.00 98.12 455 MET A CA 1
ATOM 3407 C C . MET A 1 455 ? -7.342 3.233 11.827 1.00 98.12 455 MET A C 1
ATOM 3409 O O . MET A 1 455 ? -7.438 4.442 12.024 1.00 98.12 455 MET A O 1
ATOM 3413 N N . LEU A 1 456 ? -7.363 2.737 10.582 1.00 98.12 456 LEU A N 1
ATOM 3414 C CA . LEU A 1 456 ? -7.573 3.596 9.407 1.00 98.12 456 LEU A CA 1
ATOM 3415 C C . LEU A 1 456 ? -8.895 4.390 9.454 1.00 98.12 456 LEU A C 1
ATOM 3417 O O . LEU A 1 456 ? -8.867 5.576 9.126 1.00 98.12 456 LEU A O 1
ATOM 3421 N N . PRO A 1 457 ? -10.038 3.829 9.907 1.00 98.00 457 PRO A N 1
ATOM 3422 C CA . PRO A 1 457 ? -11.257 4.622 10.088 1.00 98.00 457 PRO A CA 1
ATOM 3423 C C . PRO A 1 457 ? -11.095 5.756 11.111 1.00 98.00 457 PRO A C 1
ATOM 3425 O O . PRO A 1 457 ? -11.674 6.828 10.940 1.00 98.00 457 PRO A O 1
ATOM 3428 N N . ASP A 1 458 ? -10.288 5.534 12.150 1.00 98.06 458 ASP A N 1
ATOM 3429 C CA . ASP A 1 458 ? -10.000 6.495 13.218 1.00 98.06 458 ASP A CA 1
ATOM 3430 C C . ASP A 1 458 ? -9.161 7.638 12.646 1.00 98.06 458 ASP A C 1
ATOM 3432 O O . ASP A 1 458 ? -9.454 8.807 12.886 1.00 98.06 458 ASP A O 1
ATOM 3436 N N . LEU A 1 459 ? -8.172 7.307 11.808 1.00 97.06 459 LEU A N 1
ATOM 3437 C CA . LEU A 1 459 ? -7.382 8.285 11.068 1.00 97.06 459 LEU A CA 1
ATOM 3438 C C . LEU A 1 459 ? -8.268 9.120 10.139 1.00 97.06 459 LEU A C 1
ATOM 3440 O O . LEU A 1 459 ? -8.177 10.342 10.163 1.00 97.06 459 LEU A O 1
ATOM 3444 N N . VAL A 1 460 ? -9.155 8.495 9.361 1.00 97.06 460 VAL A N 1
ATOM 3445 C CA . VAL A 1 460 ? -10.096 9.211 8.482 1.00 97.06 460 VAL A CA 1
ATOM 3446 C C . VAL A 1 460 ? -10.962 10.186 9.287 1.00 97.06 460 VAL A C 1
ATOM 3448 O O . VAL A 1 460 ? -11.080 11.355 8.916 1.00 97.06 460 VAL A O 1
ATOM 3451 N N . ALA A 1 461 ? -11.534 9.743 10.409 1.00 96.50 461 ALA A N 1
ATOM 3452 C CA . ALA A 1 461 ? -12.337 10.600 11.280 1.00 96.50 461 ALA A CA 1
ATOM 3453 C C . ALA A 1 461 ? -11.511 11.743 11.899 1.00 96.50 461 ALA A C 1
ATOM 3455 O O . ALA A 1 461 ? -11.970 12.888 11.949 1.00 96.50 461 ALA A O 1
ATOM 3456 N N . LEU A 1 462 ? -10.275 11.455 12.316 1.00 95.62 462 LEU A N 1
ATOM 3457 C CA . LEU A 1 462 ? -9.342 12.441 12.851 1.00 95.62 462 LEU A CA 1
ATOM 3458 C C . LEU A 1 462 ? -8.972 13.499 11.804 1.00 95.62 462 LEU A C 1
ATOM 3460 O O . LEU A 1 462 ? -9.013 14.685 12.118 1.00 95.62 462 LEU A O 1
ATOM 3464 N N . LEU A 1 463 ? -8.667 13.101 10.565 1.00 95.44 463 LEU A N 1
ATOM 3465 C CA . LEU A 1 463 ? -8.342 14.017 9.465 1.00 95.44 463 LEU A CA 1
ATOM 3466 C C . LEU A 1 463 ? -9.513 14.957 9.156 1.00 95.44 463 LEU A C 1
ATOM 3468 O O . LEU A 1 463 ? -9.301 16.159 8.994 1.00 95.44 463 LEU A O 1
ATOM 3472 N N . ILE A 1 464 ? -10.748 14.441 9.145 1.00 94.38 464 ILE A N 1
ATOM 3473 C CA . ILE A 1 464 ? -11.946 15.269 8.939 1.00 94.38 464 ILE A CA 1
ATOM 3474 C C . ILE A 1 464 ? -12.099 16.299 10.058 1.00 94.38 464 ILE A C 1
ATOM 3476 O O . ILE A 1 464 ? -12.327 17.480 9.788 1.00 94.38 464 ILE A O 1
ATOM 3480 N N . ARG A 1 465 ? -11.902 15.884 11.314 1.00 92.81 465 ARG A N 1
ATOM 3481 C CA . ARG A 1 465 ? -11.919 16.801 12.463 1.00 92.81 465 ARG A CA 1
ATOM 3482 C C . ARG A 1 465 ? -10.754 17.798 12.429 1.00 92.81 465 ARG A C 1
ATOM 3484 O O . ARG A 1 465 ? -10.912 18.931 12.873 1.00 92.81 465 ARG A O 1
ATOM 3491 N N . HIS A 1 466 ? -9.609 17.407 11.871 1.00 88.88 466 HIS A N 1
ATOM 3492 C CA . HIS A 1 466 ? -8.403 18.221 11.699 1.00 88.88 466 HIS A CA 1
ATOM 3493 C C . HIS A 1 466 ? -8.440 19.066 10.399 1.00 88.88 466 HIS A C 1
ATOM 3495 O O . HIS A 1 466 ? -7.434 19.281 9.719 1.00 88.88 466 HIS A O 1
ATOM 3501 N N . GLY A 1 467 ? -9.614 19.591 10.035 1.00 85.50 467 GLY A N 1
ATOM 3502 C CA . GLY A 1 467 ? -9.739 20.585 8.964 1.00 85.50 467 GLY A CA 1
ATOM 3503 C C . GLY A 1 467 ? -9.638 20.024 7.544 1.00 85.50 467 GLY A C 1
ATOM 3504 O O . GLY A 1 467 ? -9.172 20.728 6.644 1.00 85.50 467 GLY A O 1
ATOM 3505 N N . LEU A 1 468 ? -10.066 18.776 7.339 1.00 92.62 468 LEU A N 1
ATOM 3506 C CA . LEU A 1 468 ? -10.352 18.220 6.017 1.00 92.62 468 LEU A CA 1
ATOM 3507 C C . LEU A 1 468 ? -11.860 17.934 5.890 1.00 92.62 468 LEU A C 1
ATOM 3509 O O . LEU A 1 468 ? -12.273 16.778 5.981 1.00 92.62 468 LEU A O 1
ATOM 3513 N N . PRO A 1 469 ? -12.709 18.969 5.739 1.00 90.31 469 PRO A N 1
ATOM 3514 C CA . PRO A 1 469 ? -14.156 18.783 5.712 1.00 90.31 469 PRO A CA 1
ATOM 3515 C C . PRO A 1 469 ? -14.575 17.847 4.575 1.00 90.31 469 PRO A C 1
ATOM 3517 O O . PRO A 1 469 ? -13.873 17.687 3.579 1.00 90.31 469 PRO A O 1
ATOM 3520 N N . GLU A 1 470 ? -15.751 17.238 4.698 1.00 87.75 470 GLU A N 1
ATOM 3521 C CA . GLU A 1 470 ? -16.168 16.145 3.817 1.00 87.75 470 GLU A CA 1
ATOM 3522 C C . GLU A 1 470 ? -16.044 16.428 2.303 1.00 87.75 470 GLU A C 1
ATOM 3524 O O . GLU A 1 470 ? -15.531 15.550 1.608 1.00 87.75 470 GLU A O 1
ATOM 3529 N N . PRO A 1 471 ? -16.422 17.609 1.758 1.00 90.56 471 PRO A N 1
ATOM 3530 C CA . PRO A 1 471 ? -16.230 17.904 0.334 1.00 90.56 471 PRO A CA 1
ATOM 3531 C C . PRO A 1 471 ? -14.765 17.810 -0.103 1.00 90.56 471 PRO A C 1
ATOM 3533 O O . PRO A 1 471 ? -14.463 17.282 -1.168 1.00 90.56 471 PRO A O 1
ATOM 3536 N N . GLU A 1 472 ? -13.856 18.269 0.754 1.00 94.62 472 GLU A N 1
ATOM 3537 C CA . GLU A 1 472 ? -12.414 18.233 0.540 1.00 94.62 472 GLU A CA 1
ATOM 3538 C C . GLU A 1 472 ? -11.807 16.842 0.743 1.00 94.62 472 GLU A C 1
ATOM 3540 O O . GLU A 1 472 ? -10.753 16.554 0.169 1.00 94.62 472 GLU A O 1
ATOM 3545 N N . ALA A 1 473 ? -12.458 15.996 1.544 1.00 95.38 473 ALA A N 1
ATOM 3546 C CA . ALA A 1 473 ? -12.075 14.614 1.811 1.00 95.38 473 ALA A CA 1
ATOM 3547 C C . ALA A 1 473 ? -12.583 13.623 0.745 1.00 95.38 473 ALA A C 1
ATOM 3549 O O . ALA A 1 473 ? -12.117 12.487 0.713 1.00 95.38 473 ALA A O 1
ATOM 3550 N N . ARG A 1 474 ? -13.525 14.013 -0.131 1.00 94.56 474 ARG A N 1
ATOM 3551 C CA . ARG A 1 474 ? -14.117 13.122 -1.155 1.00 94.56 474 ARG A CA 1
ATOM 3552 C C . ARG A 1 474 ? -13.091 12.343 -1.992 1.00 94.56 474 ARG A C 1
ATOM 3554 O O . ARG A 1 474 ? -13.273 11.132 -2.097 1.00 94.56 474 ARG A O 1
ATOM 3561 N N . PRO A 1 475 ? -11.998 12.948 -2.505 1.00 96.44 475 PRO A N 1
ATOM 3562 C CA . PRO A 1 475 ? -10.960 12.200 -3.219 1.00 96.44 475 PRO A CA 1
ATOM 3563 C C . PRO A 1 475 ? -10.416 10.985 -2.455 1.00 96.44 475 PRO A C 1
ATOM 3565 O O . PRO A 1 475 ? -10.135 9.961 -3.071 1.00 96.44 475 PRO A O 1
ATOM 3568 N N . MET A 1 476 ? -10.307 11.071 -1.126 1.00 97.00 476 MET A N 1
ATOM 3569 C CA . MET A 1 476 ? -9.933 9.955 -0.250 1.00 97.00 476 MET A CA 1
ATOM 3570 C C . MET A 1 476 ? -11.103 9.012 0.022 1.00 97.00 476 MET A C 1
ATOM 3572 O O . MET A 1 476 ? -10.957 7.797 -0.105 1.00 97.00 476 MET A O 1
ATOM 3576 N N . LEU A 1 477 ? -12.268 9.555 0.383 1.00 96.56 477 LEU A N 1
ATOM 3577 C CA . LEU A 1 477 ? -13.441 8.774 0.800 1.00 96.56 477 LEU A CA 1
ATOM 3578 C C . LEU A 1 477 ? -14.069 7.951 -0.339 1.00 96.56 477 LEU A C 1
ATOM 3580 O O . LEU A 1 477 ? -14.769 6.978 -0.062 1.00 96.56 477 LEU A O 1
ATOM 3584 N N . ASP A 1 478 ? -13.811 8.329 -1.592 1.00 95.31 478 ASP A N 1
ATOM 3585 C CA . ASP A 1 478 ? -14.347 7.689 -2.800 1.00 95.31 478 ASP A CA 1
ATOM 3586 C C . ASP A 1 478 ? -13.252 6.933 -3.592 1.00 95.31 478 ASP A C 1
ATOM 3588 O O . ASP A 1 478 ? -13.467 6.487 -4.728 1.00 95.31 478 ASP A O 1
ATOM 3592 N N . SER A 1 479 ? -12.057 6.792 -3.006 1.00 98.00 479 SER A N 1
ATOM 3593 C CA . SER A 1 479 ? -10.860 6.301 -3.696 1.00 98.00 479 SER A CA 1
ATOM 3594 C C . SER A 1 479 ? -10.916 4.834 -4.130 1.00 98.00 479 SER A C 1
ATOM 3596 O O . SER A 1 479 ? -10.283 4.488 -5.128 1.00 98.00 479 SER A O 1
ATOM 3598 N N . ALA A 1 480 ? -11.730 3.986 -3.493 1.00 98.19 480 ALA A N 1
ATOM 3599 C CA . ALA A 1 480 ? -11.885 2.581 -3.886 1.00 98.19 480 ALA A CA 1
ATOM 3600 C C . ALA A 1 480 ? -12.440 2.423 -5.305 1.00 98.19 480 ALA A C 1
ATOM 3602 O O . ALA A 1 480 ? -11.842 1.741 -6.135 1.00 98.19 480 ALA A O 1
ATOM 360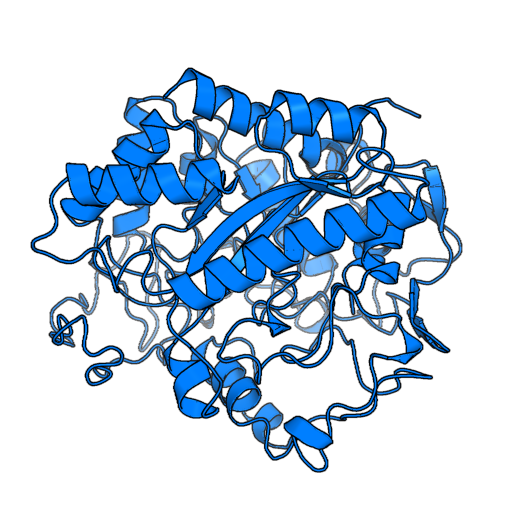3 N N . LEU A 1 481 ? -13.538 3.110 -5.632 1.00 96.94 481 LEU A N 1
ATOM 3604 C CA . LEU A 1 481 ? -14.055 3.102 -7.003 1.00 96.94 481 LEU A CA 1
ATOM 3605 C C . LEU A 1 481 ? -13.168 3.901 -7.964 1.00 96.94 481 LEU A C 1
ATOM 3607 O O . LEU A 1 481 ? -13.225 3.665 -9.168 1.00 96.94 481 LEU A O 1
ATOM 3611 N N . GLY A 1 482 ? -12.363 4.841 -7.463 1.00 96.88 482 GLY A N 1
ATOM 3612 C CA . GLY A 1 482 ? -11.347 5.515 -8.271 1.00 96.88 482 GLY A CA 1
ATOM 3613 C C . GLY A 1 482 ? -10.266 4.566 -8.775 1.00 96.88 482 GLY A C 1
ATOM 3614 O O . GLY A 1 482 ? -9.977 4.585 -9.968 1.00 96.88 482 GLY A O 1
ATOM 3615 N N . TYR A 1 483 ? -9.757 3.683 -7.912 1.00 98.25 483 TYR A N 1
ATOM 3616 C CA . TYR A 1 483 ? -8.840 2.621 -8.328 1.00 98.25 483 TYR A CA 1
ATOM 3617 C C . TYR A 1 483 ? -9.472 1.700 -9.372 1.00 98.25 483 TYR A C 1
ATOM 3619 O O . TYR A 1 483 ? -8.867 1.441 -10.406 1.00 98.25 483 TYR A O 1
ATOM 3627 N N . VAL A 1 484 ? -10.720 1.267 -9.154 1.00 98.44 484 VAL A N 1
ATOM 3628 C CA . VAL A 1 484 ? -11.438 0.423 -10.125 1.00 98.44 484 VAL A CA 1
ATOM 3629 C C . VAL A 1 484 ? -11.554 1.108 -11.490 1.00 98.44 484 VAL A C 1
ATOM 3631 O O . VAL A 1 484 ? -11.311 0.459 -12.498 1.00 98.44 484 VAL A O 1
ATOM 3634 N N . ARG A 1 485 ? -11.846 2.416 -11.543 1.00 97.81 485 ARG A N 1
ATOM 3635 C CA . ARG A 1 485 ? -11.895 3.173 -12.810 1.00 97.81 485 ARG A CA 1
ATOM 3636 C C . ARG A 1 485 ? -10.536 3.283 -13.499 1.00 97.81 485 ARG A C 1
ATOM 3638 O O . ARG A 1 485 ? -10.481 3.255 -14.724 1.00 97.81 485 ARG A O 1
ATOM 3645 N N . ALA A 1 486 ? -9.451 3.441 -12.742 1.00 97.94 486 ALA A N 1
ATOM 3646 C CA . ALA A 1 486 ? -8.106 3.404 -13.316 1.00 97.94 486 ALA A CA 1
ATOM 3647 C C . ALA A 1 486 ? -7.801 2.007 -13.878 1.00 97.94 486 ALA A C 1
ATOM 3649 O O . ALA A 1 486 ? -7.278 1.882 -14.978 1.00 97.94 486 ALA A O 1
ATOM 3650 N N . TRP A 1 487 ? -8.218 0.954 -13.180 1.00 98.56 487 TRP A N 1
ATOM 3651 C CA . TRP A 1 487 ? -8.039 -0.415 -13.649 1.00 98.56 487 TRP A CA 1
ATOM 3652 C C . TRP A 1 487 ? -8.899 -0.759 -14.876 1.00 98.56 487 TRP A C 1
ATOM 3654 O O . TRP A 1 487 ? -8.412 -1.411 -15.792 1.00 98.56 487 TRP A O 1
ATOM 3664 N N . GLU A 1 488 ? -10.132 -0.256 -14.970 1.00 98.31 488 GLU A N 1
ATOM 3665 C CA . GLU A 1 488 ? -10.957 -0.351 -16.188 1.00 98.31 488 GLU A CA 1
ATOM 3666 C C . GLU A 1 488 ? -10.234 0.268 -17.393 1.00 98.31 488 GLU A C 1
ATOM 3668 O O . GLU A 1 488 ? -10.108 -0.380 -18.426 1.00 98.31 488 GLU A O 1
ATOM 3673 N N . ARG A 1 489 ? -9.653 1.464 -17.232 1.00 97.50 489 ARG A N 1
ATOM 3674 C CA . ARG A 1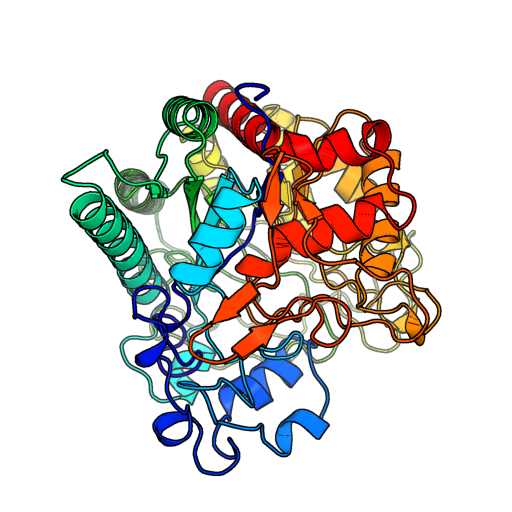 489 ? -8.866 2.123 -18.290 1.00 97.50 489 ARG A CA 1
ATOM 3675 C C . ARG A 1 489 ? -7.623 1.330 -18.691 1.00 97.50 489 ARG A C 1
ATOM 3677 O O . ARG A 1 489 ? -7.289 1.301 -19.866 1.00 97.50 489 ARG A O 1
ATOM 3684 N N . ALA A 1 490 ? -6.936 0.709 -17.732 1.00 98.06 490 ALA A N 1
ATOM 3685 C CA . ALA A 1 490 ? -5.804 -0.171 -18.020 1.00 98.06 490 ALA A CA 1
ATOM 3686 C C . ALA A 1 490 ? -6.234 -1.369 -18.882 1.00 98.06 490 ALA A C 1
ATOM 3688 O O . ALA A 1 490 ? -5.587 -1.668 -19.877 1.00 98.06 490 ALA A O 1
ATOM 3689 N N . VAL A 1 491 ? -7.353 -2.013 -18.543 1.00 98.06 491 VAL A N 1
ATOM 3690 C CA . VAL A 1 491 ? -7.907 -3.129 -19.329 1.00 98.06 491 VAL A CA 1
ATOM 3691 C C . VAL A 1 491 ? -8.386 -2.683 -20.715 1.00 98.06 491 VAL A C 1
ATOM 3693 O O . VAL A 1 491 ? -8.274 -3.452 -21.657 1.00 98.06 491 VAL A O 1
ATOM 3696 N N . GLU A 1 492 ? -8.913 -1.466 -20.857 1.00 96.31 492 GLU A N 1
ATOM 3697 C CA . GLU A 1 492 ? -9.358 -0.918 -22.150 1.00 96.31 492 GLU A CA 1
ATOM 3698 C C . GLU A 1 492 ? -8.203 -0.480 -23.065 1.00 96.31 492 GLU A C 1
ATOM 3700 O O . GLU A 1 492 ? -8.354 -0.488 -24.286 1.00 96.31 492 GLU A O 1
ATOM 3705 N N . ALA A 1 493 ? -7.083 -0.040 -22.486 1.00 93.50 493 ALA A N 1
ATOM 3706 C CA . ALA A 1 493 ? -5.920 0.459 -23.220 1.00 93.50 493 ALA A CA 1
ATOM 3707 C C . ALA A 1 493 ? -4.910 -0.638 -23.607 1.00 93.50 493 ALA A C 1
ATOM 3709 O O . ALA A 1 493 ? -4.055 -0.392 -24.463 1.00 93.50 493 ALA A O 1
ATOM 3710 N N . GLY A 1 494 ? -4.970 -1.793 -22.940 1.00 83.12 494 GLY A N 1
ATOM 3711 C CA . GLY A 1 494 ? -4.194 -3.000 -23.240 1.00 83.12 494 GLY A CA 1
ATOM 3712 C C . GLY A 1 494 ? -4.816 -3.837 -24.340 1.00 83.12 494 GLY A C 1
ATOM 3713 O O . GLY A 1 494 ? -4.035 -4.372 -25.159 1.00 83.12 494 GLY A O 1
#

Solvent-accessible surface area (backbone atoms only — not comparable to full-atom values): 24594 Å² total; per-residue (Å²): 126,73,80,49,55,8,24,22,34,50,24,31,23,57,50,31,36,55,10,29,14,45,69,50,29,42,60,50,35,80,51,57,53,72,70,35,41,54,41,38,89,73,21,30,76,54,23,65,56,34,59,57,54,41,43,46,22,63,59,67,62,68,53,57,82,71,50,66,76,31,44,72,37,42,19,34,54,49,36,86,44,39,62,29,15,76,49,47,37,44,55,29,42,30,46,69,30,41,50,45,14,34,56,25,16,42,17,27,35,26,37,32,29,38,34,42,43,66,56,2,58,75,67,68,33,52,79,31,49,43,60,58,17,29,54,51,28,56,51,47,52,53,50,46,34,52,50,42,3,51,77,51,76,32,88,89,53,29,56,56,38,80,25,77,45,46,66,52,27,51,51,30,27,51,72,68,18,27,14,31,34,32,25,38,39,25,43,45,75,54,38,85,82,45,57,101,84,56,50,72,66,58,54,49,54,52,50,50,51,45,42,73,75,32,43,44,34,38,32,78,32,20,92,37,68,41,83,29,26,19,21,22,38,70,47,62,72,56,68,84,63,56,78,68,67,88,45,96,68,44,76,70,90,58,76,61,68,77,59,45,52,82,76,67,74,48,96,83,70,67,80,61,99,67,68,66,51,43,65,35,31,54,33,78,59,22,53,48,48,54,50,58,35,35,61,65,26,34,43,38,35,46,48,41,27,3,66,41,18,35,51,46,49,53,55,59,30,55,77,54,51,30,29,36,32,25,31,58,39,47,57,36,86,49,26,31,81,89,58,58,40,52,52,29,42,44,69,66,53,53,40,58,40,40,74,41,53,16,39,59,10,42,26,42,35,26,64,44,40,68,59,60,76,81,39,40,21,12,66,68,30,24,49,55,53,53,51,51,50,41,70,67,36,75,89,47,41,38,28,36,3,53,30,42,49,67,54,40,48,35,19,37,46,43,93,90,55,84,73,72,70,78,65,38,66,19,86,54,52,63,36,81,39,64,66,43,65,51,64,72,29,76,46,48,53,60,77,46,14,39,29,37,49,25,36,51,35,56,49,55,47,38,44,37,74,63,77,34,50,67,85,76,34,40,36,31,44,41,12,25,54,41,51,36,53,28,40,47,43,18,49,72,52,59

InterPro domains:
  IPR008257 Peptidase M19 [PF01244] (277-472)
  IPR008257 Peptidase M19 [PS51365] (161-494)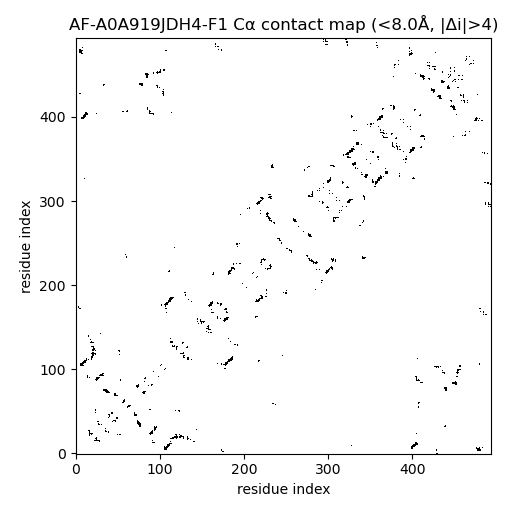
  IPR032466 Metal-dependent hydrolase [SSF51556] (80-476)

Radius of gyration: 20.95 Å; Cα contacts (8 Å, |Δi|>4): 1172; chains: 1; bounding box: 56×43×52 Å

Secondary structure (DSSP, 8-state):
--TT--EEES-B-TTGGGSGGGSSSBS-SSS-GGG---SHHHH-GGGTT-HHHHHHHHHSS-S-GGGGG------TTT-SS-S-TT-SSB----HHHHHHHHHHTEEEEEEEEEE-HHHHHHTT-S---HHHHHHHHHHHHHHHHHHHHHHTTSTT-SSEEE-SSHHHHHHHHHTTPEEEEEEEEETTTTTTT--TT--HHHHHHHHHHHHHTTEEEE-S--SS--SSBPBPPSSTTS-SS----SSTTS------STTB-TT---TT----TT---B---B-HHHHHHHHHHHTTT-EEE-TTB-HHHHHHHHHHHHHHT--EEEEEE-BGGGB-TTT--TTSBPHHHHHHHHTTT-EEEEBS---SBSS-TTTTTBHHHHHHHHHHHHHH-TTS---BB--BTTT---PBP-TTS----SSEE-TTT--EE--EEETTEEE-HHHH-S-SGGGHHHHHHHHHHTT--HHHHHHHHTHHHHHHHHHHHHHHH-

Foldseek 3Di:
DPQQWFFEAAAAAQQCCLALLNQQAQDHQQDALQPSFFNCVRLNDLSLNNPLLCVCCVQQVQHDNVCNVHFGGGGPQAGPGDLFLQDQRYRQNHNQLVVLLLLLGHAEYEHAQEYELVSSVVSVHHPNDQVVSLVVSLVVLVVSQQVQQVVQPHHPRGLEDADLALVSSSVSSSVSGHYYAYEHDYQEVCLLQDAPPDDLVSLLVVVVVVSVSRHFEYALHALQAYRFKGFWDQDLSNPQDDDQDSDPSDHDPPPGDPQFPPDDPDPVDDDDDRATAGNMATDPVNLSNLVSSLQSLGAYACQRGGPRNLVVSLVSCVVLLAAHEPSEAAAQVQFDNNRHTRNHDYLVSLLSRPPSLYAYAYEQQHQRGPDPPLCHRALNSVVVVLVSSCVSRVPAAHHHHHNRNVSHRHHDARQPAQADDPQDQSPQNRDGDGFRDRNNYGDGCNHRNSSHSSCVSVSLRRVCSRPCPPVNCSSRRSVSVSVSVSSVRSNVSD